Protein AF-A0A944C240-F1 (afdb_monomer)

Nearest PDB structures (foldseek):
  4v0m-assembly3_D  TM=5.373E-01  e=6.573E-05  Chlamydomonas reinhardtii
  7fcn-assembly4_D  TM=6.587E-01  e=3.809E-02  Photorhabdus akhurstii
  7d2a-assembly1_A  TM=6.042E-01  e=6.822E-02  Persicobacter sp. CCB-QB2
  8ruy-assembly1_R  TM=5.488E-01  e=1.892E-01  Chlamydomonas reinhardtii
  8xmz-assembly2_B  TM=4.861E-01  e=1.892E-01  Aquimarina sp. BL5

Mean predicted aligned error: 11.78 Å

Radius of gyration: 40.32 Å; Cα contacts (8 Å, |Δi|>4): 1641; chains: 1; bounding box: 90×51×128 Å

Foldseek 3Di:
DWALDQAPDDDPVQQQVQLVVQLVLVVVQCVVCVVQQKDQFKKWKKKFWAWPVGATQAIADTFIDPLVQLVDDLWWKWFFDDDPNTGPGTDDTDDDTDIDFDKDWQQAADDPVCLNTTQKIWMKMFDGFDQFASNHKDKGWDWDPPPPIITMMIIGGHGDDPVVSVCCNLQTKIFTFWIARPSVCRNVRHGDTPQKDWDPDDQEPPITMITHRGHPPGPDIDHLVSLQLSLVLQQKDDPAPEWADDLLKIKGAWWWIFGEQSHDQVSFFDDPKAQFKKKKKKWWWFQDPVGIWIYIDIDIGRIFGFWTGQKDKTSAQRTQKMKMWIGTDPWIWIDIDGWHGDPSNNIIIDGDPSSDTGGTGTDDDDPDDDGGDIGGQQQWMWMADSVGRSHTPDIDRQDPFGFLAKDWFPAFDPDPPAETIWIWTAGPQAIWIWHAHPVRDTDHIDGLTRFHFCNQEYWDYFPRWIWTQTVQQFIWIDHRSDIDGLGNHHAFNYWEAQHQVCWIWTQHPQQWIWIDNSNNDIDIDPARFDDWDYRPPWTWTQRPVRDIDTPNDDDWFKDWDKDKDDWAFPDDPWFFAWFKKWWPKFAFQDFKKKWKFFAAPDDPDTHTQDIDTDGGGDPDIDMDTTDDDGGGTMMIIMTDMGTPPIDTDDMDIDTDPPPDD

Secondary structure (DSSP, 8-state):
--BSS--SSPPHHHHHHHHHHHHHHHHHHHHHHHHTT-B-S-EEEEEEEEETTS-EEEEPPPEEE-THHHHS-SPEEEEEEEETTEEEEE---------B--EE--SS---GGGTTTEEEEEEEEPPPPPSEEEEEEEEEEEEE-SSS-EEEEEEEEEEPPHHHHHHHHHHS-EEEEEEE--HHHHTTT----TTEEE-SS-SBTTB--EEEP-------EE-HHHHHHHHHHHSEEEE-SEEEEETTEEEEESSEEEE---S-GGGGEEEEEESS-EEEEEEEEEEETTEEEEEEEEEEESSEEEEE-SEEEESSTTEEEEEEEEEETTEEEEEEEE-EEEGGGTEEEEE-TTSSPEEPEE-PPP-S--S--EEE-TTEEEEE-SS-TTSEEEEEE--SSPEEEEEE-SS---STTTBSSPEEEEETTEEEEE-B-TTS-B---EEEE---B-TT---EEETTEEEEEBTTS-EEEEETTEEEEEESS---SEEEEETTTTEEEEE-TTS-EEEE-SSS-EEEE----SEEEE-SS-EEEE-TTS-EEETT------EEEEEEPPPEES-SSS-BEEEEEEE-EEEEEEEEEEEEEEE-SS-SSPEEEEEEEEEEEE-S-EEEE-----BSEEEEEEEEEE-TT-EE---EEEEE-----

Sequence (661 aa):
TPLSNWRAPLPSADVRALAAVVRRSYQQLQKAAKGTGAYTRPILARYAVRMTGGEYLWLSAPVMIGHDTVKTHYRIESEAVTGGGQFTGIGAVTLSLPCFKLGISVVNGVAAEWARLIQSVDIFVTDEADIADTSLLDYRIATTNVGPRRYVAELGPEPREKSAIIDELMGGNWHLIASCSDIAALAKQEFRAWGISKNATSVLPDIPTVTLQQSTTFAHTLTTSDCAAITRRCSTEHLPAYTMEHGGRLWQGGGSELLRAAWHTSALLMPPFSPTPCTITAIERVSTSQGDATIVSSHSYPFTPSAVNPLVCAPHGAATALRIEVASGQTTKAIDFPLTPVHACALAATYTANLLPSSFEPSSPSLAVTQSAVVPSPGRLTVSHIAQPLITEFNQTVTGAEIVALAATERPIYSGGFGRHPLYVFTDQGIFVIPQSSSGALGEAKLMSRKVVNAHTRPISGGGKIWLVSAHQQLCSIEGSKIRVVIPRWQTAAMTWNDAEHELWTLHPDGSLHITDGDGFFSRLTLNVDSMYYDSKSALAVMPDGSVLNICASVPTEQTVKYLSHPIMLSADMQQRPARIIWNVFGSNLHLRLTVQGEQGESKCGFTICSAKVDGEVNAPIALPLISPPVRTVRLSVDGTAPAGTVIYSADLYINTETHR

pLDDT: mean 86.88, std 8.87, range [31.14, 97.06]

Structure (mmCIF, N/CA/C/O backbone):
data_AF-A0A944C240-F1
#
_entry.id   AF-A0A944C240-F1
#
loop_
_atom_site.group_PDB
_atom_site.id
_atom_site.type_symbol
_atom_site.label_atom_id
_atom_site.label_alt_id
_atom_site.label_comp_id
_atom_site.label_asym_id
_atom_site.label_entity_id
_atom_site.label_seq_id
_atom_site.pdbx_PDB_ins_code
_atom_site.Cartn_x
_atom_site.Cartn_y
_atom_site.Cartn_z
_atom_site.occupancy
_atom_site.B_iso_or_equiv
_atom_site.auth_seq_id
_atom_site.auth_comp_id
_atom_site.auth_asym_id
_atom_site.auth_atom_id
_atom_site.pdbx_PDB_model_num
ATOM 1 N N . THR A 1 1 ? -38.073 -22.939 45.481 1.00 69.69 1 THR A N 1
ATOM 2 C CA . THR A 1 1 ? -38.700 -23.683 46.610 1.00 69.69 1 THR A CA 1
ATOM 3 C C . THR A 1 1 ? -38.273 -23.057 47.929 1.00 69.69 1 THR A C 1
ATOM 5 O O . THR A 1 1 ? -37.179 -22.510 47.939 1.00 69.69 1 THR A O 1
ATOM 8 N N . PRO A 1 2 ? -39.062 -23.083 49.024 1.00 80.75 2 PRO A N 1
ATOM 9 C CA . PRO A 1 2 ? -38.578 -22.605 50.320 1.00 80.75 2 PRO A CA 1
ATOM 10 C C . PRO A 1 2 ? -37.302 -23.345 50.748 1.00 80.75 2 PRO A C 1
ATOM 12 O O . PRO A 1 2 ? -37.254 -24.575 50.700 1.00 80.75 2 PRO A O 1
ATOM 15 N N . LEU A 1 3 ? -36.261 -22.606 51.128 1.00 82.81 3 LEU A N 1
ATOM 16 C CA . LEU A 1 3 ? -34.976 -23.153 51.565 1.00 82.81 3 LEU A CA 1
ATOM 17 C C . LEU A 1 3 ? -34.829 -22.983 53.075 1.00 82.81 3 LEU A C 1
ATOM 19 O O . LEU A 1 3 ? -35.062 -21.903 53.617 1.00 82.81 3 LEU A O 1
ATOM 23 N N . SER A 1 4 ? -34.388 -24.038 53.758 1.00 82.25 4 SER A N 1
ATOM 24 C CA . SER A 1 4 ? -34.055 -23.981 55.186 1.00 82.25 4 SER A CA 1
ATOM 25 C C . SER A 1 4 ? -32.725 -23.271 55.452 1.00 82.25 4 SER A C 1
ATOM 27 O O . SER A 1 4 ? -32.559 -22.665 56.504 1.00 82.25 4 SER A O 1
ATOM 29 N N . ASN A 1 5 ? -31.796 -23.305 54.489 1.00 83.50 5 ASN A N 1
ATOM 30 C CA . ASN A 1 5 ? -30.470 -22.698 54.583 1.00 83.50 5 ASN A CA 1
ATOM 31 C C . ASN A 1 5 ? -30.147 -21.895 53.315 1.00 83.50 5 ASN A C 1
ATOM 33 O O . ASN A 1 5 ? -30.258 -22.413 52.206 1.00 83.50 5 ASN A O 1
ATOM 37 N N . TRP A 1 6 ? -29.674 -20.658 53.479 1.00 87.00 6 TRP A N 1
ATOM 38 C CA . TRP A 1 6 ? -29.227 -19.802 52.376 1.00 87.00 6 TRP A CA 1
ATOM 39 C C . TRP A 1 6 ? -27.751 -20.053 52.060 1.00 87.00 6 TRP A C 1
ATOM 41 O O . TRP A 1 6 ? -26.863 -19.351 52.550 1.00 87.00 6 TRP A O 1
ATOM 51 N N . ARG A 1 7 ? -27.472 -21.122 51.309 1.00 84.56 7 ARG A N 1
ATOM 52 C CA . ARG A 1 7 ? -26.117 -21.515 50.889 1.00 84.56 7 ARG A CA 1
ATOM 53 C C . ARG A 1 7 ? -26.131 -22.045 49.460 1.00 84.56 7 ARG A C 1
ATOM 55 O O . ARG A 1 7 ? -27.118 -22.628 49.026 1.00 84.56 7 ARG A O 1
ATOM 62 N N . ALA A 1 8 ? -25.020 -21.862 48.752 1.00 82.94 8 ALA A N 1
ATOM 63 C CA . ALA A 1 8 ? -24.794 -22.510 47.466 1.00 82.94 8 ALA A CA 1
ATOM 64 C C . ALA A 1 8 ? -24.419 -24.000 47.658 1.00 82.94 8 ALA A C 1
ATOM 66 O O . ALA A 1 8 ? -23.797 -24.331 48.673 1.00 82.94 8 ALA A O 1
ATOM 67 N N . PRO A 1 9 ? -24.736 -24.886 46.694 1.00 87.06 9 PRO A N 1
ATOM 68 C CA . PRO A 1 9 ? -25.503 -24.623 45.473 1.00 87.06 9 PRO A CA 1
ATOM 69 C C . PRO A 1 9 ? -27.023 -24.572 45.721 1.00 87.06 9 PRO A C 1
ATOM 71 O O . PRO A 1 9 ? -27.558 -25.313 46.543 1.00 87.06 9 PRO A O 1
ATOM 74 N N . LEU A 1 10 ? -27.724 -23.717 44.971 1.00 86.25 10 LEU A N 1
ATOM 75 C CA . LEU A 1 10 ? -29.190 -23.694 44.926 1.00 86.25 10 LEU A CA 1
ATOM 76 C C . LEU A 1 10 ? -29.741 -24.915 44.162 1.00 86.25 10 LEU A C 1
ATOM 78 O O . LEU A 1 10 ? -29.051 -25.451 43.287 1.00 86.25 10 LEU A O 1
ATOM 82 N N . PRO A 1 11 ? -30.996 -25.338 44.413 1.00 89.19 11 PRO A N 1
ATOM 83 C CA . PRO A 1 11 ? -31.640 -26.380 43.618 1.00 89.19 11 PRO A CA 1
ATOM 84 C C . PRO A 1 11 ? -31.640 -26.035 42.124 1.00 89.19 11 PRO A C 1
ATOM 86 O O . PRO A 1 11 ? -31.956 -24.910 41.736 1.00 89.19 11 PRO A O 1
ATOM 89 N N . SER A 1 12 ? -31.360 -27.010 41.255 1.00 88.69 12 SER A N 1
ATOM 90 C CA . SER A 1 12 ? -31.198 -26.761 39.812 1.00 88.69 12 SER A CA 1
ATOM 91 C C . SER A 1 12 ? -32.433 -26.141 39.145 1.00 88.69 12 SER A C 1
ATOM 93 O O . SER A 1 12 ? -32.303 -25.419 38.161 1.00 88.69 12 SER A O 1
ATOM 95 N N . ALA A 1 13 ? -33.635 -26.418 39.660 1.00 88.12 13 ALA A N 1
ATOM 96 C CA . ALA A 1 13 ? -34.865 -25.793 39.177 1.00 88.12 13 ALA A CA 1
ATOM 97 C C . ALA A 1 13 ? -34.909 -24.286 39.486 1.00 88.12 13 ALA A C 1
ATOM 99 O O . ALA A 1 13 ? -35.272 -23.505 38.608 1.00 88.12 13 ALA A O 1
ATOM 100 N N . ASP A 1 14 ? -34.476 -23.887 40.685 1.00 88.00 14 ASP A N 1
ATOM 101 C CA . ASP A 1 14 ? -34.419 -22.485 41.106 1.00 88.00 14 ASP A CA 1
ATOM 102 C C . ASP A 1 14 ? -33.326 -21.735 40.321 1.00 88.00 14 ASP A C 1
ATOM 104 O O . ASP A 1 14 ? -33.576 -20.642 39.818 1.00 88.00 14 ASP A O 1
ATOM 108 N N . VAL A 1 15 ? -32.158 -22.357 40.098 1.00 88.69 15 VAL A N 1
ATOM 109 C CA . VAL A 1 15 ? -31.084 -21.797 39.246 1.00 88.69 15 VAL A CA 1
ATOM 110 C C . VAL A 1 15 ? -31.577 -21.546 37.819 1.00 88.69 15 VAL A C 1
ATOM 112 O O . VAL A 1 15 ? -31.376 -20.460 37.284 1.00 88.69 15 VAL A O 1
ATOM 11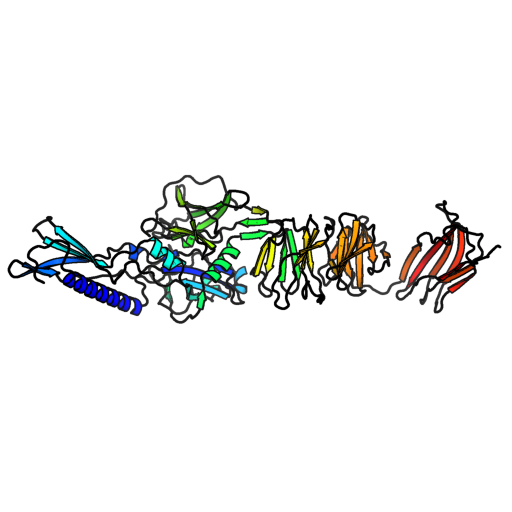5 N N . ARG A 1 16 ? -32.274 -22.512 37.200 1.00 88.75 16 ARG A N 1
ATOM 116 C CA . ARG A 1 16 ? -32.836 -22.340 35.846 1.00 88.75 16 ARG A CA 1
ATOM 117 C C . ARG A 1 16 ? -33.887 -21.234 35.783 1.00 88.75 16 ARG A C 1
ATOM 119 O O . ARG A 1 16 ? -33.919 -20.484 34.809 1.00 88.75 16 ARG A O 1
ATOM 126 N N . ALA A 1 17 ? -34.742 -21.129 36.800 1.00 88.62 17 ALA A N 1
ATOM 127 C CA . ALA A 1 17 ? -35.743 -20.070 36.872 1.00 88.62 17 ALA A CA 1
ATOM 128 C C . ALA A 1 17 ? -35.083 -18.687 36.989 1.00 88.62 17 ALA A C 1
ATOM 130 O O . ALA A 1 17 ? -35.447 -17.772 36.250 1.00 88.62 17 ALA A O 1
ATOM 131 N N . LEU A 1 18 ? -34.069 -18.552 37.850 1.00 88.06 18 LEU A N 1
ATOM 132 C CA . LEU A 1 18 ? -33.289 -17.322 37.999 1.00 88.06 18 LEU A CA 1
ATOM 133 C C . LEU A 1 18 ? -32.553 -16.953 36.706 1.00 88.06 18 LEU A C 1
ATOM 135 O O . LEU A 1 18 ? -32.656 -15.811 36.262 1.00 88.06 18 LEU A O 1
ATOM 139 N N . ALA A 1 19 ? -31.901 -17.918 36.052 1.00 89.12 19 ALA A N 1
ATOM 140 C CA . ALA A 1 19 ? -31.239 -17.719 34.762 1.00 89.12 19 ALA A CA 1
ATOM 141 C C . ALA A 1 19 ? -32.211 -17.168 33.706 1.00 89.12 19 ALA A C 1
ATOM 143 O O . ALA A 1 19 ? -31.910 -16.193 33.018 1.00 89.12 19 ALA A O 1
ATOM 144 N N . ALA A 1 20 ? -33.418 -17.737 33.616 1.00 90.06 20 ALA A N 1
ATOM 145 C CA . ALA A 1 20 ? -34.438 -17.290 32.672 1.00 90.06 20 ALA A CA 1
ATOM 146 C C . ALA A 1 20 ? -34.930 -15.858 32.954 1.00 90.06 20 ALA A C 1
ATOM 148 O O . ALA A 1 20 ? -35.173 -15.100 32.009 1.00 90.06 20 ALA A O 1
ATOM 149 N N . VAL A 1 21 ? -35.067 -15.477 34.230 1.00 89.81 21 VAL A N 1
ATOM 150 C CA . VAL A 1 21 ? -35.447 -14.112 34.631 1.00 89.81 21 VAL A CA 1
ATOM 151 C C . VAL A 1 21 ? -34.341 -13.121 34.277 1.00 89.81 21 VAL A C 1
ATOM 153 O O . VAL A 1 21 ? -34.621 -12.131 33.604 1.00 89.81 21 VAL A O 1
ATOM 156 N N . VAL A 1 22 ? -33.090 -13.409 34.653 1.00 88.44 22 VAL A N 1
ATOM 157 C CA . VAL A 1 22 ? -31.931 -12.554 34.342 1.00 88.44 22 VAL A CA 1
ATOM 158 C C . VAL A 1 22 ? -31.799 -12.366 32.833 1.00 88.44 22 VAL A C 1
ATOM 160 O O . VAL A 1 22 ? -31.777 -11.230 32.357 1.00 88.44 22 VAL A O 1
ATOM 163 N N . ARG A 1 23 ? -31.821 -13.459 32.063 1.00 89.38 23 ARG A N 1
ATOM 164 C CA . ARG A 1 23 ? -31.746 -13.423 30.597 1.00 89.38 23 ARG A CA 1
ATOM 165 C C . ARG A 1 23 ? -32.827 -12.539 29.982 1.00 89.38 23 ARG A C 1
ATOM 167 O O . ARG A 1 23 ? -32.528 -11.707 29.128 1.00 89.38 23 ARG A O 1
ATOM 174 N N . ARG A 1 24 ? -34.084 -12.704 30.408 1.00 91.50 24 ARG A N 1
ATOM 175 C CA . ARG A 1 24 ? -35.212 -11.921 29.881 1.00 91.50 24 ARG A CA 1
ATOM 176 C C . ARG A 1 24 ? -35.047 -10.432 30.186 1.00 91.50 24 ARG A C 1
ATOM 178 O O . ARG A 1 24 ? -35.290 -9.615 29.301 1.00 91.50 24 ARG A O 1
ATOM 185 N N . SER A 1 25 ? -34.613 -10.087 31.397 1.00 90.12 25 SER A N 1
ATOM 186 C CA . SER A 1 25 ? -34.363 -8.698 31.797 1.00 90.12 25 SER A CA 1
ATOM 187 C C . SER A 1 25 ? -33.238 -8.064 30.972 1.00 90.12 25 SER A C 1
ATOM 189 O O . SER A 1 25 ? -33.414 -6.963 30.451 1.00 90.12 25 SER A O 1
ATOM 191 N N . TYR A 1 26 ? -32.128 -8.779 30.755 1.00 88.38 26 TYR A N 1
ATOM 192 C CA . TYR A 1 26 ? -31.040 -8.326 29.877 1.00 88.38 26 TYR A CA 1
ATOM 193 C C . TYR A 1 26 ? -31.521 -8.079 28.442 1.00 88.38 26 TYR A C 1
ATOM 195 O O . TYR A 1 26 ? -31.277 -7.010 27.886 1.00 88.38 26 TYR A O 1
ATOM 203 N N . GLN A 1 27 ? -32.273 -9.017 27.861 1.00 88.50 27 GLN A N 1
ATOM 204 C CA . GLN A 1 27 ? -32.812 -8.880 26.502 1.00 88.50 27 GLN A CA 1
ATOM 205 C C . GLN A 1 27 ? -33.778 -7.694 26.364 1.00 88.50 27 GLN A C 1
ATOM 207 O O . GLN A 1 27 ? -33.796 -7.022 25.331 1.00 88.50 27 GLN A O 1
ATOM 212 N N . GLN A 1 28 ? -34.579 -7.411 27.396 1.00 91.38 28 GLN A N 1
ATOM 213 C CA . GLN A 1 28 ? -35.459 -6.241 27.415 1.00 91.38 28 GLN A CA 1
ATOM 214 C C . GLN A 1 28 ? -34.665 -4.931 27.454 1.00 91.38 28 GLN A C 1
ATOM 216 O O . GLN A 1 28 ? -34.978 -4.023 26.682 1.00 91.38 28 GLN A O 1
ATOM 221 N N . LEU A 1 29 ? -33.620 -4.847 28.285 1.00 89.69 29 LEU A N 1
ATOM 222 C CA . LEU A 1 29 ? -32.733 -3.679 28.344 1.00 89.69 29 LEU A CA 1
ATOM 223 C C . LEU A 1 29 ? -31.996 -3.460 27.018 1.00 89.69 29 LEU A C 1
ATOM 225 O O . LEU A 1 29 ? -31.990 -2.344 26.502 1.00 89.69 29 LEU A O 1
ATOM 229 N N . GLN A 1 30 ? -31.456 -4.522 26.418 1.00 89.06 30 GLN A N 1
ATOM 230 C CA . GLN A 1 30 ? -30.806 -4.467 25.103 1.00 89.06 30 GLN A CA 1
ATOM 231 C C . GLN A 1 30 ? -31.772 -3.987 24.014 1.00 89.06 30 GLN A C 1
ATOM 233 O O . GLN A 1 30 ? -31.433 -3.111 23.217 1.00 89.06 30 GLN A O 1
ATOM 238 N N . LYS A 1 31 ? -33.008 -4.503 23.997 1.00 90.62 31 LYS A N 1
ATOM 239 C CA . LYS A 1 31 ? -34.039 -4.069 23.045 1.00 90.62 31 LYS A CA 1
ATOM 240 C C . LYS A 1 31 ? -34.407 -2.595 23.237 1.00 90.62 31 LYS A C 1
ATOM 242 O O . LYS A 1 31 ? -34.567 -1.884 22.246 1.00 90.62 31 LYS A O 1
ATOM 247 N N . ALA A 1 32 ? -34.529 -2.138 24.484 1.00 91.19 32 ALA A N 1
ATOM 248 C CA . ALA A 1 32 ? -34.813 -0.741 24.799 1.00 91.19 32 ALA A CA 1
ATOM 249 C C . ALA A 1 32 ? -33.674 0.183 24.340 1.00 91.19 32 ALA A C 1
ATOM 251 O O . ALA A 1 32 ? -3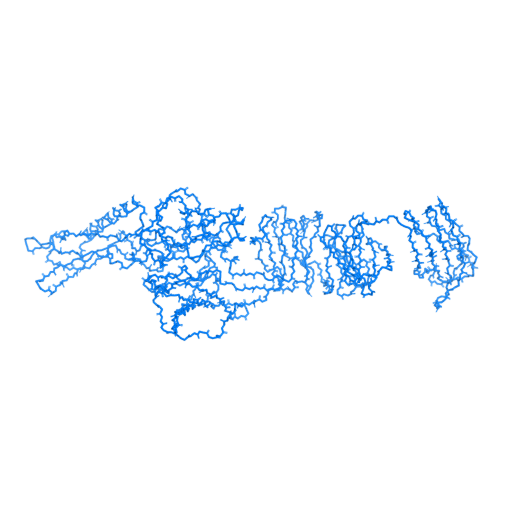3.930 1.165 23.646 1.00 91.19 32 ALA A O 1
ATOM 252 N N . ALA A 1 33 ? -32.420 -0.168 24.640 1.00 89.62 33 ALA A N 1
ATOM 253 C CA . ALA A 1 33 ? -31.246 0.591 24.212 1.00 89.62 33 ALA A CA 1
ATOM 254 C C . ALA A 1 33 ? -31.137 0.663 22.680 1.00 89.62 33 ALA A C 1
ATOM 256 O O . ALA A 1 33 ? -31.012 1.760 22.126 1.00 89.62 33 ALA A O 1
ATOM 257 N N . LYS A 1 34 ? -31.310 -0.471 21.987 1.00 86.88 34 LYS A N 1
ATOM 258 C CA . LYS A 1 34 ? -31.321 -0.535 20.518 1.00 86.88 34 LYS A CA 1
ATOM 259 C C . LYS A 1 34 ? -32.422 0.338 19.910 1.00 86.88 34 LYS A C 1
ATOM 261 O O . LYS A 1 34 ? -32.180 1.015 18.919 1.00 86.88 34 LYS A O 1
ATOM 266 N N . GLY A 1 35 ? -33.599 0.402 20.539 1.00 85.12 35 GLY A N 1
ATOM 267 C CA . GLY A 1 35 ? -34.688 1.301 20.132 1.00 85.12 35 GLY A CA 1
ATOM 268 C C . GLY A 1 35 ? -34.323 2.792 20.173 1.00 85.12 35 GLY A C 1
ATOM 269 O O . GLY A 1 35 ? -34.929 3.588 19.464 1.00 85.12 35 GLY A O 1
ATOM 270 N N . THR A 1 36 ? -33.311 3.173 20.959 1.00 84.62 36 THR A N 1
ATOM 271 C CA . THR A 1 36 ? -32.789 4.551 21.041 1.00 84.62 36 THR A CA 1
ATOM 272 C C . THR A 1 36 ? -31.533 4.788 20.196 1.00 84.62 36 THR A C 1
ATOM 274 O O . THR A 1 36 ? -30.962 5.887 20.230 1.00 84.62 36 THR A O 1
ATOM 277 N N . GLY A 1 37 ? -31.077 3.774 19.458 1.00 83.88 37 GLY A N 1
ATOM 278 C CA . GLY A 1 37 ? -29.837 3.817 18.691 1.00 83.88 37 GLY A CA 1
ATOM 279 C C . GLY A 1 37 ? -28.562 3.710 19.528 1.00 83.88 37 GLY A C 1
ATOM 280 O O . GLY A 1 37 ? -27.513 4.176 19.087 1.00 83.88 37 GLY A O 1
ATOM 281 N N . ALA A 1 38 ? -28.654 3.189 20.754 1.00 89.38 38 ALA A N 1
ATOM 282 C CA . ALA A 1 38 ? -27.520 3.018 21.654 1.00 89.38 38 ALA A CA 1
ATOM 283 C C . ALA A 1 38 ? -26.999 1.576 21.625 1.00 89.38 38 ALA A C 1
ATOM 285 O O . ALA A 1 38 ? -27.766 0.624 21.468 1.00 89.38 38 ALA A O 1
ATOM 286 N N . TYR A 1 39 ? -25.694 1.444 21.824 1.00 90.81 39 TYR A N 1
ATOM 287 C CA . TYR A 1 39 ? -25.004 0.179 22.036 1.00 90.81 39 TYR A CA 1
ATOM 288 C C . TYR A 1 39 ? -24.930 -0.116 23.529 1.00 90.81 39 TYR A C 1
ATOM 290 O O . TYR A 1 39 ? -24.915 0.798 24.352 1.00 90.81 39 TYR A O 1
ATOM 298 N N . THR A 1 40 ? -24.877 -1.390 23.874 1.00 90.25 40 THR A N 1
ATOM 299 C CA . THR A 1 40 ? -24.854 -1.911 25.251 1.00 90.25 40 THR A CA 1
ATOM 300 C C . THR A 1 40 ? -23.655 -2.805 25.533 1.00 90.25 40 THR A C 1
ATOM 302 O O . THR A 1 40 ? -23.426 -3.208 26.671 1.00 90.25 40 THR A O 1
ATOM 305 N N . ARG A 1 41 ? -22.904 -3.126 24.483 1.00 91.38 41 ARG A N 1
ATOM 306 C CA . ARG A 1 41 ? -21.778 -4.050 24.464 1.00 91.38 41 ARG A CA 1
ATOM 307 C C . ARG A 1 41 ? -20.642 -3.438 23.645 1.00 91.38 41 ARG A C 1
ATOM 309 O O . ARG A 1 41 ? -20.905 -2.564 22.812 1.00 91.38 41 ARG A O 1
ATOM 316 N N . PRO A 1 42 ? -19.389 -3.852 23.880 1.00 93.25 42 PRO A N 1
ATOM 317 C CA . PRO A 1 42 ? -18.264 -3.296 23.160 1.00 93.25 42 PRO A CA 1
ATOM 318 C C . PRO A 1 42 ? -18.362 -3.623 21.669 1.00 93.25 42 PRO A C 1
ATOM 320 O O . PRO A 1 42 ? -18.829 -4.692 21.272 1.00 93.25 42 PRO A O 1
ATOM 323 N N . ILE A 1 43 ? -17.888 -2.683 20.863 1.00 95.12 43 ILE A N 1
ATOM 324 C CA . ILE A 1 43 ? -17.697 -2.826 19.419 1.00 95.12 43 ILE A CA 1
ATOM 325 C C . ILE A 1 43 ? -16.280 -2.377 19.081 1.00 95.12 43 ILE A C 1
ATOM 327 O O . ILE A 1 43 ? -15.660 -1.633 19.852 1.00 95.12 43 ILE A O 1
ATOM 331 N N . LEU A 1 44 ? -15.789 -2.745 17.903 1.00 95.88 44 LEU A N 1
ATOM 332 C CA . LEU A 1 44 ? -14.667 -2.035 17.305 1.00 95.88 44 LEU A CA 1
ATOM 333 C C . LEU A 1 44 ? -15.185 -0.963 16.362 1.00 95.88 44 LEU A C 1
ATOM 335 O O . LEU A 1 44 ? -16.181 -1.163 15.672 1.00 95.88 44 LEU A O 1
ATOM 339 N N . ALA A 1 45 ? -14.488 0.164 16.322 1.00 94.56 45 ALA A N 1
ATOM 340 C CA . ALA A 1 45 ? -14.718 1.229 15.362 1.00 94.56 45 ALA A CA 1
ATOM 341 C C . ALA A 1 45 ? -13.420 1.567 14.630 1.00 94.56 45 ALA A C 1
ATOM 343 O O . ALA A 1 45 ? -12.326 1.411 15.174 1.00 94.56 45 ALA A O 1
ATOM 344 N N . ARG A 1 46 ? -13.539 2.041 13.392 1.00 93.56 46 ARG A N 1
ATOM 345 C CA . ARG A 1 46 ? -12.431 2.609 12.613 1.00 93.56 46 ARG A CA 1
ATOM 346 C C . ARG A 1 46 ? -12.967 3.506 11.507 1.00 93.56 46 ARG A C 1
ATOM 348 O O . ARG A 1 46 ? -14.150 3.431 11.170 1.00 93.56 46 ARG A O 1
ATOM 355 N N . TYR A 1 47 ? -12.094 4.305 10.907 1.00 93.62 47 TYR A N 1
ATOM 356 C CA . TYR A 1 47 ? -12.424 5.060 9.702 1.00 93.62 47 TYR A CA 1
ATOM 357 C C . TYR A 1 47 ? -11.594 4.617 8.499 1.00 93.62 47 TYR A C 1
ATOM 359 O O . TYR A 1 47 ? -10.515 4.039 8.645 1.00 93.62 47 TYR A O 1
ATOM 367 N N . ALA A 1 48 ? -12.122 4.875 7.309 1.00 94.12 48 ALA A N 1
ATOM 368 C CA . ALA A 1 48 ? -11.533 4.519 6.031 1.00 94.12 48 ALA A CA 1
ATOM 369 C C . ALA A 1 48 ? -11.560 5.712 5.073 1.00 94.12 48 ALA A C 1
ATOM 371 O O . ALA A 1 48 ? -12.510 6.497 5.083 1.00 94.12 48 ALA A O 1
ATOM 372 N N . VAL A 1 49 ? -10.542 5.828 4.223 1.00 93.75 49 VAL A N 1
ATOM 373 C CA . VAL A 1 49 ? -10.474 6.855 3.174 1.00 93.75 49 VAL A CA 1
ATOM 374 C C . VAL A 1 49 ? -10.834 6.215 1.841 1.00 93.75 49 VAL A C 1
ATOM 376 O O . VAL A 1 49 ? -10.083 5.374 1.337 1.00 93.75 49 VAL A O 1
ATOM 379 N N . ARG A 1 50 ? -11.985 6.601 1.287 1.00 93.94 50 ARG A N 1
ATOM 380 C CA . ARG A 1 50 ? -12.475 6.110 -0.003 1.00 93.94 50 ARG A CA 1
ATOM 381 C C . ARG A 1 50 ? -12.080 7.057 -1.124 1.00 93.94 50 ARG A C 1
ATOM 383 O O . ARG A 1 50 ? -12.305 8.263 -1.024 1.00 93.94 50 ARG A O 1
ATOM 390 N N . MET A 1 51 ? -11.518 6.508 -2.190 1.00 92.75 51 MET A N 1
ATOM 391 C CA . MET A 1 51 ? -11.109 7.238 -3.388 1.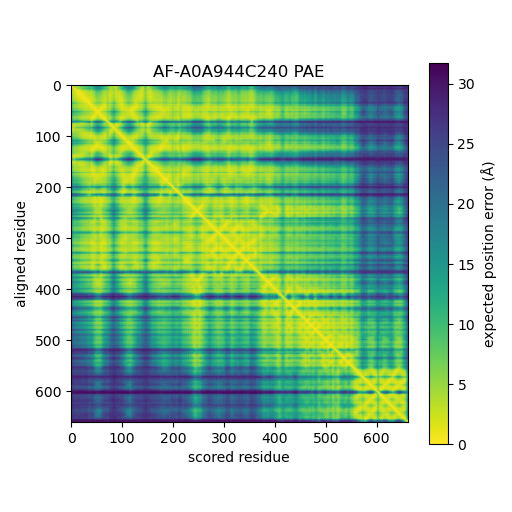00 92.75 51 MET A CA 1
ATOM 392 C C . MET A 1 51 ? -12.291 7.452 -4.337 1.00 92.75 51 MET A C 1
ATOM 394 O O . MET A 1 51 ? -13.312 6.779 -4.231 1.00 92.75 51 MET A O 1
ATOM 398 N N . THR A 1 52 ? -12.162 8.368 -5.296 1.00 90.19 52 THR A N 1
ATOM 399 C CA . THR A 1 52 ? -13.221 8.699 -6.274 1.00 90.19 52 THR A CA 1
ATOM 400 C C . THR A 1 52 ? -13.680 7.546 -7.169 1.00 90.19 52 THR A C 1
ATOM 402 O O . THR A 1 52 ? -14.801 7.608 -7.669 1.00 90.19 52 THR A O 1
ATOM 405 N N . GLY A 1 53 ? -12.890 6.484 -7.344 1.00 85.38 53 GLY A N 1
ATOM 406 C CA . GLY A 1 53 ? -13.343 5.250 -8.014 1.00 85.38 53 GLY A CA 1
ATOM 407 C C . GLY A 1 53 ? -14.000 4.219 -7.089 1.00 85.38 53 GLY A C 1
ATOM 408 O O . GLY A 1 53 ? -14.476 3.199 -7.577 1.00 85.38 53 GLY A O 1
ATOM 409 N N . GLY A 1 54 ? -14.104 4.500 -5.785 1.00 89.75 54 GLY A N 1
ATOM 410 C CA . GLY A 1 54 ? -14.814 3.675 -4.804 1.00 89.75 54 GLY A CA 1
ATOM 411 C C . GLY A 1 54 ? -13.932 2.743 -3.969 1.00 89.75 54 GLY A C 1
ATOM 412 O O . GLY A 1 54 ? -14.395 2.230 -2.951 1.00 89.75 54 GLY A O 1
ATOM 413 N N . GLU A 1 55 ? -12.670 2.546 -4.342 1.00 90.44 55 GLU A N 1
ATOM 414 C CA . GLU A 1 55 ? -11.695 1.753 -3.599 1.00 90.44 55 GLU A CA 1
ATOM 415 C C . GLU A 1 55 ? -11.215 2.484 -2.337 1.00 90.44 55 GLU A C 1
ATOM 417 O O . GLU A 1 55 ? -11.110 3.712 -2.292 1.00 90.44 55 GLU A O 1
ATOM 422 N N . TYR A 1 56 ? -10.867 1.720 -1.302 1.00 92.50 56 TYR A N 1
ATOM 423 C CA . TYR A 1 56 ? -10.279 2.268 -0.083 1.00 92.50 56 TYR A CA 1
ATOM 424 C C . TYR A 1 56 ? -8.755 2.328 -0.186 1.00 92.50 56 TYR A C 1
ATOM 426 O O . TYR A 1 56 ? -8.091 1.299 -0.355 1.00 92.50 56 TYR A O 1
ATOM 434 N N . LEU A 1 57 ? -8.212 3.537 -0.029 1.00 90.06 57 LEU A N 1
ATOM 435 C CA . LEU A 1 57 ? -6.771 3.784 0.037 1.00 90.06 57 LEU A CA 1
ATOM 436 C C . LEU A 1 57 ? -6.202 3.410 1.405 1.00 90.06 57 LEU A C 1
ATOM 438 O O . LEU A 1 57 ? -5.060 2.969 1.495 1.00 90.06 57 LEU A O 1
ATOM 442 N N . TRP A 1 58 ? -6.984 3.618 2.466 1.00 91.25 58 TRP A N 1
ATOM 443 C CA . TRP A 1 58 ? -6.469 3.595 3.829 1.00 91.25 58 TRP A CA 1
ATOM 444 C C . TRP A 1 58 ? -7.531 3.226 4.871 1.00 91.25 58 TRP A C 1
ATOM 446 O O . TRP A 1 58 ? -8.707 3.554 4.700 1.00 91.25 58 TRP A O 1
ATOM 456 N N . LEU A 1 59 ? -7.097 2.581 5.961 1.00 92.00 59 LEU A N 1
ATOM 457 C CA . LEU A 1 59 ? -7.885 2.256 7.159 1.00 92.00 59 LEU A CA 1
ATOM 458 C C . LEU A 1 59 ? -7.155 2.706 8.424 1.00 92.00 59 LEU A C 1
ATOM 460 O O . LEU A 1 59 ? -5.934 2.580 8.485 1.00 92.00 59 LEU A O 1
ATOM 464 N N . SER A 1 60 ? -7.898 3.139 9.446 1.00 92.94 60 SER A N 1
ATOM 465 C CA . SER A 1 60 ? -7.342 3.433 10.771 1.00 92.94 60 SER A CA 1
ATOM 466 C C . SER A 1 60 ? -7.140 2.175 11.602 1.00 92.94 60 SER A C 1
ATOM 468 O O . SER A 1 60 ? -7.722 1.125 11.316 1.00 92.94 60 SER A O 1
ATOM 470 N N . ALA A 1 61 ? -6.386 2.316 12.696 1.00 92.25 61 ALA A N 1
ATOM 471 C CA . ALA A 1 61 ? -6.363 1.316 13.754 1.00 92.25 61 ALA A CA 1
ATOM 472 C C . ALA A 1 61 ? -7.805 0.998 14.201 1.00 92.25 61 ALA A C 1
ATOM 474 O O . ALA A 1 61 ? -8.603 1.937 14.349 1.00 92.25 61 ALA A O 1
ATOM 475 N N . PRO A 1 62 ? -8.158 -0.284 14.404 1.00 94.06 62 PRO A N 1
ATOM 476 C CA . PRO A 1 62 ? -9.400 -0.638 15.067 1.00 94.06 62 PRO A CA 1
ATOM 477 C C . PRO A 1 62 ? -9.304 -0.255 16.546 1.00 94.06 62 PRO A C 1
ATOM 479 O O . PRO A 1 62 ? -8.310 -0.549 17.207 1.00 94.06 62 PRO A O 1
ATOM 482 N N . VAL A 1 63 ? -10.333 0.408 17.065 1.00 94.25 63 VAL A N 1
ATOM 483 C CA . VAL A 1 63 ? -10.376 0.864 18.460 1.00 94.25 63 VAL A CA 1
ATOM 484 C C . VAL A 1 63 ? -11.595 0.296 19.157 1.00 94.25 63 VAL A C 1
ATOM 486 O O . VAL A 1 63 ? -12.688 0.285 18.590 1.00 94.25 63 VAL A O 1
ATOM 489 N N . MET A 1 64 ? -11.426 -0.168 20.393 1.00 95.06 64 MET A N 1
ATOM 490 C CA . MET A 1 64 ? -12.543 -0.658 21.189 1.00 95.06 64 MET A CA 1
ATOM 491 C C . MET A 1 64 ? -13.336 0.520 21.750 1.00 95.06 64 MET A C 1
ATOM 493 O O . MET A 1 64 ? -12.813 1.338 22.515 1.00 95.06 64 MET A O 1
ATOM 497 N N . ILE A 1 65 ? -14.621 0.577 21.415 1.00 93.06 65 ILE A N 1
ATOM 498 C CA . ILE A 1 65 ? -15.576 1.527 21.984 1.00 93.06 65 ILE A CA 1
ATOM 499 C C . ILE A 1 65 ? -16.549 0.766 22.883 1.00 93.06 65 ILE A C 1
ATOM 501 O O . ILE A 1 65 ? -16.865 -0.393 22.632 1.00 93.06 65 ILE A O 1
ATOM 505 N N . GLY A 1 66 ? -17.008 1.409 23.958 1.00 90.06 66 GLY A N 1
ATOM 506 C CA . GLY A 1 66 ? -17.885 0.766 24.935 1.00 90.06 66 GLY A CA 1
ATOM 507 C C . GLY A 1 66 ? -17.150 -0.087 25.965 1.00 90.06 66 GLY A C 1
ATOM 508 O O . GLY A 1 66 ? -17.777 -0.907 26.619 1.00 90.06 66 GLY A O 1
ATOM 509 N N . HIS A 1 67 ? -15.844 0.097 26.153 1.00 87.69 67 HIS A N 1
ATOM 510 C CA . HIS A 1 67 ? -15.058 -0.631 27.156 1.00 87.69 67 HIS A CA 1
ATOM 511 C C . HIS A 1 67 ? -15.596 -0.479 28.594 1.00 87.69 67 HIS A C 1
ATOM 513 O O . HIS A 1 67 ? -15.496 -1.403 29.394 1.00 87.69 67 HIS A O 1
ATOM 519 N N . ASP A 1 68 ? -16.257 0.637 28.922 1.00 83.12 68 ASP A N 1
ATOM 520 C CA . ASP A 1 68 ? -16.933 0.810 30.215 1.00 83.12 68 ASP A CA 1
ATOM 521 C C . ASP A 1 68 ? -18.096 -0.174 30.430 1.00 83.12 68 ASP A C 1
ATOM 523 O O . ASP A 1 68 ? -18.431 -0.487 31.571 1.00 83.12 68 ASP A O 1
ATOM 527 N N . THR A 1 69 ? -18.678 -0.726 29.358 1.00 82.50 69 THR A N 1
ATOM 528 C CA . THR A 1 69 ? -19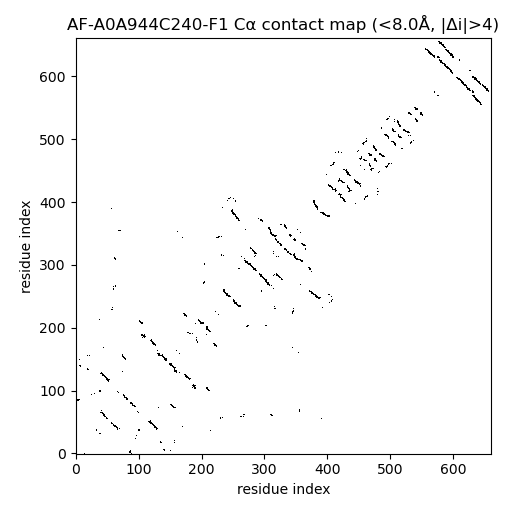.673 -1.812 29.462 1.00 82.50 69 THR A CA 1
ATOM 529 C C . THR A 1 69 ? -19.045 -3.100 30.011 1.00 82.50 69 THR A C 1
ATOM 531 O O . THR A 1 69 ? -19.728 -3.892 30.653 1.00 82.50 69 THR A O 1
ATOM 534 N N . VAL A 1 70 ? -17.727 -3.275 29.845 1.00 75.75 70 VAL A N 1
ATOM 535 C CA . VAL A 1 70 ? -16.950 -4.384 30.424 1.00 75.75 70 VAL A CA 1
ATOM 536 C C . VAL A 1 70 ? -16.650 -4.138 31.908 1.00 75.75 70 VAL A C 1
ATOM 538 O O . VAL A 1 70 ? -16.514 -5.081 32.683 1.00 75.75 70 VAL A O 1
ATOM 541 N N . LYS A 1 71 ? -16.571 -2.867 32.329 1.00 65.56 71 LYS A N 1
ATOM 542 C CA . LYS A 1 71 ? -16.281 -2.458 33.714 1.00 65.56 71 LYS A CA 1
ATOM 543 C C . LYS A 1 71 ? -17.423 -2.778 34.679 1.00 65.56 71 LYS A C 1
ATOM 545 O O . LYS A 1 71 ? -17.192 -2.925 35.881 1.00 65.56 71 LYS A O 1
ATOM 550 N N . THR A 1 72 ? -18.661 -2.818 34.193 1.00 60.50 72 THR A N 1
ATOM 551 C CA . THR A 1 72 ? -19.815 -3.014 35.069 1.00 60.50 72 THR A CA 1
ATOM 552 C C . THR A 1 72 ? -19.910 -4.431 35.601 1.00 60.50 72 THR A C 1
ATOM 554 O O . THR A 1 72 ? -19.834 -5.400 34.851 1.00 60.50 72 THR A O 1
ATOM 557 N N . HIS A 1 73 ? -20.146 -4.528 36.912 1.00 57.44 73 HIS A N 1
ATOM 558 C CA . HIS A 1 73 ? -20.546 -5.770 37.551 1.00 57.44 73 HIS A CA 1
ATOM 559 C C . HIS A 1 73 ? -21.840 -6.237 36.876 1.00 57.44 73 HIS A C 1
ATOM 561 O O . HIS A 1 73 ? -22.903 -5.658 37.072 1.00 57.44 73 HIS A O 1
ATOM 567 N N . TYR A 1 74 ? -21.741 -7.294 36.072 1.00 67.44 74 TYR A N 1
ATOM 568 C CA . TYR A 1 74 ? -22.874 -8.034 35.501 1.00 67.44 74 TYR A CA 1
ATOM 569 C C . TYR A 1 74 ? -23.727 -8.698 36.593 1.00 67.44 74 TYR A C 1
ATOM 571 O O . TYR A 1 74 ? -24.790 -9.245 36.316 1.00 67.44 74 TYR A O 1
ATOM 579 N N . ARG A 1 75 ? -23.265 -8.647 37.847 1.00 78.88 75 ARG A N 1
ATOM 580 C CA . ARG A 1 75 ? -23.984 -9.134 39.010 1.00 78.88 75 ARG A CA 1
ATOM 581 C C . ARG A 1 75 ? -24.826 -8.033 39.626 1.00 78.88 75 ARG A C 1
ATOM 583 O O . ARG A 1 75 ? -24.320 -6.975 39.990 1.00 78.88 75 ARG A O 1
ATOM 590 N N . ILE A 1 76 ? -26.101 -8.339 39.792 1.00 85.88 76 ILE A N 1
ATOM 591 C CA . ILE A 1 76 ? -27.013 -7.605 40.659 1.00 85.88 76 ILE A CA 1
ATOM 592 C C . ILE A 1 76 ? -27.011 -8.241 42.040 1.00 85.88 76 ILE A C 1
ATOM 594 O O . ILE A 1 76 ? -26.950 -9.463 42.176 1.00 85.88 76 ILE A O 1
ATOM 598 N N . GLU A 1 77 ? -27.084 -7.394 43.056 1.00 88.62 77 GLU A N 1
ATOM 599 C CA . GLU A 1 77 ? -27.179 -7.802 44.449 1.00 88.62 77 GLU A CA 1
ATOM 600 C C . GLU A 1 77 ? -28.643 -7.729 44.895 1.00 88.62 77 GLU A C 1
ATOM 602 O O . GLU A 1 77 ? -29.273 -6.678 44.776 1.00 88.62 77 GLU A O 1
ATOM 607 N N . SER A 1 78 ? -29.202 -8.833 45.392 1.00 89.44 78 SER A N 1
ATOM 608 C CA . SER A 1 78 ? -30.560 -8.859 45.944 1.00 89.44 78 SER A CA 1
ATOM 609 C C . SER A 1 78 ? -30.610 -9.568 47.294 1.00 89.44 78 SER A C 1
ATOM 611 O O . SER A 1 78 ? -30.029 -10.642 47.474 1.00 89.44 78 SER A O 1
ATOM 613 N N . GLU A 1 79 ? -31.322 -8.973 48.252 1.00 89.88 79 GLU A N 1
ATOM 614 C CA . GLU A 1 79 ? -31.536 -9.563 49.573 1.00 89.88 79 GLU A CA 1
ATOM 615 C C . GLU A 1 79 ? -32.511 -10.746 49.500 1.00 89.88 79 GLU A C 1
ATOM 617 O O . GLU A 1 79 ? -33.501 -10.736 48.767 1.00 89.88 79 GLU A O 1
ATOM 622 N N . ALA A 1 80 ? -32.241 -11.785 50.282 1.00 88.94 80 ALA A N 1
ATOM 623 C CA . ALA A 1 80 ? -33.110 -12.941 50.402 1.00 88.94 80 ALA A CA 1
ATOM 624 C C . ALA A 1 80 ? -34.407 -12.568 51.131 1.00 88.94 80 ALA A C 1
ATOM 626 O O . ALA A 1 80 ? -34.390 -11.936 52.188 1.00 88.94 80 ALA A O 1
ATOM 627 N N . VAL A 1 81 ? -35.538 -13.029 50.606 1.00 89.31 81 VAL A N 1
ATOM 628 C CA . VAL A 1 81 ? -36.847 -12.879 51.246 1.00 89.31 81 VAL A CA 1
ATOM 629 C C . VAL A 1 81 ? -37.096 -14.087 52.138 1.00 89.31 81 VAL A C 1
ATOM 631 O O . VAL A 1 81 ? -36.845 -15.226 51.737 1.00 89.31 81 VAL A O 1
ATOM 634 N N . THR A 1 82 ? -37.600 -13.847 53.349 1.00 85.81 82 THR A N 1
ATOM 635 C CA . THR A 1 82 ? -37.960 -14.909 54.295 1.00 85.81 82 THR A CA 1
ATOM 636 C C . THR A 1 82 ? -39.458 -14.916 54.581 1.00 85.81 82 THR A C 1
ATOM 638 O O . THR A 1 82 ? -40.105 -13.872 54.627 1.00 85.81 82 THR A O 1
ATOM 641 N N . GLY A 1 83 ? -40.021 -16.107 54.768 1.00 84.12 83 GLY A N 1
ATOM 642 C CA . GLY A 1 83 ? -41.412 -16.320 55.159 1.00 84.12 83 GLY A CA 1
ATOM 643 C C . GLY A 1 83 ? -41.533 -17.613 55.959 1.00 84.12 83 GLY A C 1
ATOM 644 O O . GLY A 1 83 ? -40.979 -18.637 55.566 1.00 84.12 83 GLY A O 1
ATOM 645 N N . GLY A 1 84 ? -42.201 -17.570 57.117 1.00 81.62 84 GLY A N 1
ATOM 646 C CA . GLY A 1 84 ? -42.370 -18.751 57.978 1.00 81.62 84 GLY A CA 1
ATOM 647 C C . GLY A 1 84 ? -41.056 -19.361 58.493 1.00 81.62 84 GLY A C 1
ATOM 648 O O . GLY A 1 84 ? -40.985 -20.568 58.693 1.00 81.62 84 GLY A O 1
ATOM 649 N N . GLY A 1 85 ? -40.002 -18.552 58.661 1.00 81.56 85 GLY A N 1
ATOM 650 C CA . GLY A 1 85 ? -38.678 -19.013 59.105 1.00 81.56 85 GLY A CA 1
ATOM 651 C C . GLY A 1 85 ? -37.813 -19.665 58.017 1.00 81.56 85 GLY A C 1
ATOM 652 O O . GLY A 1 85 ? -36.724 -20.141 58.324 1.00 81.56 85 GLY A O 1
ATOM 653 N N . GLN A 1 86 ? -38.264 -19.677 56.759 1.00 86.81 86 GLN A N 1
ATOM 654 C CA . GLN A 1 86 ? -37.518 -20.198 55.609 1.00 86.81 86 GLN A CA 1
ATOM 655 C C . GLN A 1 86 ? -37.249 -19.102 54.577 1.00 86.81 86 GLN A C 1
ATOM 657 O O . GLN A 1 86 ? -37.955 -18.094 54.532 1.00 86.81 86 GLN A O 1
ATOM 662 N N . PHE A 1 87 ? -36.244 -19.301 53.728 1.00 86.50 87 PHE A N 1
ATOM 663 C CA . PHE A 1 87 ? -35.963 -18.416 52.601 1.00 86.50 87 PHE A CA 1
ATOM 664 C C . PHE A 1 87 ? -36.897 -18.754 51.443 1.00 86.50 87 PHE A C 1
ATOM 666 O O . PHE A 1 87 ? -36.854 -19.862 50.913 1.00 86.50 87 PHE A O 1
ATOM 673 N N . THR A 1 88 ? -37.755 -17.820 51.054 1.00 87.12 88 THR A N 1
ATOM 674 C CA . THR A 1 88 ? -38.814 -18.043 50.060 1.00 87.12 88 THR A CA 1
ATOM 675 C C . THR A 1 88 ? -38.478 -17.473 48.684 1.00 87.12 88 THR A C 1
ATOM 677 O O . THR A 1 88 ? -39.142 -17.829 47.712 1.00 87.12 88 THR A O 1
ATOM 680 N N . GLY A 1 89 ? -37.436 -16.644 48.571 1.00 86.62 89 GLY A N 1
ATOM 681 C CA . GLY A 1 89 ? -36.972 -16.108 47.294 1.00 86.62 89 GLY A CA 1
ATOM 682 C C . GLY A 1 89 ? -35.913 -15.020 47.444 1.00 86.62 89 GLY A C 1
ATOM 683 O O . GLY A 1 89 ? -35.267 -14.902 48.482 1.00 86.62 89 GLY A O 1
ATOM 684 N N . ILE A 1 90 ? -35.762 -14.218 46.394 1.00 88.31 90 ILE A N 1
ATOM 685 C CA . ILE A 1 90 ? -34.935 -13.007 46.359 1.00 88.31 90 ILE A CA 1
ATOM 686 C C . ILE A 1 90 ? -35.829 -11.779 46.179 1.00 88.31 90 ILE A C 1
ATOM 688 O O . ILE A 1 90 ? -36.889 -11.862 45.554 1.00 88.31 90 ILE A O 1
ATOM 692 N N . GLY A 1 91 ? -35.417 -10.656 46.757 1.00 86.62 91 GLY A N 1
ATOM 693 C CA . GLY A 1 91 ? -36.136 -9.393 46.703 1.00 86.62 91 GLY A CA 1
ATOM 694 C C . GLY A 1 91 ? -36.121 -8.767 45.310 1.00 86.62 91 GLY A C 1
ATOM 695 O O . GLY A 1 91 ? -35.355 -9.158 44.422 1.00 86.62 91 GLY A O 1
ATOM 696 N N . ALA A 1 92 ? -36.977 -7.764 45.120 1.00 86.81 92 ALA A N 1
ATOM 697 C CA . ALA A 1 92 ? -36.947 -6.948 43.915 1.00 86.81 92 ALA A CA 1
ATOM 698 C C . ALA A 1 92 ? -35.623 -6.172 43.839 1.00 86.81 92 ALA A C 1
ATOM 700 O O . ALA A 1 92 ? -35.185 -5.579 44.823 1.00 86.81 92 ALA A O 1
ATOM 701 N N . VAL A 1 93 ? -35.009 -6.163 42.659 1.00 87.06 93 VAL A N 1
ATOM 702 C CA . VAL A 1 93 ? -33.753 -5.460 42.389 1.00 87.06 93 VAL A CA 1
ATOM 703 C C . VAL A 1 93 ? -33.806 -4.830 41.003 1.00 87.06 93 VAL A C 1
ATOM 705 O O . VAL A 1 93 ? -34.401 -5.383 40.075 1.00 87.06 93 VAL A O 1
ATOM 708 N N . THR A 1 94 ? -33.180 -3.665 40.862 1.00 86.19 94 THR A N 1
ATOM 709 C CA . THR A 1 94 ? -33.064 -2.966 39.583 1.00 86.19 94 THR A CA 1
ATOM 710 C C . THR A 1 94 ? -31.820 -3.440 38.846 1.00 86.19 94 THR A C 1
ATOM 712 O O . THR A 1 94 ? -30.699 -3.240 39.308 1.00 86.19 94 THR A O 1
ATOM 715 N N . LEU A 1 95 ? -32.019 -4.016 37.663 1.00 84.94 95 LEU A N 1
ATOM 716 C CA . LEU A 1 95 ? -30.943 -4.279 36.715 1.00 84.94 95 LEU A CA 1
ATOM 717 C C . LEU A 1 95 ? -30.740 -3.045 35.830 1.00 84.94 95 LEU A C 1
ATOM 719 O O . LEU A 1 95 ? -31.694 -2.541 35.241 1.00 84.94 95 LEU A O 1
ATOM 723 N N . SER A 1 96 ? -29.498 -2.578 35.724 1.00 84.56 96 SER A N 1
ATOM 724 C CA . SER A 1 96 ? -29.106 -1.499 34.813 1.00 84.56 96 SER A CA 1
ATOM 725 C C . SER A 1 96 ? -28.034 -2.001 33.858 1.00 84.56 96 SER A C 1
ATOM 727 O O . SER A 1 96 ? -27.156 -2.760 34.259 1.00 84.56 96 SER A O 1
ATOM 729 N N . LEU A 1 97 ? -28.100 -1.561 32.604 1.00 83.62 97 LEU A N 1
ATOM 730 C CA . LEU A 1 97 ? -27.121 -1.891 31.575 1.00 83.62 97 LEU A CA 1
ATOM 731 C C . LEU A 1 97 ? -26.502 -0.585 31.068 1.00 83.62 97 LEU A C 1
ATOM 733 O O . LEU A 1 97 ? -27.258 0.297 30.643 1.00 83.62 97 LEU A O 1
ATOM 737 N N . PRO A 1 98 ? -25.170 -0.417 31.117 1.00 86.81 98 PRO A N 1
ATOM 738 C CA . PRO A 1 98 ? -24.535 0.738 30.504 1.00 86.81 98 PRO A CA 1
ATOM 739 C C . PRO A 1 98 ? -24.845 0.770 29.018 1.00 86.81 98 PRO A C 1
ATOM 741 O O . PRO A 1 98 ? -24.849 -0.261 28.345 1.00 86.81 98 PRO A O 1
ATOM 744 N N . CYS A 1 99 ? -25.079 1.968 28.505 1.00 88.44 99 CYS A N 1
ATOM 745 C CA . CYS A 1 99 ? -25.237 2.174 27.082 1.00 88.44 99 CYS A CA 1
ATOM 746 C C . CYS A 1 99 ? -24.411 3.367 26.625 1.00 88.44 99 CYS A C 1
ATOM 748 O O . CYS A 1 99 ? -24.114 4.276 27.402 1.00 88.44 99 CYS A O 1
ATOM 750 N N . PHE A 1 100 ? -24.028 3.355 25.357 1.00 89.94 100 PHE A N 1
ATOM 751 C CA . PHE A 1 100 ? -23.272 4.434 24.746 1.00 89.94 100 PHE A CA 1
ATOM 752 C C . PHE A 1 100 ? -23.741 4.682 23.316 1.00 89.94 100 PHE A C 1
ATOM 754 O O . PHE A 1 100 ? -24.353 3.832 22.666 1.00 89.94 100 PHE A O 1
ATOM 761 N N . LYS A 1 101 ? -23.431 5.877 22.821 1.00 89.69 101 LYS A N 1
ATOM 762 C CA . LYS A 1 101 ? -23.556 6.240 21.410 1.00 89.69 101 LYS A CA 1
ATOM 763 C C . LYS A 1 101 ? -22.185 6.611 20.879 1.00 89.69 101 LYS A C 1
ATOM 765 O O . LYS A 1 101 ? -21.321 7.054 21.633 1.00 89.69 101 LYS A O 1
ATOM 770 N N . LEU A 1 102 ? -21.993 6.424 19.582 1.00 89.44 102 LEU A N 1
ATOM 771 C CA . LEU A 1 102 ? -20.736 6.770 18.937 1.00 89.44 102 LEU A CA 1
ATOM 772 C C . LEU A 1 102 ? -20.639 8.279 18.751 1.00 89.44 102 LEU A C 1
ATOM 774 O O . LEU A 1 102 ? -21.569 8.916 18.256 1.00 89.44 102 LEU A O 1
ATOM 778 N N . GLY A 1 103 ? -19.499 8.826 19.155 1.00 88.12 103 GLY A N 1
ATOM 779 C CA . GLY A 1 103 ? -19.111 10.205 18.910 1.00 88.12 103 GLY A CA 1
ATOM 780 C C . GLY A 1 103 ? -17.937 10.255 17.939 1.00 88.12 103 GLY A C 1
ATOM 781 O O . GLY A 1 103 ? -17.048 9.410 18.005 1.00 88.12 103 GLY A O 1
ATOM 782 N N . ILE A 1 104 ? -17.932 11.247 17.055 1.00 89.12 104 ILE A N 1
ATOM 783 C CA . ILE A 1 104 ? -16.830 11.544 16.141 1.00 89.12 104 ILE A CA 1
ATOM 784 C C . ILE A 1 104 ? -16.351 12.962 16.411 1.00 89.12 104 ILE A C 1
ATOM 786 O O . ILE A 1 104 ? -17.158 13.891 16.455 1.00 89.12 104 ILE A O 1
ATOM 790 N N . SER A 1 105 ? -15.037 13.124 16.508 1.00 88.56 105 SER A N 1
ATOM 791 C CA . SER A 1 105 ? -14.379 14.426 16.530 1.00 88.56 105 SER A CA 1
ATOM 792 C C . SER A 1 105 ? -13.305 14.449 15.448 1.00 88.56 105 SER A C 1
ATOM 794 O O . SER A 1 105 ? -12.493 13.528 15.360 1.00 88.56 105 SER A O 1
ATOM 796 N N . VAL A 1 106 ? -13.300 15.488 14.613 1.00 89.25 106 VAL A N 1
ATOM 797 C CA . VAL A 1 106 ? -12.316 15.634 13.533 1.00 89.25 106 VAL A CA 1
ATOM 798 C C . VAL A 1 106 ? -11.125 16.415 14.074 1.00 89.25 106 VAL A C 1
ATOM 800 O O . VAL A 1 106 ? -11.181 17.632 14.204 1.00 89.25 106 VAL A O 1
ATOM 803 N N . VAL A 1 107 ? -10.052 15.704 14.420 1.00 85.75 107 VAL A N 1
ATOM 804 C CA . VAL A 1 107 ? -8.825 16.324 14.949 1.00 85.75 107 VAL A CA 1
ATOM 805 C C . VAL A 1 107 ? -8.084 17.067 13.837 1.00 85.75 107 VAL A C 1
ATOM 807 O O . VAL A 1 107 ? -7.812 18.259 13.950 1.00 85.75 107 VAL A O 1
ATOM 810 N N . ASN A 1 108 ? -7.834 16.366 12.730 1.00 84.19 108 ASN A N 1
ATOM 811 C CA . ASN A 1 108 ? -7.216 16.909 11.527 1.00 84.19 108 ASN A CA 1
ATOM 812 C C . ASN A 1 108 ? -8.160 16.679 10.347 1.00 84.19 108 ASN A C 1
ATOM 814 O O . ASN A 1 108 ? -8.669 15.572 10.161 1.00 84.19 108 ASN A O 1
ATOM 818 N N . GLY A 1 109 ? -8.415 17.740 9.584 1.00 84.31 109 GLY A N 1
ATOM 819 C CA . GLY A 1 109 ? -9.223 17.676 8.373 1.00 84.31 109 GLY A CA 1
ATOM 820 C C . GLY A 1 109 ? -8.485 17.057 7.186 1.00 84.31 109 GLY A C 1
ATOM 821 O O . GLY A 1 109 ? -7.316 16.686 7.276 1.00 84.31 109 GLY A O 1
ATOM 822 N N . VAL A 1 110 ? -9.172 16.988 6.045 1.00 87.88 110 VAL A N 1
ATOM 823 C CA . VAL A 1 110 ? -8.563 16.593 4.768 1.00 87.88 110 VAL A CA 1
ATOM 824 C C . VAL A 1 110 ? -7.852 17.800 4.156 1.00 87.88 110 VAL A C 1
ATOM 826 O O . VAL A 1 110 ? -8.459 18.860 3.998 1.00 87.88 110 VAL A O 1
ATOM 829 N N . ALA A 1 111 ? -6.576 17.642 3.804 1.00 88.19 111 ALA A N 1
ATOM 830 C CA . ALA A 1 111 ? -5.804 18.695 3.153 1.00 88.19 111 ALA A CA 1
ATOM 831 C C . ALA A 1 111 ? -6.285 18.943 1.707 1.00 88.19 111 ALA A C 1
ATOM 833 O O . ALA A 1 111 ? -6.810 18.045 1.041 1.00 88.19 111 ALA A O 1
ATOM 834 N N . ALA A 1 112 ? -6.139 20.178 1.222 1.00 87.69 112 ALA A N 1
ATOM 835 C CA . ALA A 1 112 ? -6.769 20.640 -0.018 1.00 87.69 112 ALA A CA 1
ATOM 836 C C . ALA A 1 112 ? -6.310 19.859 -1.263 1.00 87.69 112 ALA A C 1
ATOM 838 O O . ALA A 1 112 ? -7.101 19.622 -2.177 1.00 87.69 112 ALA A O 1
ATOM 839 N N . GLU A 1 113 ? -5.057 19.415 -1.285 1.00 91.12 113 GLU A N 1
ATOM 840 C CA . GLU A 1 113 ? -4.460 18.611 -2.350 1.00 91.12 113 GLU A CA 1
ATOM 841 C C . GLU A 1 113 ? -5.128 17.237 -2.516 1.00 91.12 113 GLU A C 1
ATOM 843 O O . GLU A 1 113 ? -5.178 16.703 -3.625 1.00 91.12 113 GLU A O 1
ATOM 848 N N . TRP A 1 114 ? -5.726 16.697 -1.451 1.00 89.81 114 TRP A N 1
ATOM 849 C CA . TRP A 1 114 ? -6.431 15.414 -1.475 1.00 89.81 114 TRP A CA 1
ATOM 850 C C . TRP A 1 114 ? -7.905 15.539 -1.870 1.00 89.81 114 TRP A C 1
ATOM 852 O O . TRP A 1 114 ? -8.546 14.533 -2.182 1.00 89.81 114 TRP A O 1
ATOM 862 N N . ALA A 1 115 ? -8.455 16.756 -1.915 1.00 88.50 115 ALA A N 1
ATOM 863 C CA . ALA A 1 115 ? -9.893 16.975 -2.070 1.00 88.50 115 ALA A CA 1
ATOM 864 C C . ALA A 1 115 ? -10.477 16.469 -3.399 1.00 88.50 115 ALA A C 1
ATOM 866 O O . ALA A 1 115 ? -11.667 16.180 -3.473 1.00 88.50 115 ALA A O 1
ATOM 867 N N . ARG A 1 116 ? -9.652 16.347 -4.449 1.00 89.62 116 ARG A N 1
ATOM 868 C CA . ARG A 1 116 ? -10.068 15.794 -5.753 1.00 89.62 116 ARG A CA 1
ATOM 869 C C . ARG A 1 116 ? -9.959 14.272 -5.841 1.00 89.62 116 ARG A C 1
ATOM 871 O O . ARG A 1 116 ? -10.512 13.681 -6.763 1.00 89.62 116 ARG A O 1
ATOM 878 N N . LEU A 1 117 ? -9.208 13.658 -4.932 1.00 91.38 117 LEU A N 1
ATOM 879 C CA . LEU A 1 117 ? -8.897 12.230 -4.951 1.00 91.38 117 LEU A CA 1
ATOM 880 C C . LEU A 1 117 ? -9.780 11.440 -3.984 1.00 91.38 117 LEU A C 1
ATOM 882 O O . LEU A 1 117 ? -10.118 10.292 -4.264 1.00 91.38 117 LEU A O 1
ATOM 886 N N . ILE A 1 118 ? -10.167 12.062 -2.869 1.00 92.94 118 ILE A N 1
ATOM 887 C CA . ILE A 1 118 ? -10.994 11.451 -1.830 1.00 92.94 118 ILE A CA 1
ATOM 888 C C . ILE A 1 118 ? -12.474 11.684 -2.141 1.00 92.94 118 ILE A C 1
ATOM 890 O O . ILE A 1 118 ? -12.921 12.817 -2.293 1.00 92.94 118 ILE A O 1
ATOM 894 N N . GLN A 1 119 ? -13.241 10.597 -2.190 1.00 93.75 119 GLN A N 1
ATOM 895 C CA . GLN A 1 119 ? -14.697 10.614 -2.306 1.00 93.75 119 GLN A CA 1
ATOM 896 C C . GLN A 1 119 ? -15.371 10.828 -0.952 1.00 93.75 119 GLN A C 1
ATOM 898 O O . GLN A 1 119 ? -16.316 11.608 -0.843 1.00 93.75 119 GLN A O 1
ATOM 903 N N . SER A 1 120 ? -14.927 10.088 0.066 1.00 94.38 120 SER A N 1
ATOM 904 C CA . SER A 1 120 ? -15.502 10.154 1.405 1.00 94.38 120 SER A CA 1
ATOM 905 C C . SER A 1 120 ? -14.565 9.617 2.483 1.00 94.38 120 SER A C 1
ATOM 907 O O . SER A 1 120 ? -13.675 8.804 2.222 1.00 94.38 120 SER A O 1
ATOM 909 N N . VAL A 1 121 ? -14.809 10.063 3.716 1.00 94.56 121 VAL A N 1
ATOM 910 C CA . VAL A 1 121 ? -14.317 9.411 4.932 1.00 94.56 121 VAL A CA 1
ATOM 911 C C . VAL A 1 121 ? -15.459 8.606 5.538 1.00 94.56 121 VAL A C 1
ATOM 913 O O . VAL A 1 121 ? -16.504 9.157 5.897 1.00 94.56 121 VAL A O 1
ATOM 916 N N . ASP A 1 122 ? -15.249 7.302 5.640 1.00 94.69 122 ASP A N 1
ATOM 917 C CA . ASP A 1 122 ? -16.268 6.322 6.000 1.00 94.69 122 ASP A CA 1
ATOM 918 C C . ASP A 1 122 ? -15.979 5.729 7.378 1.00 94.69 122 ASP A C 1
ATOM 920 O O . ASP A 1 122 ? -14.830 5.444 7.703 1.00 94.69 122 ASP A O 1
ATOM 924 N N . I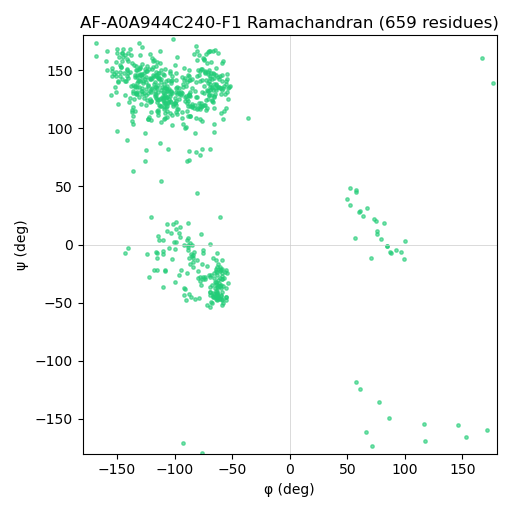LE A 1 123 ? -17.014 5.533 8.190 1.00 94.00 123 ILE A N 1
ATOM 925 C CA . ILE A 1 123 ? -16.919 5.017 9.557 1.00 94.00 123 ILE A CA 1
ATOM 926 C C . ILE A 1 123 ? -17.492 3.611 9.592 1.00 94.00 123 ILE A C 1
ATOM 928 O O . ILE A 1 123 ? -18.667 3.402 9.280 1.00 94.00 123 ILE A O 1
ATOM 932 N N . PHE A 1 124 ? -16.663 2.667 10.016 1.00 94.62 124 PHE A N 1
ATOM 933 C CA . PHE A 1 124 ? -17.002 1.259 10.112 1.00 94.62 124 PHE A CA 1
ATOM 934 C C . PHE A 1 124 ? -17.028 0.799 11.558 1.00 94.62 124 PHE A C 1
ATOM 936 O O . PHE A 1 124 ? -16.170 1.199 12.351 1.00 94.62 124 PHE A O 1
ATOM 943 N N . VAL A 1 125 ? -17.965 -0.092 11.870 1.00 94.56 125 VAL A N 1
ATOM 944 C CA . VAL A 1 125 ? -18.031 -0.773 13.164 1.00 94.56 125 VAL A CA 1
ATOM 945 C C . VAL A 1 125 ? -18.289 -2.258 13.013 1.00 94.56 125 VAL A C 1
ATOM 947 O O . VAL A 1 125 ? -18.870 -2.688 12.021 1.00 94.56 125 VAL A O 1
ATOM 950 N N . THR A 1 126 ? -17.871 -3.035 14.000 1.00 94.94 126 THR A N 1
ATOM 951 C CA . THR A 1 126 ? -18.244 -4.447 14.102 1.00 94.94 126 THR A CA 1
ATOM 952 C C . THR A 1 126 ? -19.627 -4.601 14.722 1.00 94.94 126 THR A C 1
ATOM 954 O O . THR A 1 126 ? -20.188 -3.654 15.283 1.00 94.94 126 THR A O 1
ATOM 957 N N . ASP A 1 127 ? -20.145 -5.825 14.690 1.00 92.12 127 ASP A N 1
ATOM 958 C CA . ASP A 1 127 ? -21.203 -6.219 15.610 1.00 92.12 127 ASP A CA 1
ATOM 959 C C . ASP A 1 127 ? -20.751 -6.068 17.075 1.00 92.12 127 ASP A C 1
ATOM 961 O O . ASP A 1 127 ? -19.561 -6.067 17.407 1.00 92.12 127 ASP A O 1
ATOM 965 N N . GLU A 1 128 ? -21.737 -5.909 17.955 1.00 91.81 128 GLU A N 1
ATOM 966 C CA . GLU A 1 128 ? -21.557 -5.919 19.405 1.00 91.81 128 GLU A CA 1
ATOM 967 C C . GLU A 1 128 ? -21.159 -7.312 19.896 1.00 91.81 128 GLU A C 1
ATOM 969 O O . GLU A 1 128 ? -21.933 -8.260 19.728 1.00 91.81 128 GLU A O 1
ATOM 974 N N . ALA A 1 129 ? -20.024 -7.407 20.590 1.00 92.00 129 ALA A N 1
ATOM 975 C CA . ALA A 1 129 ? -19.577 -8.667 21.169 1.00 92.00 129 ALA A CA 1
ATOM 976 C C . ALA A 1 129 ? -20.196 -8.928 22.541 1.00 92.00 129 ALA A C 1
ATOM 978 O O . ALA A 1 129 ? -20.217 -8.060 23.421 1.00 92.00 129 ALA A O 1
ATOM 979 N N . ASP A 1 130 ? -20.677 -10.150 22.756 1.00 88.44 130 ASP A N 1
ATOM 980 C CA . ASP A 1 130 ? -21.213 -10.540 24.058 1.00 88.44 130 ASP A CA 1
ATOM 981 C C . ASP A 1 130 ? -20.110 -10.583 25.119 1.00 88.44 130 ASP A C 1
ATOM 983 O O . ASP A 1 130 ? -19.147 -11.333 25.007 1.00 88.44 130 ASP A O 1
ATOM 987 N N . ILE A 1 131 ? -20.267 -9.811 26.193 1.00 87.00 131 ILE A N 1
ATOM 988 C CA . ILE A 1 131 ? -19.321 -9.802 27.323 1.00 87.00 131 ILE A CA 1
ATOM 989 C C . ILE A 1 131 ? -19.590 -10.922 28.338 1.00 87.00 131 ILE A C 1
ATOM 991 O O . ILE A 1 131 ? -18.751 -11.214 29.188 1.00 87.00 131 ILE A O 1
ATOM 995 N N . ALA A 1 132 ? -20.770 -11.540 28.261 1.00 86.06 132 ALA A N 1
ATOM 996 C CA . ALA A 1 132 ? -21.222 -12.595 29.155 1.00 86.06 132 ALA A CA 1
ATOM 997 C C . ALA A 1 132 ? -22.231 -13.511 28.441 1.00 86.06 132 ALA A C 1
ATOM 999 O O . ALA A 1 132 ? -23.019 -13.048 27.613 1.00 86.06 132 ALA A O 1
ATOM 1000 N N . ASP A 1 133 ? -22.229 -14.798 28.775 1.00 85.94 133 ASP A N 1
ATOM 1001 C CA . ASP A 1 133 ? -23.211 -15.775 28.325 1.00 85.94 133 ASP A CA 1
ATOM 1002 C C . ASP A 1 133 ? -24.510 -15.616 29.127 1.00 85.94 133 ASP A C 1
ATOM 1004 O O . ASP A 1 133 ? -24.610 -15.956 30.306 1.00 85.94 133 ASP A O 1
ATOM 1008 N N . THR A 1 134 ? -25.537 -15.090 28.460 1.00 82.50 134 THR A N 1
ATOM 1009 C CA . THR A 1 134 ? -26.863 -14.877 29.059 1.00 82.50 134 THR A CA 1
ATOM 1010 C C . THR A 1 134 ? -27.684 -16.158 29.219 1.00 82.50 134 THR A C 1
ATOM 1012 O O . THR A 1 134 ? -28.774 -16.115 29.792 1.00 82.50 134 THR A O 1
ATOM 1015 N N . SER A 1 135 ? -27.218 -17.294 28.697 1.00 81.50 135 SER A N 1
ATOM 1016 C CA . SER A 1 135 ? -27.852 -18.600 28.894 1.00 81.50 135 SER A CA 1
ATOM 1017 C C . SER A 1 135 ? -27.441 -19.271 30.207 1.00 81.50 135 SER A C 1
ATOM 1019 O O . SER A 1 135 ? -28.183 -20.124 30.706 1.00 81.50 135 SER A O 1
ATOM 1021 N N . LEU A 1 136 ? -26.320 -18.841 30.784 1.00 85.06 136 LEU A N 1
ATOM 1022 C CA . LEU A 1 136 ? -25.761 -19.346 32.030 1.00 85.06 136 LEU A CA 1
ATOM 1023 C C . LEU A 1 136 ? -25.918 -18.309 33.147 1.00 85.06 136 LEU A C 1
ATOM 1025 O O . LEU A 1 136 ? -25.991 -17.104 32.906 1.00 85.06 136 LEU A O 1
ATOM 1029 N N . LEU A 1 137 ? -26.029 -18.795 34.384 1.00 89.12 137 LEU A N 1
ATOM 1030 C CA . LEU A 1 137 ? -26.178 -17.957 35.570 1.00 89.12 137 LEU A CA 1
ATOM 1031 C C . LEU A 1 137 ? -24.944 -18.105 36.452 1.00 89.12 137 LEU A C 1
ATOM 1033 O O . LEU A 1 137 ? -24.766 -19.135 37.103 1.00 89.12 137 LEU A O 1
ATOM 1037 N N . ASP A 1 138 ? -24.158 -17.041 36.535 1.00 89.06 138 ASP A N 1
ATOM 1038 C CA . ASP A 1 138 ? -23.151 -16.875 37.571 1.00 89.06 138 ASP A CA 1
ATOM 1039 C C . ASP A 1 138 ? -23.833 -16.285 38.809 1.00 89.06 138 ASP A C 1
ATOM 1041 O O . ASP A 1 138 ? -24.413 -15.197 38.765 1.00 89.06 138 ASP A O 1
ATOM 1045 N N . TYR A 1 139 ? -23.800 -17.020 39.919 1.00 90.50 139 TYR A N 1
ATOM 1046 C CA . TYR A 1 139 ? -24.382 -16.559 41.171 1.00 90.50 139 TYR A CA 1
ATOM 1047 C C . TYR A 1 139 ? -23.506 -16.899 42.373 1.00 90.50 139 TYR A C 1
ATOM 1049 O O . TYR A 1 139 ? -22.826 -17.926 42.424 1.00 90.50 139 TYR A O 1
ATOM 1057 N N . ARG A 1 140 ? -23.562 -16.034 43.386 1.00 90.00 140 ARG A N 1
ATOM 1058 C CA . ARG A 1 140 ? -22.965 -16.253 44.702 1.00 90.00 140 ARG A CA 1
ATOM 1059 C C . ARG A 1 140 ? -23.994 -15.975 45.779 1.00 90.00 140 ARG A C 1
ATOM 1061 O O . ARG A 1 140 ? -24.771 -15.032 45.691 1.00 90.00 140 ARG A O 1
ATOM 1068 N N . ILE A 1 141 ? -23.971 -16.800 46.817 1.00 89.38 141 ILE A N 1
ATOM 1069 C CA . ILE A 1 141 ? -24.764 -16.575 48.018 1.00 89.38 141 ILE A CA 1
ATOM 1070 C C . ILE A 1 141 ? -23.827 -16.118 49.125 1.00 89.38 141 ILE A C 1
ATOM 1072 O O . ILE A 1 141 ? -22.912 -16.847 49.510 1.00 89.38 141 ILE A O 1
ATOM 1076 N N . ALA A 1 142 ? -24.074 -14.917 49.634 1.00 87.00 142 ALA A N 1
ATOM 1077 C CA . ALA A 1 142 ? -23.281 -14.290 50.674 1.00 87.00 142 ALA A CA 1
ATOM 1078 C C . ALA A 1 142 ? -24.124 -14.015 51.924 1.00 87.00 142 ALA A C 1
ATOM 1080 O O . ALA A 1 142 ? -25.355 -13.942 51.898 1.00 87.00 142 ALA A O 1
ATOM 1081 N N . THR A 1 143 ? -23.435 -13.876 53.052 1.00 86.38 143 THR A N 1
ATOM 1082 C CA . THR A 1 143 ? -24.001 -13.339 54.289 1.00 86.38 143 THR A CA 1
ATOM 1083 C C . THR A 1 143 ? -23.192 -12.107 54.654 1.00 86.38 143 THR A C 1
ATOM 1085 O O . THR A 1 143 ? -21.974 -12.210 54.803 1.00 86.38 143 THR A O 1
ATOM 1088 N N . THR A 1 144 ? -23.841 -10.957 54.800 1.00 78.38 144 THR A N 1
ATOM 1089 C CA . THR A 1 144 ? -23.162 -9.733 55.226 1.00 78.38 144 THR A CA 1
ATOM 1090 C C . THR A 1 144 ? -23.355 -9.539 56.729 1.00 78.38 144 THR A C 1
ATOM 1092 O O . THR A 1 144 ? -24.461 -9.654 57.262 1.00 78.38 144 THR A O 1
ATOM 1095 N N . ASN A 1 145 ? -22.244 -9.279 57.424 1.00 74.00 145 ASN A N 1
ATOM 1096 C CA . ASN A 1 145 ? -22.208 -9.033 58.872 1.00 74.00 145 ASN A CA 1
ATOM 1097 C C . ASN A 1 145 ? -22.047 -7.539 59.205 1.00 74.00 145 ASN A C 1
ATOM 1099 O O . ASN A 1 145 ? -21.786 -7.178 60.351 1.00 74.00 145 ASN A O 1
ATOM 1103 N N . VAL A 1 146 ? -22.164 -6.662 58.204 1.00 62.94 146 VAL A N 1
ATOM 1104 C CA . VAL A 1 146 ? -22.127 -5.212 58.402 1.00 62.94 146 VAL A CA 1
ATOM 1105 C C . VAL A 1 146 ? -23.525 -4.766 58.838 1.00 62.94 146 VAL A C 1
ATOM 1107 O O . VAL A 1 146 ? -24.415 -4.584 58.012 1.00 62.94 146 VAL A O 1
ATOM 1110 N N . GLY A 1 147 ? -23.731 -4.641 60.152 1.00 72.00 147 GLY A N 1
ATOM 1111 C CA . GLY A 1 147 ? -25.037 -4.333 60.746 1.00 72.00 147 GLY A CA 1
ATOM 1112 C C . GLY A 1 147 ? -25.902 -5.585 60.985 1.00 72.00 147 GLY A C 1
ATOM 1113 O O . GLY A 1 147 ? -25.350 -6.648 61.282 1.00 72.00 147 GLY A O 1
ATOM 1114 N N . PRO A 1 148 ? -27.250 -5.497 60.919 1.00 76.69 148 PRO A N 1
ATOM 1115 C CA . PRO A 1 148 ? -28.104 -6.676 61.047 1.00 76.69 148 PRO A CA 1
ATOM 1116 C C . PRO A 1 148 ? -27.766 -7.682 59.943 1.00 76.69 148 PRO A C 1
ATOM 1118 O O . PRO A 1 148 ? -27.605 -7.301 58.786 1.00 76.69 148 PRO A O 1
ATOM 1121 N N . ARG A 1 149 ? -27.646 -8.961 60.314 1.00 81.62 149 ARG A N 1
ATOM 1122 C CA . ARG A 1 149 ? -27.236 -10.045 59.413 1.00 81.62 149 ARG A CA 1
ATOM 1123 C C . ARG A 1 149 ? -28.175 -10.126 58.208 1.00 81.62 149 ARG A C 1
ATOM 1125 O O . ARG A 1 149 ? -29.344 -10.473 58.376 1.00 81.62 149 ARG A O 1
ATOM 1132 N N . ARG A 1 150 ? -27.656 -9.858 57.008 1.00 85.25 150 ARG A N 1
ATOM 1133 C CA . ARG A 1 150 ? -28.410 -9.976 55.750 1.00 85.25 150 ARG A CA 1
ATOM 1134 C C . ARG A 1 150 ? -27.913 -11.165 54.947 1.00 85.25 150 ARG A C 1
ATOM 1136 O O . ARG A 1 150 ? -26.729 -11.505 54.954 1.00 85.25 150 ARG A O 1
ATOM 1143 N N . TYR A 1 151 ? -28.848 -11.794 54.255 1.00 88.94 151 TYR A N 1
ATOM 1144 C CA . TYR A 1 151 ? -28.602 -12.890 53.333 1.00 88.94 151 TYR A CA 1
ATOM 1145 C C . TYR A 1 151 ? -28.785 -12.350 51.930 1.00 88.94 151 TYR A C 1
ATOM 1147 O O . TYR A 1 151 ? -29.814 -11.748 51.643 1.00 88.94 151 TYR A O 1
ATOM 1155 N N . VAL A 1 152 ? -27.784 -12.525 51.082 1.00 90.38 152 VAL A N 1
ATOM 1156 C CA . VAL A 1 152 ? -27.709 -11.833 49.798 1.00 90.38 152 VAL A CA 1
ATOM 1157 C C . VAL A 1 152 ? -27.406 -12.839 48.700 1.00 90.38 152 VAL A C 1
ATOM 1159 O O . VAL A 1 152 ? -26.654 -13.795 48.915 1.00 90.38 152 VAL A O 1
ATOM 1162 N N . ALA A 1 153 ? -28.021 -12.651 47.539 1.00 89.31 153 ALA A N 1
ATOM 1163 C CA . ALA A 1 153 ? -27.648 -13.317 46.305 1.00 89.31 153 ALA A CA 1
ATOM 1164 C C . ALA A 1 153 ? -27.075 -12.282 45.335 1.00 89.31 153 ALA A C 1
ATOM 1166 O O . ALA A 1 153 ? -27.762 -11.343 44.935 1.00 89.31 153 ALA A O 1
ATOM 1167 N N . GLU A 1 154 ? -25.820 -12.478 44.950 1.00 90.69 154 GLU A N 1
ATOM 1168 C CA . GLU A 1 154 ? -25.244 -11.842 43.773 1.00 90.69 154 GLU A CA 1
ATOM 1169 C C . GLU A 1 154 ? -25.536 -12.737 42.576 1.00 90.69 154 GLU A C 1
ATOM 1171 O O . GLU A 1 154 ? -25.260 -13.936 42.634 1.00 90.69 154 GLU A O 1
ATOM 1176 N N . LEU A 1 155 ? -26.093 -12.195 41.501 1.00 89.12 155 LEU A N 1
ATOM 1177 C CA . LEU A 1 155 ? -26.486 -12.994 40.342 1.00 89.12 155 LEU A CA 1
ATOM 1178 C C . LEU A 1 155 ? -26.373 -12.208 39.041 1.00 89.12 155 LEU A C 1
ATOM 1180 O O . LEU A 1 155 ? -26.703 -11.027 38.996 1.00 89.12 155 LEU A O 1
ATOM 1184 N N . GLY A 1 156 ? -25.908 -12.862 37.985 1.00 89.31 156 GLY A N 1
ATOM 1185 C CA . GLY A 1 156 ? -25.676 -12.257 36.679 1.00 89.31 156 GLY A CA 1
ATOM 1186 C C . GLY A 1 156 ? -25.425 -13.302 35.592 1.00 89.31 156 GLY A C 1
ATOM 1187 O O . GLY A 1 156 ? -25.336 -14.493 35.894 1.00 89.31 156 GLY A O 1
ATOM 1188 N N . PRO A 1 157 ? -25.330 -12.885 34.321 1.00 88.25 157 PRO A N 1
ATOM 1189 C CA . PRO A 1 157 ? -24.861 -13.760 33.253 1.00 88.25 157 PRO A CA 1
ATOM 1190 C C . PRO A 1 157 ? -23.401 -14.177 33.489 1.00 88.25 157 PRO A C 1
ATOM 1192 O O . PRO A 1 157 ? -22.635 -13.442 34.119 1.00 88.25 157 PRO A O 1
ATOM 1195 N N . GLU A 1 158 ? -23.019 -15.350 32.987 1.00 87.38 158 GLU A N 1
ATOM 1196 C CA . GLU A 1 158 ? -21.663 -15.877 33.166 1.00 87.38 158 GLU A CA 1
ATOM 1197 C C . GLU A 1 158 ? -20.653 -15.103 32.304 1.00 87.38 158 GLU A C 1
ATOM 1199 O O . GLU A 1 158 ? -20.846 -15.006 31.095 1.00 87.38 158 GLU A O 1
ATOM 1204 N N . PRO A 1 159 ? -19.579 -14.529 32.867 1.00 87.12 159 PRO A N 1
ATOM 1205 C CA . PRO A 1 159 ? -18.610 -13.750 32.097 1.00 87.12 159 PRO A CA 1
ATOM 1206 C C . PRO A 1 159 ? -17.925 -14.576 31.024 1.00 87.12 159 PRO A C 1
ATOM 1208 O O . PRO A 1 159 ? -17.547 -15.722 31.258 1.00 87.12 159 PRO A O 1
ATOM 1211 N N . ARG A 1 160 ? -17.681 -13.961 29.869 1.00 89.31 160 ARG A N 1
ATOM 1212 C CA . ARG A 1 160 ? -16.856 -14.578 28.835 1.00 89.31 160 ARG A CA 1
ATOM 1213 C C . ARG A 1 160 ? -15.384 -14.266 29.046 1.00 89.31 160 ARG A C 1
ATOM 1215 O O . ARG A 1 160 ? -15.011 -13.199 29.536 1.00 89.31 160 ARG A O 1
ATOM 1222 N N . GLU A 1 161 ? -14.547 -15.203 28.615 1.00 90.12 161 GLU A N 1
ATOM 1223 C CA . GLU A 1 161 ? -13.108 -14.992 28.527 1.00 90.12 161 GLU A CA 1
ATOM 1224 C C . GLU A 1 161 ? -12.793 -13.802 27.617 1.00 90.12 161 GLU A C 1
ATOM 1226 O O . GLU A 1 161 ? -13.340 -13.665 26.520 1.00 90.12 161 GLU A O 1
ATOM 1231 N N . LYS A 1 162 ? -11.882 -12.935 28.066 1.00 90.25 162 LYS A N 1
ATOM 1232 C CA . LYS A 1 162 ? -11.563 -11.676 27.373 1.00 90.25 162 LYS A CA 1
ATOM 1233 C C . LYS A 1 162 ? -10.983 -11.916 25.978 1.00 90.25 162 LYS A C 1
ATOM 1235 O O . LYS A 1 162 ? -11.308 -11.169 25.062 1.00 90.25 162 LYS A O 1
ATOM 1240 N N . SER A 1 163 ? -10.177 -12.966 25.809 1.00 90.94 163 SER A N 1
ATOM 1241 C CA . SER A 1 163 ? -9.651 -13.375 24.499 1.00 90.94 163 SER A CA 1
ATOM 1242 C C . SER A 1 163 ? -10.775 -13.715 23.522 1.00 90.94 163 SER A C 1
ATOM 1244 O O . SER A 1 163 ? -10.765 -13.221 22.404 1.00 90.94 163 SER A O 1
ATOM 1246 N N . ALA A 1 164 ? -11.802 -14.449 23.964 1.00 91.69 164 ALA A N 1
ATOM 1247 C CA . ALA A 1 164 ? -12.940 -14.808 23.119 1.00 91.69 164 ALA A CA 1
ATOM 1248 C C . ALA A 1 164 ? -13.754 -13.581 22.668 1.00 91.69 164 ALA A C 1
ATOM 1250 O O . ALA A 1 164 ? -14.268 -13.567 21.552 1.00 91.69 164 ALA A O 1
ATOM 1251 N N . ILE A 1 165 ? -13.858 -12.549 23.516 1.00 92.19 165 ILE A N 1
ATOM 1252 C CA . ILE A 1 165 ? -14.492 -11.269 23.156 1.00 92.19 165 ILE A CA 1
ATOM 1253 C C . ILE A 1 165 ? -13.670 -10.563 22.068 1.00 92.19 165 ILE A C 1
ATOM 1255 O O . ILE A 1 165 ? -14.231 -10.075 21.089 1.00 92.19 165 ILE A O 1
ATOM 1259 N N . ILE A 1 166 ? -12.343 -10.514 22.220 1.00 92.56 166 ILE A N 1
ATOM 1260 C CA . ILE A 1 166 ? -11.447 -9.893 21.234 1.00 92.56 166 ILE A CA 1
ATOM 1261 C C . ILE A 1 166 ? -11.452 -10.656 19.907 1.00 92.56 166 ILE A C 1
ATOM 1263 O O . ILE A 1 166 ? -11.520 -10.019 18.858 1.00 92.56 166 ILE A O 1
ATOM 1267 N N . ASP A 1 167 ? -11.429 -11.987 19.937 1.00 91.25 167 ASP A N 1
ATOM 1268 C CA . ASP A 1 167 ? -11.449 -12.822 18.734 1.00 91.25 167 ASP A CA 1
ATOM 1269 C C . ASP A 1 167 ? -12.750 -12.638 17.937 1.00 91.25 167 ASP A C 1
ATOM 1271 O O . ASP A 1 167 ? -12.710 -12.506 16.713 1.00 91.25 167 ASP A O 1
ATOM 1275 N N . GLU A 1 168 ? -13.899 -12.554 18.618 1.00 92.00 168 GLU A N 1
ATOM 1276 C CA . GLU A 1 168 ? -15.195 -12.257 17.992 1.00 92.00 168 GLU A CA 1
ATOM 1277 C C . GLU A 1 168 ? -15.209 -10.874 17.336 1.00 92.00 168 GLU A C 1
ATOM 1279 O O . GLU A 1 168 ? -15.614 -10.731 16.183 1.00 92.00 168 GLU A O 1
ATOM 1284 N N . LEU A 1 169 ? -14.717 -9.861 18.051 1.00 92.38 169 LEU A N 1
ATOM 1285 C CA . LEU A 1 169 ? -14.632 -8.494 17.551 1.00 92.38 169 LEU A CA 1
ATOM 1286 C C . LEU A 1 169 ? -13.698 -8.381 16.337 1.00 92.38 169 LEU A C 1
ATOM 1288 O O . LEU A 1 169 ? -14.058 -7.787 15.325 1.00 92.38 169 LEU A O 1
ATOM 1292 N N . MET A 1 170 ? -12.499 -8.958 16.411 1.00 90.81 170 MET A N 1
ATOM 1293 C CA . MET A 1 170 ? -11.490 -8.868 15.350 1.00 90.81 170 MET A CA 1
ATOM 1294 C C . MET A 1 170 ? -11.829 -9.733 14.130 1.00 90.81 170 MET A C 1
ATOM 1296 O O . MET A 1 170 ? -11.441 -9.382 13.014 1.00 90.81 170 MET A O 1
ATOM 1300 N N . GLY A 1 171 ? -12.536 -10.848 14.332 1.00 88.88 171 GLY A N 1
ATOM 1301 C CA . GLY A 1 171 ? -12.999 -11.745 13.271 1.00 88.88 171 GLY A CA 1
ATOM 1302 C C . GLY A 1 171 ? -14.329 -11.339 12.629 1.00 88.88 171 GLY A C 1
ATOM 1303 O O . GLY A 1 171 ? -14.715 -11.932 11.620 1.00 88.88 171 GLY A O 1
ATOM 1304 N N . GLY A 1 172 ? -15.027 -10.355 13.201 1.00 87.38 172 GLY A N 1
ATOM 1305 C CA . GLY A 1 172 ? -16.337 -9.902 12.752 1.00 87.38 172 GLY A CA 1
ATOM 1306 C C . GLY A 1 172 ? -16.330 -9.130 11.429 1.00 87.38 172 GLY A C 1
ATOM 1307 O O . GLY A 1 172 ? -15.305 -8.655 10.932 1.00 87.38 172 GLY A O 1
ATOM 1308 N N . ASN A 1 173 ? -17.527 -8.978 10.864 1.00 90.81 173 ASN A N 1
ATOM 1309 C CA . ASN A 1 173 ? -17.764 -8.116 9.713 1.00 90.81 173 ASN A CA 1
ATOM 1310 C C . ASN A 1 173 ? -17.736 -6.640 10.122 1.00 90.81 173 ASN A C 1
ATOM 1312 O O . ASN A 1 173 ? -18.147 -6.279 11.222 1.00 90.81 173 ASN A O 1
ATOM 1316 N N . TRP A 1 174 ? -17.286 -5.777 9.211 1.00 94.12 174 TRP A N 1
ATOM 1317 C CA . TRP A 1 174 ? -17.222 -4.336 9.438 1.00 94.12 174 TRP A CA 1
ATOM 1318 C C . TRP A 1 174 ? -18.310 -3.623 8.652 1.00 94.12 174 TRP A C 1
ATOM 1320 O O . TRP A 1 174 ? -18.220 -3.513 7.432 1.00 94.12 174 TRP A O 1
ATOM 1330 N N . HIS A 1 175 ? -19.309 -3.096 9.341 1.00 93.56 175 HIS A N 1
ATOM 1331 C CA . HIS A 1 175 ? -20.466 -2.440 8.751 1.00 93.56 175 HIS A CA 1
ATOM 1332 C C . HIS A 1 175 ? -20.263 -0.931 8.654 1.00 93.56 175 HIS A C 1
ATOM 1334 O O . HIS A 1 175 ? -19.890 -0.276 9.631 1.00 93.56 175 HIS A O 1
ATOM 1340 N N . LEU A 1 176 ? -20.516 -0.373 7.471 1.00 93.81 176 LEU A N 1
ATOM 1341 C CA . LEU A 1 176 ? -20.526 1.070 7.259 1.00 93.81 176 LEU A CA 1
ATOM 1342 C C . LEU A 1 176 ? -21.707 1.686 8.016 1.00 93.81 176 LEU A C 1
ATOM 1344 O O . LEU A 1 176 ? -22.851 1.310 7.778 1.00 93.81 176 LEU A O 1
ATOM 1348 N N . ILE A 1 177 ? -21.447 2.657 8.890 1.00 91.38 177 ILE A N 1
ATOM 1349 C CA . ILE A 1 177 ? -22.501 3.337 9.666 1.00 91.38 177 ILE A CA 1
ATOM 1350 C C . ILE A 1 177 ? -22.602 4.833 9.382 1.00 91.38 177 ILE A C 1
ATOM 1352 O O . ILE A 1 177 ? -23.654 5.426 9.606 1.00 91.38 177 ILE A O 1
ATOM 1356 N N . ALA A 1 178 ? -21.543 5.459 8.873 1.00 92.06 178 ALA A N 1
ATOM 1357 C CA . ALA A 1 178 ? -21.565 6.858 8.464 1.00 92.06 178 ALA A CA 1
ATOM 1358 C C . ALA A 1 178 ? -20.561 7.097 7.338 1.00 92.06 178 ALA A C 1
ATOM 1360 O O . ALA A 1 178 ? -19.484 6.511 7.331 1.00 92.06 178 ALA A O 1
ATOM 1361 N N . SER A 1 179 ? -20.900 7.988 6.411 1.00 93.31 179 SER A N 1
ATOM 1362 C CA . SER A 1 179 ? -20.024 8.400 5.315 1.00 93.31 179 SER A CA 1
ATOM 1363 C C . SER A 1 179 ? -20.087 9.916 5.178 1.00 93.31 179 SER A C 1
ATOM 1365 O O . SER A 1 179 ? -21.179 10.481 5.077 1.00 93.31 179 SER A O 1
ATOM 1367 N N . CYS A 1 180 ? -18.929 10.574 5.218 1.00 93.00 180 CYS A N 1
ATOM 1368 C CA . CYS A 1 180 ? -18.803 12.011 5.010 1.00 93.00 180 CYS A CA 1
ATOM 1369 C C . CYS A 1 180 ? -18.130 12.278 3.664 1.00 93.00 180 CYS A C 1
ATOM 1371 O O . CYS A 1 180 ? -16.929 12.060 3.512 1.00 93.00 180 CYS A O 1
ATOM 1373 N N . SER A 1 181 ? -18.910 12.754 2.693 1.00 92.94 181 SER A N 1
ATOM 1374 C CA . SER A 1 181 ? -18.434 13.159 1.362 1.00 92.94 181 SER A CA 1
ATOM 1375 C C . SER A 1 181 ? -18.248 14.676 1.215 1.00 92.94 181 SER A C 1
ATOM 1377 O O . SER A 1 181 ? -17.798 15.144 0.174 1.00 92.94 181 SER A O 1
ATOM 1379 N N . ASP A 1 182 ? -18.601 15.467 2.237 1.00 92.94 182 ASP A N 1
ATOM 1380 C CA . ASP A 1 182 ? -18.355 16.916 2.265 1.00 92.94 182 ASP A CA 1
ATOM 1381 C C . ASP A 1 182 ? -16.906 17.182 2.707 1.00 92.94 182 ASP A C 1
ATOM 1383 O O . ASP A 1 182 ? -16.617 17.481 3.869 1.00 92.94 182 ASP A O 1
ATOM 1387 N N . ILE A 1 183 ? -15.971 17.033 1.764 1.00 92.31 183 ILE A N 1
ATOM 1388 C CA . ILE A 1 183 ? -14.535 17.206 2.027 1.00 92.31 183 ILE A CA 1
ATOM 1389 C C . ILE A 1 183 ? -14.211 18.637 2.484 1.00 92.31 183 ILE A C 1
ATOM 1391 O O . ILE A 1 183 ? -13.312 18.844 3.300 1.00 92.31 183 ILE A O 1
ATOM 1395 N N . ALA A 1 184 ? -14.978 19.629 2.021 1.00 91.00 184 ALA A N 1
ATOM 1396 C CA . ALA A 1 184 ? -14.819 21.018 2.437 1.00 91.00 184 ALA A CA 1
ATOM 1397 C C . ALA A 1 184 ? -15.204 21.234 3.911 1.00 91.00 184 ALA A C 1
ATOM 1399 O O . ALA A 1 184 ? -14.576 22.049 4.591 1.00 91.00 184 ALA A O 1
ATOM 1400 N N . ALA A 1 185 ? -16.206 20.510 4.418 1.00 91.00 185 ALA A N 1
ATOM 1401 C CA . ALA A 1 185 ? -16.530 20.491 5.842 1.00 91.00 185 ALA A CA 1
ATOM 1402 C C . ALA A 1 185 ? -15.450 19.769 6.662 1.00 91.00 185 ALA A C 1
ATOM 1404 O O . ALA A 1 185 ? -15.002 20.313 7.673 1.00 91.00 185 ALA A O 1
ATOM 1405 N N . LEU A 1 186 ? -14.951 18.618 6.194 1.00 90.94 186 LEU A N 1
ATOM 1406 C CA . LEU A 1 186 ? -13.863 17.900 6.874 1.00 90.94 186 LEU A CA 1
ATOM 1407 C C . LEU A 1 186 ? -12.607 18.764 7.009 1.00 90.94 186 LEU A C 1
ATOM 1409 O O . LEU A 1 186 ? -11.994 18.777 8.073 1.00 90.94 186 LEU A O 1
ATOM 1413 N N . ALA A 1 187 ? -12.252 19.534 5.976 1.00 89.81 187 ALA A N 1
ATOM 1414 C CA . ALA A 1 187 ? -11.140 20.489 6.013 1.00 89.81 187 ALA A CA 1
ATOM 1415 C C . ALA A 1 187 ? -11.294 21.563 7.111 1.00 89.81 187 ALA A C 1
ATOM 1417 O O . ALA A 1 187 ? -10.304 22.102 7.595 1.00 89.81 187 ALA A O 1
ATOM 1418 N N . LYS A 1 188 ? -12.531 21.845 7.535 1.00 89.12 188 LYS A N 1
ATOM 1419 C CA . LYS A 1 188 ? -12.878 22.766 8.630 1.00 89.12 188 LYS A CA 1
ATOM 1420 C C . LYS A 1 188 ? -13.149 22.041 9.953 1.00 89.12 188 LYS A C 1
ATOM 1422 O O . LYS A 1 188 ? -13.800 22.606 10.824 1.00 89.12 188 LYS A O 1
ATOM 1427 N N . GLN A 1 189 ? -12.681 20.797 10.093 1.00 88.38 189 GLN A N 1
ATOM 1428 C CA . GLN A 1 189 ? -12.891 19.950 11.275 1.00 88.38 189 GLN A CA 1
ATOM 1429 C C . GLN A 1 189 ? -14.375 19.659 11.573 1.00 88.38 189 GLN A C 1
ATOM 1431 O O . GLN A 1 189 ? -14.764 19.391 12.711 1.00 88.38 189 GLN A O 1
ATOM 1436 N N . GLU A 1 190 ? -15.224 19.663 10.544 1.00 88.38 190 GLU A N 1
ATOM 1437 C CA . GLU A 1 190 ? -16.635 19.303 10.654 1.00 88.38 190 GLU A CA 1
ATOM 1438 C C . GLU A 1 190 ? -16.902 17.955 9.982 1.00 88.38 190 GLU A C 1
ATOM 1440 O O . GLU A 1 190 ? -16.618 17.762 8.802 1.00 88.38 190 GLU A O 1
ATOM 1445 N N . PHE A 1 191 ? -17.518 17.022 10.709 1.00 90.38 191 PHE A N 1
ATOM 1446 C CA . PHE A 1 191 ? -18.016 15.778 10.124 1.00 90.38 191 PHE A CA 1
ATOM 1447 C C . PHE A 1 191 ? -19.486 15.949 9.738 1.00 90.38 191 PHE A C 1
ATOM 1449 O O . PHE A 1 191 ? -20.332 16.111 10.617 1.00 90.38 191 PHE A O 1
ATOM 1456 N N . ARG A 1 192 ? -19.800 15.914 8.437 1.00 89.31 192 ARG A N 1
ATOM 1457 C CA . ARG A 1 192 ? -21.174 16.037 7.918 1.00 89.31 192 ARG A CA 1
ATOM 1458 C C . ARG A 1 192 ? -21.629 14.751 7.239 1.00 89.31 192 ARG A C 1
ATOM 1460 O O . ARG A 1 192 ? -21.086 14.362 6.211 1.00 89.31 192 ARG A O 1
ATOM 1467 N N . ALA A 1 193 ? -22.644 14.115 7.809 1.00 87.81 193 ALA A N 1
ATOM 1468 C CA . ALA A 1 193 ? -23.256 12.888 7.316 1.00 87.81 193 ALA A CA 1
ATOM 1469 C C . ALA A 1 193 ? -24.741 12.852 7.708 1.00 87.81 193 ALA A C 1
ATOM 1471 O O . ALA A 1 193 ? -25.202 13.656 8.517 1.00 87.81 193 ALA A O 1
ATOM 1472 N N . TRP A 1 194 ? -25.506 11.921 7.143 1.00 83.31 194 TRP A N 1
ATOM 1473 C CA . TRP A 1 194 ? -26.898 11.714 7.542 1.00 83.31 194 TRP A CA 1
ATOM 1474 C C . TRP A 1 194 ? -26.990 11.116 8.957 1.00 83.31 194 TRP A C 1
ATOM 1476 O O . TRP A 1 194 ? -26.143 10.315 9.347 1.00 83.31 194 TRP A O 1
ATOM 1486 N N . GLY A 1 195 ? -28.017 11.493 9.726 1.00 80.25 195 GLY A N 1
ATOM 1487 C CA . GLY A 1 195 ? -28.262 10.922 11.059 1.00 80.25 195 GLY A CA 1
ATOM 1488 C C . GLY A 1 195 ? -27.290 11.385 12.150 1.00 80.25 195 GLY A C 1
ATOM 1489 O O . GLY A 1 195 ? -27.126 10.708 13.159 1.00 80.25 195 GLY A O 1
ATOM 1490 N N . ILE A 1 196 ? -26.627 12.529 11.982 1.00 85.12 196 ILE A N 1
ATOM 1491 C CA . ILE A 1 196 ? -25.715 13.074 12.994 1.00 85.12 196 ILE A CA 1
ATOM 1492 C C . ILE A 1 196 ? -26.359 14.219 13.779 1.00 85.12 196 ILE A C 1
ATOM 1494 O O . ILE A 1 196 ? -27.093 15.035 13.224 1.00 85.12 196 ILE A O 1
ATOM 1498 N N . SER A 1 197 ? -26.039 14.326 15.067 1.00 83.88 197 SER A N 1
ATOM 1499 C CA . SER A 1 197 ? -26.401 15.479 15.898 1.00 83.88 197 SER A CA 1
ATOM 1500 C C . SER A 1 197 ? -25.171 16.031 16.608 1.00 83.88 197 SER A C 1
ATOM 1502 O O . SER A 1 197 ? -24.434 15.282 17.253 1.00 83.88 197 SER A O 1
ATOM 1504 N N . LYS A 1 198 ? -24.947 17.345 16.514 1.00 80.56 198 LYS A N 1
ATOM 1505 C CA . LYS A 1 198 ? -23.851 18.026 17.213 1.00 80.56 198 LYS A CA 1
ATOM 1506 C C . LYS A 1 198 ? -24.068 17.944 18.726 1.00 80.56 198 LYS A C 1
ATOM 1508 O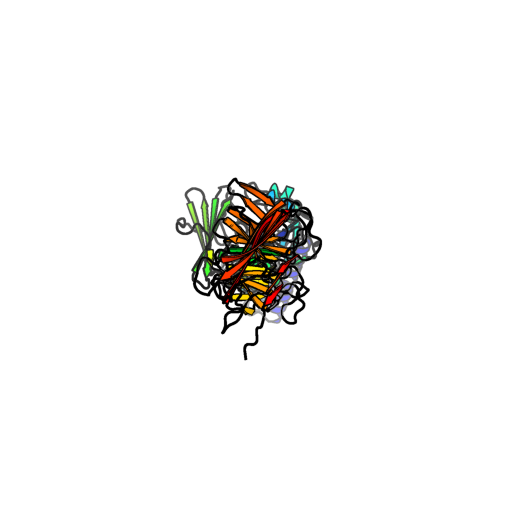 O . LYS A 1 198 ? -25.152 18.273 19.203 1.00 80.56 198 LYS A O 1
ATOM 1513 N N . ASN A 1 199 ? -23.052 17.512 19.469 1.00 73.69 199 ASN A N 1
ATOM 1514 C CA . ASN A 1 199 ? -23.102 17.482 20.927 1.00 73.69 199 ASN A CA 1
ATOM 1515 C C . ASN A 1 199 ? -22.659 18.839 21.502 1.00 73.69 199 ASN A C 1
ATOM 1517 O O . ASN A 1 199 ? -21.747 19.475 20.969 1.00 73.69 199 ASN A O 1
ATOM 1521 N N . ALA A 1 200 ? -23.311 19.286 22.578 1.00 58.72 200 ALA A N 1
ATOM 1522 C CA . ALA A 1 200 ? -22.957 20.515 23.289 1.00 58.72 200 ALA A CA 1
ATOM 1523 C C . ALA A 1 200 ? -21.758 20.319 24.234 1.00 58.72 200 ALA A C 1
ATOM 1525 O O . ALA A 1 200 ? -21.069 21.283 24.558 1.00 58.72 200 ALA A O 1
ATOM 1526 N N . THR A 1 201 ? -21.485 19.081 24.655 1.00 65.81 201 THR A N 1
ATOM 1527 C CA . THR A 1 201 ? -20.332 18.735 25.492 1.00 65.81 201 THR A CA 1
ATOM 1528 C C . THR A 1 201 ? -19.279 18.065 24.623 1.00 65.81 201 THR A C 1
ATOM 1530 O O . THR A 1 201 ? -19.508 16.978 24.089 1.00 65.81 201 THR A O 1
ATOM 1533 N N . SER A 1 202 ? -18.139 18.727 24.441 1.00 67.81 202 SER A N 1
ATOM 1534 C CA . SER A 1 202 ? -17.026 18.129 23.716 1.00 67.81 202 SER A CA 1
ATOM 1535 C C . SER A 1 202 ? -16.209 17.198 24.611 1.00 67.81 202 SER A C 1
ATOM 1537 O O . SER A 1 202 ? -15.936 17.528 25.763 1.00 67.81 202 SER A O 1
ATOM 1539 N N . VAL A 1 203 ? -15.782 16.057 24.063 1.00 78.62 203 VAL A N 1
ATOM 1540 C CA . VAL A 1 203 ? -14.793 15.174 24.702 1.00 78.62 203 VAL A CA 1
ATOM 1541 C C . VAL A 1 203 ? -13.366 15.705 24.500 1.00 78.62 203 VAL A C 1
ATOM 1543 O O . VAL A 1 203 ? -12.509 15.482 25.350 1.00 78.62 203 VAL A O 1
ATOM 1546 N N . LEU A 1 204 ? -13.111 16.432 23.406 1.00 84.12 204 LEU A N 1
ATOM 1547 C CA . LEU A 1 204 ? -11.821 17.060 23.098 1.00 84.12 204 LEU A CA 1
ATOM 1548 C C . LEU A 1 204 ? -11.859 18.576 23.371 1.00 84.12 204 LEU A C 1
ATOM 1550 O O . LEU A 1 204 ? -12.854 19.218 23.026 1.00 84.12 204 LEU A O 1
ATOM 1554 N N . PRO A 1 205 ? -10.794 19.188 23.914 1.00 82.75 205 PRO A N 1
ATOM 1555 C CA . PRO A 1 205 ? -10.723 20.641 24.076 1.00 82.75 205 PRO A CA 1
ATOM 1556 C C . PRO A 1 205 ? -10.980 21.374 22.750 1.00 82.75 205 PRO A C 1
ATOM 1558 O O . PRO A 1 205 ? -10.336 21.067 21.752 1.00 82.75 205 PRO A O 1
ATOM 1561 N N . ASP A 1 206 ? -11.954 22.289 22.735 1.00 82.25 206 ASP A N 1
ATOM 1562 C CA . ASP A 1 206 ? -12.318 23.179 21.614 1.00 82.25 206 ASP A CA 1
ATOM 1563 C C . ASP A 1 206 ? -12.680 22.526 20.257 1.00 82.25 206 ASP A C 1
ATOM 1565 O O . ASP A 1 206 ? -12.969 23.233 19.292 1.00 82.25 206 ASP A O 1
ATOM 1569 N N . ILE A 1 207 ? -12.756 21.191 20.167 1.00 84.75 207 ILE A N 1
ATOM 1570 C CA . ILE A 1 207 ? -13.111 20.458 18.936 1.00 84.75 207 ILE A CA 1
ATOM 1571 C C . ILE A 1 207 ? -14.501 19.838 19.091 1.00 84.75 207 ILE A C 1
ATOM 1573 O O . ILE A 1 207 ? -14.655 18.945 19.915 1.00 84.75 207 ILE A O 1
ATOM 1577 N N . PRO A 1 208 ? -15.522 20.208 18.300 1.00 84.75 208 PRO A N 1
ATOM 1578 C CA . PRO A 1 208 ? -16.873 19.689 18.488 1.00 84.75 208 PRO A CA 1
ATOM 1579 C C . PRO A 1 208 ? -16.936 18.164 18.335 1.00 84.75 208 PRO A C 1
ATOM 1581 O O . PRO A 1 208 ? -16.420 17.594 17.376 1.00 84.75 208 PRO A O 1
ATOM 1584 N N . THR A 1 209 ? -17.645 17.508 19.257 1.00 88.25 209 THR A N 1
ATOM 1585 C CA . THR A 1 209 ? -17.986 16.086 19.134 1.00 88.25 209 THR A CA 1
ATOM 1586 C C . THR A 1 209 ? -19.366 15.945 18.497 1.00 88.25 209 THR A C 1
ATOM 1588 O O . THR A 1 209 ? -20.348 16.545 18.941 1.00 88.25 209 THR A O 1
ATOM 1591 N N . VAL A 1 210 ? -19.463 15.137 17.450 1.00 88.06 210 VAL A N 1
ATOM 1592 C CA . VAL A 1 210 ? -20.703 14.857 16.727 1.00 88.06 210 VAL A CA 1
ATOM 1593 C C . VAL A 1 210 ? -21.179 13.459 17.094 1.00 88.06 210 VAL A C 1
ATOM 1595 O O . VAL A 1 210 ? -20.454 12.487 16.918 1.00 88.06 210 VAL A O 1
ATOM 1598 N N . THR A 1 211 ? -22.399 13.342 17.613 1.00 89.44 211 THR A N 1
ATOM 1599 C CA . THR A 1 211 ? -22.992 12.045 17.966 1.00 89.44 211 THR A CA 1
ATOM 1600 C C . THR A 1 211 ? -23.678 11.439 16.751 1.00 89.44 211 THR A C 1
ATOM 1602 O O . THR A 1 211 ? -24.524 12.085 16.129 1.00 89.44 211 THR A O 1
ATOM 1605 N N . LEU A 1 212 ? -23.346 10.189 16.441 1.00 86.38 212 LEU A N 1
ATOM 1606 C CA . LEU A 1 212 ? -24.048 9.392 15.446 1.00 86.38 212 LEU A CA 1
ATOM 1607 C C . LEU A 1 212 ? -25.350 8.863 16.054 1.00 86.38 212 LEU A C 1
ATOM 1609 O O . LEU A 1 212 ? -25.335 8.081 17.009 1.00 86.38 212 LEU A O 1
ATOM 1613 N N . GLN A 1 213 ? -26.483 9.272 15.495 1.00 78.88 213 GLN A N 1
ATOM 1614 C CA . GLN A 1 213 ? -27.759 8.613 15.737 1.00 78.88 213 GLN A CA 1
ATOM 1615 C C . GLN A 1 213 ? -27.811 7.427 14.775 1.00 78.88 213 GLN A C 1
ATOM 1617 O O . GLN A 1 213 ? -27.692 7.616 13.570 1.00 78.88 213 GLN A O 1
ATOM 1622 N N . GLN A 1 214 ? -27.864 6.210 15.320 1.00 66.94 214 GLN A N 1
ATOM 1623 C CA . GLN A 1 214 ? -27.696 4.944 14.597 1.00 66.94 214 GLN A CA 1
ATOM 1624 C C . GLN A 1 214 ? -28.310 4.983 13.182 1.00 66.94 214 GLN A C 1
ATOM 1626 O O . GLN A 1 214 ? -29.528 5.032 13.019 1.00 66.94 214 GLN A O 1
ATOM 1631 N N . SER A 1 215 ? -27.449 4.997 12.163 1.00 60.00 215 SER A N 1
ATOM 1632 C CA . SER A 1 215 ? -27.845 5.069 10.758 1.00 60.00 215 SER A CA 1
ATOM 1633 C C . SER A 1 215 ? -27.851 3.657 10.180 1.00 60.00 215 SER A C 1
ATOM 1635 O O . SER A 1 215 ? -26.820 2.994 10.139 1.00 60.00 215 SER A O 1
ATOM 1637 N N . THR A 1 216 ? -29.023 3.182 9.760 1.00 59.69 216 THR A N 1
ATOM 1638 C CA . THR A 1 216 ? -29.216 1.858 9.133 1.00 59.69 216 THR A CA 1
ATOM 1639 C C . THR A 1 216 ? -29.209 1.927 7.604 1.00 59.69 216 THR A C 1
ATOM 1641 O O . THR A 1 216 ? -29.549 0.963 6.926 1.00 59.69 216 THR A O 1
ATOM 1644 N N . THR A 1 217 ? -28.835 3.074 7.042 1.00 61.75 217 THR A N 1
ATOM 1645 C CA . THR A 1 217 ? -29.050 3.396 5.625 1.00 61.75 217 THR A CA 1
ATOM 1646 C C . THR A 1 217 ? -27.964 2.846 4.699 1.00 61.75 217 THR A C 1
ATOM 1648 O O . THR A 1 217 ? -28.132 2.871 3.482 1.00 61.75 217 THR A O 1
ATOM 1651 N N . PHE A 1 218 ? -26.846 2.360 5.244 1.00 76.00 218 PHE A N 1
ATOM 1652 C CA . PHE A 1 218 ? -25.697 1.910 4.462 1.00 76.00 218 PHE A CA 1
ATOM 1653 C C . PHE A 1 218 ? -25.607 0.380 4.455 1.00 76.00 218 PHE A C 1
ATOM 1655 O O . PHE A 1 218 ? -25.479 -0.249 5.498 1.00 76.00 218 PHE A O 1
ATOM 1662 N N . ALA A 1 219 ? -25.641 -0.222 3.263 1.00 80.44 219 ALA A N 1
ATOM 1663 C CA . ALA A 1 219 ? -25.579 -1.677 3.080 1.00 80.44 219 ALA A CA 1
ATOM 1664 C C . ALA A 1 219 ? -24.156 -2.208 2.798 1.00 80.44 219 ALA A C 1
ATOM 1666 O O . ALA A 1 219 ? -23.995 -3.332 2.328 1.00 80.44 219 ALA A O 1
ATOM 1667 N N . HIS A 1 220 ? -23.113 -1.406 3.037 1.00 89.94 220 HIS A N 1
ATOM 1668 C CA . HIS A 1 220 ? -21.737 -1.785 2.715 1.00 89.94 220 HIS A CA 1
ATOM 1669 C C . HIS A 1 220 ? -21.032 -2.438 3.908 1.00 89.94 220 HIS A C 1
ATOM 1671 O O . HIS A 1 220 ? -21.128 -1.957 5.038 1.00 89.94 220 HIS A O 1
ATOM 1677 N N . THR A 1 221 ? -20.313 -3.529 3.643 1.00 92.62 221 THR A N 1
ATOM 1678 C CA . THR A 1 221 ? -19.567 -4.290 4.648 1.00 92.62 221 THR A CA 1
ATOM 1679 C C . THR A 1 221 ? -18.173 -4.605 4.122 1.00 92.62 221 THR A C 1
ATOM 1681 O O . THR A 1 221 ? -18.044 -5.025 2.974 1.00 92.62 221 THR A O 1
ATOM 1684 N N . LEU A 1 222 ? -17.153 -4.431 4.962 1.00 93.81 222 LEU A N 1
ATOM 1685 C CA . LEU A 1 222 ? -15.795 -4.899 4.695 1.00 93.81 222 LEU A CA 1
ATOM 1686 C C . LEU A 1 222 ? -15.566 -6.237 5.399 1.00 93.81 222 LEU A C 1
ATOM 1688 O O . LEU A 1 222 ? -15.806 -6.374 6.603 1.00 93.81 222 LEU A O 1
ATOM 1692 N N . THR A 1 223 ? -15.069 -7.208 4.645 1.00 92.12 223 THR A N 1
ATOM 1693 C CA . THR A 1 223 ? -14.622 -8.503 5.166 1.00 92.12 223 THR A CA 1
ATOM 1694 C C . THR A 1 223 ? -13.237 -8.378 5.802 1.00 92.12 223 THR A C 1
ATOM 1696 O O . THR A 1 223 ? -12.492 -7.439 5.515 1.00 92.12 223 THR A O 1
ATOM 1699 N N . THR A 1 224 ? -12.829 -9.352 6.617 1.00 89.44 224 THR A N 1
ATOM 1700 C CA . THR A 1 224 ? -11.453 -9.442 7.150 1.00 89.44 224 THR A CA 1
ATOM 1701 C C . THR A 1 224 ? -10.396 -9.448 6.038 1.00 89.44 224 THR A C 1
ATOM 1703 O O . THR A 1 224 ? -9.374 -8.772 6.163 1.00 89.44 224 THR A O 1
ATOM 1706 N N . SER A 1 225 ? -10.667 -10.100 4.900 1.00 89.94 225 SER A N 1
ATOM 1707 C CA . SER A 1 225 ? -9.782 -10.072 3.727 1.00 89.94 225 SER A CA 1
ATOM 1708 C C . SER A 1 225 ? -9.628 -8.683 3.113 1.00 89.94 225 SER A C 1
ATOM 1710 O O . SER A 1 225 ? -8.505 -8.313 2.761 1.00 89.94 225 SER A O 1
ATOM 1712 N N . ASP A 1 226 ? -10.706 -7.896 3.034 1.00 91.56 226 ASP A N 1
ATOM 1713 C CA . ASP A 1 226 ? -10.633 -6.516 2.534 1.00 91.56 226 ASP A CA 1
ATOM 1714 C C . ASP A 1 226 ? -9.750 -5.671 3.457 1.00 91.56 226 ASP A C 1
ATOM 1716 O O . ASP A 1 226 ? -8.869 -4.940 3.001 1.00 91.56 226 ASP A O 1
ATOM 1720 N N . CYS A 1 227 ? -9.924 -5.8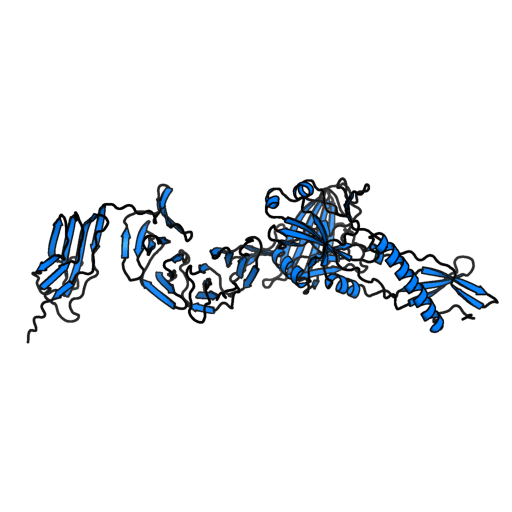44 4.772 1.00 91.44 227 CYS A N 1
ATOM 1721 C CA . CYS A 1 227 ? -9.115 -5.173 5.789 1.00 91.44 227 CYS A CA 1
ATOM 1722 C C . CYS A 1 227 ? -7.640 -5.517 5.618 1.00 91.44 227 CYS A C 1
ATOM 1724 O O . CYS A 1 227 ? -6.804 -4.626 5.524 1.00 91.44 227 CYS A O 1
ATOM 1726 N N . ALA A 1 228 ? -7.325 -6.811 5.545 1.00 90.62 228 ALA A N 1
ATOM 1727 C CA . ALA A 1 228 ? -5.963 -7.301 5.411 1.00 90.62 228 ALA A CA 1
ATOM 1728 C C . ALA A 1 228 ? -5.302 -6.826 4.109 1.00 90.62 228 ALA A C 1
ATOM 1730 O O . ALA A 1 228 ? -4.096 -6.577 4.079 1.00 90.62 228 ALA A O 1
ATOM 1731 N N . ALA A 1 229 ? -6.059 -6.709 3.015 1.00 88.81 229 ALA A N 1
ATOM 1732 C CA . ALA A 1 229 ? -5.559 -6.148 1.764 1.00 88.81 229 ALA A CA 1
ATOM 1733 C C . ALA A 1 229 ? -5.240 -4.651 1.899 1.00 88.81 229 ALA A C 1
ATOM 1735 O O . ALA A 1 229 ? -4.168 -4.220 1.478 1.00 88.81 229 ALA A O 1
ATOM 1736 N N . ILE A 1 230 ? -6.123 -3.861 2.519 1.00 90.25 230 ILE A N 1
ATOM 1737 C CA . ILE A 1 230 ? -5.895 -2.422 2.709 1.00 90.25 230 ILE A CA 1
ATOM 1738 C C . ILE A 1 230 ? -4.743 -2.178 3.695 1.00 90.25 230 ILE A C 1
ATOM 1740 O O . ILE A 1 230 ? -3.803 -1.472 3.343 1.00 90.25 230 ILE A O 1
ATOM 1744 N N . THR A 1 231 ? -4.745 -2.819 4.868 1.00 90.25 231 THR A N 1
ATOM 1745 C CA . THR A 1 231 ? -3.698 -2.662 5.894 1.00 90.25 231 THR A CA 1
ATOM 1746 C C . THR A 1 231 ? -2.304 -2.953 5.336 1.00 90.25 231 THR A C 1
ATOM 1748 O O . THR A 1 231 ? -1.402 -2.138 5.519 1.00 90.25 231 THR A O 1
ATOM 1751 N N . ARG A 1 232 ? -2.136 -4.045 4.570 1.00 87.19 232 ARG A N 1
ATOM 1752 C CA . ARG A 1 232 ? -0.851 -4.386 3.928 1.00 87.19 232 ARG A CA 1
ATOM 1753 C C . ARG A 1 232 ? -0.352 -3.316 2.962 1.00 87.19 232 ARG A C 1
ATOM 1755 O O . ARG A 1 232 ? 0.852 -3.122 2.842 1.00 87.19 232 ARG A O 1
ATOM 1762 N N . ARG A 1 233 ? -1.258 -2.633 2.257 1.00 84.12 233 ARG A N 1
ATOM 1763 C CA . ARG A 1 233 ? -0.892 -1.549 1.332 1.00 84.12 233 ARG A CA 1
ATOM 1764 C C . ARG A 1 233 ? -0.465 -0.284 2.069 1.00 84.12 233 ARG A C 1
ATOM 1766 O O . ARG A 1 233 ? 0.332 0.474 1.535 1.00 84.12 233 ARG A O 1
ATOM 1773 N N . CYS A 1 234 ? -0.975 -0.055 3.277 1.00 85.12 234 CYS A N 1
ATOM 1774 C CA . CYS A 1 234 ? -0.648 1.137 4.056 1.00 85.12 234 CYS A CA 1
ATOM 1775 C C . CYS A 1 234 ? 0.580 0.955 4.960 1.00 85.12 234 CYS A C 1
ATOM 1777 O O . CYS A 1 234 ? 1.216 1.949 5.304 1.00 85.12 234 CYS A O 1
ATOM 1779 N N . SER A 1 235 ? 0.912 -0.281 5.357 1.00 87.19 235 SER A N 1
ATOM 1780 C CA . SER A 1 235 ? 2.018 -0.585 6.283 1.00 87.19 235 SER A CA 1
ATOM 1781 C C . SER A 1 235 ? 3.413 -0.399 5.680 1.00 87.19 235 SER A C 1
ATOM 1783 O O . SER A 1 235 ? 4.396 -0.307 6.413 1.00 87.19 235 SER A O 1
ATOM 1785 N N . THR A 1 236 ? 3.519 -0.359 4.353 1.00 87.19 236 THR A N 1
ATOM 1786 C CA . THR A 1 236 ? 4.788 -0.216 3.630 1.00 87.19 236 THR A CA 1
ATOM 1787 C C . THR A 1 236 ? 4.597 0.658 2.403 1.00 87.19 236 THR A C 1
ATOM 1789 O O . THR A 1 236 ? 3.611 0.504 1.686 1.00 87.19 236 THR A O 1
ATOM 1792 N N . GLU A 1 237 ? 5.563 1.517 2.112 1.00 88.62 237 GLU A N 1
ATOM 1793 C CA . GLU A 1 237 ? 5.669 2.201 0.827 1.00 88.62 237 GLU A CA 1
ATOM 1794 C C . GLU A 1 237 ? 6.814 1.610 0.026 1.00 88.62 237 GLU A C 1
ATOM 1796 O O . GLU A 1 237 ? 7.930 1.468 0.521 1.00 88.62 237 GLU A O 1
ATOM 1801 N N . HIS A 1 238 ? 6.536 1.302 -1.235 1.00 89.31 238 HIS A N 1
ATOM 1802 C CA . HIS A 1 238 ? 7.571 0.878 -2.153 1.00 89.31 238 HIS A CA 1
ATOM 1803 C C . HIS A 1 238 ? 8.328 2.100 -2.683 1.00 89.31 238 HIS A C 1
ATOM 1805 O O . HIS A 1 238 ? 7.720 3.037 -3.200 1.00 89.31 238 HIS A O 1
ATOM 1811 N N . LEU A 1 239 ? 9.652 2.072 -2.558 1.00 92.50 239 LEU A N 1
ATOM 1812 C CA . LEU A 1 239 ? 10.593 3.033 -3.121 1.00 92.50 239 LEU A CA 1
ATOM 1813 C C . LEU A 1 239 ? 11.287 2.354 -4.311 1.00 92.50 239 LEU A C 1
ATOM 1815 O O . LEU A 1 239 ? 12.368 1.778 -4.141 1.00 92.50 239 LEU A O 1
ATOM 1819 N N . PRO A 1 240 ? 10.651 2.349 -5.496 1.00 92.44 240 PRO A N 1
ATOM 1820 C CA . PRO A 1 240 ? 11.150 1.592 -6.630 1.00 92.44 240 PRO A CA 1
ATOM 1821 C C . PRO A 1 240 ? 12.439 2.194 -7.176 1.00 92.44 240 PRO A C 1
ATOM 1823 O O . PRO A 1 240 ? 12.574 3.413 -7.293 1.00 92.44 240 PRO A O 1
ATOM 1826 N N . ALA A 1 241 ? 13.350 1.329 -7.612 1.00 91.31 241 ALA A N 1
ATOM 1827 C CA . ALA A 1 241 ? 14.503 1.757 -8.401 1.00 91.31 241 ALA A CA 1
ATOM 1828 C C . ALA A 1 241 ? 14.100 2.077 -9.853 1.00 91.31 241 ALA A C 1
ATOM 1830 O O . ALA A 1 241 ? 14.687 2.951 -10.493 1.00 91.31 241 ALA A O 1
ATOM 1831 N N . TYR A 1 242 ? 13.062 1.402 -10.364 1.00 90.12 242 TYR A N 1
ATOM 1832 C CA . TYR A 1 242 ? 12.604 1.528 -11.746 1.00 90.12 242 TYR A CA 1
ATOM 1833 C C . TYR A 1 242 ? 11.091 1.663 -11.817 1.00 90.12 242 TYR A C 1
ATOM 1835 O O . TYR A 1 242 ? 10.366 0.934 -11.147 1.00 90.12 242 TYR A O 1
ATOM 1843 N N . THR A 1 243 ? 10.614 2.583 -12.655 1.00 90.88 243 THR A N 1
ATOM 1844 C CA . THR A 1 243 ? 9.186 2.789 -12.923 1.00 90.88 243 THR A CA 1
ATOM 1845 C C . THR A 1 243 ? 8.944 2.864 -14.427 1.00 90.88 243 THR A C 1
ATOM 1847 O O . THR A 1 243 ? 9.738 3.464 -15.151 1.00 90.88 243 THR A O 1
ATOM 1850 N N . MET A 1 244 ? 7.847 2.269 -14.886 1.00 88.50 244 MET A N 1
ATOM 1851 C CA . MET A 1 244 ? 7.379 2.293 -16.271 1.00 88.50 244 MET A CA 1
ATOM 1852 C C . MET A 1 244 ? 5.853 2.440 -16.294 1.00 88.50 244 MET A C 1
ATOM 1854 O O . MET A 1 244 ? 5.166 1.848 -15.466 1.00 88.50 244 MET A O 1
ATOM 1858 N N . GLU A 1 245 ? 5.314 3.190 -17.254 1.00 85.81 245 GLU A N 1
ATOM 1859 C CA . GLU A 1 245 ? 3.881 3.175 -17.567 1.00 85.81 245 GLU A CA 1
ATOM 1860 C C . GLU A 1 245 ? 3.634 2.210 -18.728 1.00 85.81 245 GLU A C 1
ATOM 1862 O O . GLU A 1 245 ? 4.347 2.241 -19.730 1.00 85.81 245 GLU A O 1
ATOM 1867 N N . HIS A 1 246 ? 2.663 1.313 -18.574 1.00 81.62 246 HIS A N 1
ATOM 1868 C CA . HIS A 1 246 ? 2.207 0.465 -19.670 1.00 81.62 246 HIS A CA 1
ATOM 1869 C C . HIS A 1 246 ? 0.771 0.005 -19.429 1.00 81.62 246 HIS A C 1
ATOM 1871 O O . HIS A 1 246 ? 0.455 -0.559 -18.375 1.00 81.62 246 HIS A O 1
ATOM 1877 N N . GLY A 1 247 ? -0.091 0.198 -20.430 1.00 78.38 247 GLY A N 1
ATOM 1878 C CA . GLY A 1 247 ? -1.487 -0.234 -20.381 1.00 78.38 247 GLY A CA 1
ATOM 1879 C C . GLY A 1 247 ? -2.322 0.521 -19.342 1.00 78.38 247 GLY A C 1
ATOM 1880 O O . GLY A 1 247 ? -3.228 -0.072 -18.757 1.00 78.38 247 GLY A O 1
ATOM 1881 N N . GLY A 1 248 ? -2.000 1.792 -19.072 1.00 80.69 248 GLY A N 1
ATOM 1882 C CA . GLY A 1 248 ? -2.672 2.619 -18.066 1.00 80.69 248 GLY A CA 1
ATOM 1883 C C . GLY A 1 248 ? -2.273 2.285 -16.628 1.00 80.69 248 GLY A C 1
ATOM 1884 O O . GLY A 1 248 ? -2.927 2.726 -15.689 1.00 80.69 248 GLY A O 1
ATOM 1885 N N . ARG A 1 249 ? -1.227 1.478 -16.432 1.00 87.19 249 ARG A N 1
ATOM 1886 C CA . ARG A 1 249 ? -0.742 1.044 -15.118 1.00 87.19 249 ARG A CA 1
ATOM 1887 C C . ARG A 1 249 ? 0.685 1.519 -14.909 1.00 87.19 249 ARG A C 1
ATOM 1889 O O . ARG A 1 249 ? 1.486 1.525 -15.843 1.00 87.19 249 ARG A O 1
ATOM 1896 N N . LEU A 1 250 ? 1.011 1.847 -13.665 1.00 91.25 250 LEU A N 1
ATOM 1897 C CA . LEU A 1 250 ? 2.381 2.062 -13.224 1.00 91.25 250 LEU A CA 1
ATOM 1898 C C . LEU A 1 250 ? 2.965 0.730 -12.767 1.00 91.25 250 LEU A C 1
ATOM 1900 O O . LEU A 1 250 ? 2.418 0.073 -11.882 1.00 91.25 250 LEU A O 1
ATOM 1904 N N . TRP A 1 251 ? 4.081 0.354 -13.373 1.00 90.81 251 TRP A N 1
ATOM 1905 C CA . TRP A 1 251 ? 4.879 -0.816 -13.044 1.00 90.81 251 TRP A CA 1
ATOM 1906 C C . TRP A 1 251 ? 6.145 -0.346 -12.358 1.00 90.81 251 TRP A C 1
ATOM 1908 O O . TRP A 1 251 ? 6.855 0.512 -12.879 1.00 90.81 251 TRP A O 1
ATOM 1918 N N . GLN A 1 252 ? 6.422 -0.901 -11.193 1.00 93.38 252 GLN A N 1
ATOM 1919 C CA . GLN A 1 252 ? 7.469 -0.438 -10.298 1.00 93.38 252 GLN A CA 1
ATOM 1920 C C . GLN A 1 252 ? 8.270 -1.643 -9.821 1.00 93.38 252 GLN A C 1
ATOM 1922 O O . GLN A 1 252 ? 7.681 -2.643 -9.416 1.00 93.38 252 GLN A O 1
ATOM 1927 N N . GLY A 1 253 ? 9.595 -1.579 -9.923 1.00 93.06 253 GLY A N 1
ATOM 1928 C CA . GLY A 1 253 ? 10.464 -2.720 -9.658 1.00 93.06 253 GLY A CA 1
ATOM 1929 C C . GLY A 1 253 ? 11.744 -2.360 -8.914 1.00 93.06 253 GLY A C 1
ATOM 1930 O O . GLY A 1 253 ? 12.329 -1.293 -9.127 1.00 93.06 253 GLY A O 1
ATOM 1931 N N . GLY A 1 254 ? 12.193 -3.303 -8.087 1.00 90.38 254 GLY A N 1
ATOM 1932 C CA . GLY A 1 254 ? 13.440 -3.228 -7.330 1.00 90.38 254 GLY A CA 1
ATOM 1933 C C . GLY A 1 254 ? 13.435 -2.139 -6.262 1.00 90.38 254 GLY A C 1
ATOM 1934 O O . GLY A 1 254 ? 12.388 -1.652 -5.856 1.00 90.38 254 GLY A O 1
ATOM 1935 N N . GLY A 1 255 ? 14.617 -1.742 -5.799 1.00 91.25 255 GLY A N 1
ATOM 1936 C CA . GLY A 1 255 ? 14.753 -0.716 -4.765 1.00 91.25 255 GLY A CA 1
ATOM 1937 C C . GLY A 1 255 ? 14.461 -1.247 -3.363 1.00 91.25 255 GLY A C 1
ATOM 1938 O O . GLY A 1 255 ? 14.946 -2.319 -2.987 1.00 91.25 255 GLY A O 1
ATOM 1939 N N . SER A 1 256 ? 13.695 -0.484 -2.587 1.00 92.19 256 SER A N 1
ATOM 1940 C CA . SER A 1 256 ? 13.490 -0.728 -1.155 1.00 92.19 256 SER A CA 1
ATOM 1941 C C . SER A 1 256 ? 12.037 -0.514 -0.733 1.00 92.19 256 SER A C 1
ATOM 1943 O O . SER A 1 256 ? 11.231 0.057 -1.463 1.00 92.19 256 SER A O 1
ATOM 1945 N N . GLU A 1 257 ? 11.699 -0.931 0.480 1.00 90.38 257 GLU A N 1
ATOM 1946 C CA . GLU A 1 257 ? 10.431 -0.628 1.135 1.00 90.38 257 GLU A CA 1
ATOM 1947 C C . GLU A 1 257 ? 10.679 0.255 2.357 1.00 90.38 257 GLU A C 1
ATOM 1949 O O . GLU A 1 257 ? 11.445 -0.098 3.254 1.00 90.38 257 GLU A O 1
ATOM 1954 N N . LEU A 1 258 ? 10.018 1.409 2.401 1.00 91.88 258 LEU A N 1
ATOM 1955 C CA . LEU A 1 258 ? 9.899 2.195 3.619 1.00 91.88 258 LEU A CA 1
ATOM 1956 C C . LEU A 1 258 ? 8.801 1.569 4.477 1.00 91.88 258 LEU A C 1
ATOM 1958 O O . LEU A 1 258 ? 7.631 1.544 4.084 1.00 91.88 258 LEU A O 1
ATOM 1962 N N . LEU A 1 259 ? 9.161 1.093 5.664 1.00 91.44 259 LEU A N 1
ATOM 1963 C CA . LEU A 1 259 ? 8.172 0.665 6.644 1.00 91.44 259 LEU A CA 1
ATOM 1964 C C . LEU A 1 259 ? 7.443 1.907 7.176 1.00 91.44 259 LEU A C 1
ATOM 1966 O O . LEU A 1 259 ? 8.084 2.878 7.575 1.00 91.44 259 LEU A O 1
ATOM 1970 N N . ARG A 1 260 ? 6.108 1.912 7.160 1.00 85.38 260 ARG A N 1
ATOM 1971 C CA . ARG A 1 260 ? 5.303 3.094 7.496 1.00 85.38 260 ARG A CA 1
ATOM 1972 C C . ARG A 1 260 ? 4.460 2.864 8.740 1.00 85.38 260 ARG A C 1
ATOM 1974 O O . ARG A 1 260 ? 3.742 1.874 8.855 1.00 85.38 260 ARG A O 1
ATOM 1981 N N . ALA A 1 261 ? 4.447 3.866 9.615 1.00 80.81 261 ALA A N 1
ATOM 1982 C CA . ALA A 1 261 ? 3.437 3.982 10.657 1.00 80.81 261 ALA A CA 1
ATOM 1983 C C . ALA A 1 261 ? 2.156 4.485 9.991 1.00 80.81 261 ALA A C 1
ATOM 1985 O O . ALA A 1 261 ? 1.873 5.681 9.948 1.00 80.81 261 ALA A O 1
ATOM 1986 N N . ALA A 1 262 ? 1.417 3.551 9.397 1.00 76.50 262 ALA A N 1
ATOM 1987 C CA . ALA A 1 262 ? 0.227 3.849 8.616 1.00 76.50 262 ALA A CA 1
ATOM 1988 C C . ALA A 1 262 ? -0.841 4.595 9.425 1.00 76.50 262 ALA A C 1
ATOM 1990 O O . ALA A 1 262 ? -1.653 5.306 8.845 1.00 76.50 262 ALA A O 1
ATOM 1991 N N . TRP A 1 263 ? -0.876 4.426 10.747 1.00 85.25 263 TRP A N 1
ATOM 1992 C CA . TRP A 1 263 ? -1.939 4.950 11.595 1.00 85.25 263 TRP A CA 1
ATOM 1993 C C . TRP A 1 263 ? -1.510 6.170 12.393 1.00 85.25 263 TRP A C 1
ATOM 1995 O O . TRP A 1 263 ? -0.488 6.162 13.072 1.00 85.25 263 TRP A O 1
ATOM 2005 N N . HIS A 1 264 ? -2.366 7.193 12.395 1.00 82.88 264 HIS A N 1
ATOM 2006 C CA . HIS A 1 264 ? -2.287 8.227 13.415 1.00 82.88 264 HIS A CA 1
ATOM 2007 C C . HIS A 1 264 ? -2.618 7.628 14.782 1.00 82.88 264 HIS A C 1
ATOM 2009 O O . HIS A 1 264 ? -3.689 7.047 14.981 1.00 82.88 264 HIS A O 1
ATOM 2015 N N . THR A 1 265 ? -1.732 7.850 15.751 1.00 85.69 265 THR A N 1
ATOM 2016 C CA . THR A 1 265 ? -1.898 7.382 17.133 1.00 85.69 265 THR A CA 1
ATOM 2017 C C . THR A 1 265 ? -3.139 7.959 17.809 1.00 85.69 265 THR A C 1
ATOM 2019 O O . THR A 1 265 ? -3.616 7.372 18.772 1.00 85.69 265 THR A O 1
ATOM 2022 N N . SER A 1 266 ? -3.697 9.067 17.300 1.00 84.12 266 SER A N 1
ATOM 2023 C CA . SER A 1 266 ? -4.894 9.721 17.846 1.00 84.12 266 SER A CA 1
ATOM 2024 C C . SER A 1 266 ? -6.091 8.795 18.014 1.00 84.12 266 SER A C 1
ATOM 2026 O O . SER A 1 266 ? -6.840 8.966 18.970 1.00 84.12 266 SER A O 1
ATOM 2028 N N . ALA A 1 267 ? -6.249 7.795 17.141 1.00 86.12 267 ALA A N 1
ATOM 2029 C CA . ALA A 1 267 ? -7.315 6.805 17.266 1.00 86.12 267 ALA A CA 1
ATOM 2030 C C . ALA A 1 267 ? -7.207 6.009 18.582 1.00 86.12 267 ALA A C 1
ATOM 2032 O O . ALA A 1 267 ? -8.216 5.689 19.201 1.00 86.12 267 ALA A O 1
ATOM 2033 N N . LEU A 1 268 ? -5.984 5.732 19.040 1.00 91.38 268 LEU A N 1
ATOM 2034 C CA . LEU A 1 268 ? -5.717 4.936 20.237 1.00 91.38 268 LEU A CA 1
ATOM 2035 C C . LEU A 1 268 ? -5.802 5.752 21.537 1.00 91.38 268 LEU A C 1
ATOM 2037 O O . LEU A 1 268 ? -5.674 5.175 22.611 1.00 91.38 268 LEU A O 1
ATOM 2041 N N . LEU A 1 269 ? -5.970 7.074 21.482 1.00 92.12 269 LEU A N 1
ATOM 2042 C CA . LEU A 1 269 ? -5.911 7.934 22.667 1.00 92.12 269 LEU A CA 1
ATOM 2043 C C . LEU A 1 269 ? -7.271 8.045 23.350 1.00 92.12 269 LEU A C 1
ATOM 2045 O O . LEU A 1 269 ? -8.300 8.178 22.689 1.00 92.12 269 LEU A O 1
ATOM 2049 N N . MET A 1 270 ? -7.268 8.057 24.681 1.00 91.31 270 MET A N 1
ATOM 2050 C CA . MET A 1 270 ? -8.484 8.049 25.490 1.00 91.31 270 MET A CA 1
ATOM 2051 C C . MET A 1 270 ? -8.548 9.234 26.469 1.00 91.31 270 MET A C 1
ATOM 2053 O O . MET A 1 270 ? -7.506 9.697 26.954 1.00 91.31 270 MET A O 1
ATOM 2057 N N . PRO A 1 271 ? -9.771 9.717 26.780 1.00 86.19 271 PRO A N 1
ATOM 2058 C CA . PRO A 1 271 ? -9.994 10.775 27.760 1.00 86.19 271 PRO A CA 1
ATOM 2059 C C . PRO A 1 271 ? -9.642 10.331 29.196 1.00 86.19 271 PRO A C 1
ATOM 2061 O O . PRO A 1 271 ? -9.559 9.131 29.461 1.00 86.19 271 PRO A O 1
ATOM 2064 N N . PRO A 1 272 ? -9.532 11.282 30.148 1.00 89.50 272 PRO A N 1
ATOM 2065 C CA . PRO A 1 272 ? -9.649 12.733 29.962 1.00 89.50 272 PRO A CA 1
ATOM 2066 C C . PRO A 1 272 ? -8.527 13.328 29.105 1.00 89.50 272 PRO A C 1
ATOM 2068 O O . PRO A 1 272 ? -7.387 12.863 29.140 1.00 89.50 272 PRO A O 1
ATOM 2071 N N . PHE A 1 273 ? -8.879 14.370 28.350 1.00 91.00 273 PHE A N 1
ATOM 2072 C CA . PHE A 1 273 ? -7.965 15.146 27.517 1.00 91.00 273 PHE A CA 1
ATOM 2073 C C . PHE A 1 273 ? -7.744 16.523 28.146 1.00 91.00 273 PHE A C 1
ATOM 2075 O O . PHE A 1 273 ? -8.697 17.272 28.365 1.00 91.00 273 PHE A O 1
ATOM 2082 N N . SER A 1 274 ? -6.491 16.857 28.446 1.00 91.69 274 SER A N 1
ATOM 2083 C CA . SER A 1 274 ? -6.109 18.200 28.896 1.00 91.69 274 SER A CA 1
ATOM 2084 C C . SER A 1 274 ? -5.980 19.143 27.691 1.00 91.69 274 SER A C 1
ATOM 2086 O O . SER A 1 274 ? -5.472 18.695 26.665 1.00 91.69 274 SER A O 1
ATOM 2088 N N . PRO A 1 275 ? -6.337 20.439 27.795 1.00 90.94 275 PRO A N 1
ATOM 2089 C CA . PRO A 1 275 ? -6.112 21.443 26.743 1.00 90.94 275 PRO A CA 1
ATOM 2090 C C . PRO A 1 275 ? -4.634 21.808 26.519 1.00 90.94 275 PRO A C 1
ATOM 2092 O O . PRO A 1 275 ? -4.321 22.672 25.708 1.00 90.94 275 PRO A O 1
ATOM 2095 N N . THR A 1 276 ? -3.700 21.203 27.256 1.00 92.94 276 THR A N 1
ATOM 2096 C CA . THR A 1 276 ? -2.265 21.386 27.008 1.00 92.94 276 THR A CA 1
ATOM 2097 C C . THR A 1 276 ? -1.874 20.701 25.692 1.00 92.94 276 THR A C 1
ATOM 2099 O O . THR A 1 276 ? -2.182 19.525 25.541 1.00 92.94 276 THR A O 1
ATOM 2102 N N . PRO A 1 277 ? -1.188 21.370 24.751 1.00 93.75 277 PRO A N 1
ATOM 2103 C CA . PRO A 1 277 ? -0.683 20.710 23.552 1.00 93.75 277 PRO A CA 1
ATOM 2104 C C . PRO A 1 277 ? 0.410 19.687 23.874 1.00 93.75 277 PRO A C 1
ATOM 2106 O O . PRO A 1 277 ? 1.221 19.894 24.783 1.00 93.75 277 PRO A O 1
ATOM 2109 N N . CYS A 1 278 ? 0.482 18.620 23.082 1.00 93.75 278 CYS A N 1
ATOM 2110 C CA . CYS A 1 278 ? 1.545 17.626 23.185 1.00 93.75 278 CYS A CA 1
ATOM 2111 C C . CYS A 1 278 ? 2.069 17.193 21.816 1.00 93.75 278 CYS A C 1
ATOM 2113 O O . CYS A 1 278 ? 1.416 17.377 20.788 1.00 93.75 278 CYS A O 1
ATOM 2115 N N . THR A 1 279 ? 3.244 16.575 21.823 1.00 94.12 279 THR A N 1
ATOM 2116 C CA . THR A 1 279 ? 3.769 15.798 20.702 1.00 94.12 279 THR A CA 1
ATOM 2117 C C . THR A 1 279 ? 3.754 14.332 21.095 1.00 94.12 279 THR A C 1
ATOM 2119 O O . THR A 1 279 ? 4.267 13.966 22.153 1.00 94.12 279 THR A O 1
ATOM 2122 N N . ILE A 1 280 ? 3.159 13.495 20.251 1.00 93.00 280 ILE A N 1
ATOM 2123 C CA . ILE A 1 280 ? 3.078 12.054 20.473 1.00 93.00 280 ILE A CA 1
ATOM 2124 C C . ILE A 1 280 ? 3.959 11.353 19.463 1.00 93.00 280 ILE A C 1
ATOM 2126 O O . ILE A 1 280 ? 3.783 11.544 18.259 1.00 93.00 280 ILE A O 1
ATOM 2130 N N . THR A 1 281 ? 4.853 10.509 19.964 1.00 93.25 281 THR A N 1
ATOM 2131 C CA . THR A 1 281 ? 5.737 9.679 19.152 1.00 93.25 281 THR A CA 1
ATOM 2132 C C . THR A 1 281 ? 5.369 8.214 19.349 1.00 93.25 281 THR A C 1
ATOM 2134 O O . THR A 1 281 ? 5.403 7.706 20.468 1.00 93.25 281 THR A O 1
ATOM 2137 N N . ALA A 1 282 ? 5.001 7.533 18.268 1.00 93.25 282 ALA A N 1
ATOM 2138 C CA . ALA A 1 282 ? 4.792 6.091 18.250 1.00 93.25 282 ALA A CA 1
ATOM 2139 C C . ALA A 1 282 ? 6.033 5.410 17.667 1.00 93.25 282 ALA A C 1
ATOM 2141 O O . ALA A 1 282 ? 6.471 5.761 16.571 1.00 93.25 282 ALA A O 1
ATOM 2142 N N . ILE A 1 283 ? 6.586 4.456 18.413 1.00 93.75 283 ILE A N 1
ATOM 2143 C CA . ILE A 1 283 ? 7.777 3.682 18.064 1.00 93.75 283 ILE A CA 1
ATOM 2144 C C . ILE A 1 283 ? 7.373 2.212 18.032 1.00 93.75 283 ILE A C 1
ATOM 2146 O O . ILE A 1 283 ? 7.128 1.592 19.067 1.00 93.75 283 ILE A O 1
ATOM 2150 N N . GLU A 1 284 ? 7.294 1.655 16.839 1.00 94.50 284 GLU A N 1
ATOM 2151 C CA . GLU A 1 284 ? 6.909 0.273 16.588 1.00 94.50 284 GLU A CA 1
ATOM 2152 C C . GLU A 1 284 ? 8.155 -0.547 16.247 1.00 94.50 284 GLU A C 1
ATOM 2154 O O . GLU A 1 284 ? 8.957 -0.156 15.399 1.00 94.50 284 GLU A O 1
ATOM 2159 N N . ARG A 1 285 ? 8.332 -1.687 16.918 1.00 94.31 285 ARG A N 1
ATOM 2160 C CA . ARG A 1 285 ? 9.401 -2.650 16.626 1.00 94.31 285 ARG A CA 1
ATOM 2161 C C . ARG A 1 285 ? 8.842 -3.769 15.772 1.00 94.31 285 ARG A C 1
ATOM 2163 O O . ARG A 1 285 ? 7.810 -4.347 16.109 1.00 94.31 285 ARG A O 1
ATOM 2170 N N . VAL A 1 286 ? 9.543 -4.089 14.695 1.00 93.44 286 VAL A N 1
ATOM 2171 C CA . VAL A 1 286 ? 9.109 -5.054 13.687 1.00 93.44 286 VAL A CA 1
ATOM 2172 C C . VAL A 1 286 ? 10.205 -6.074 13.453 1.00 93.44 286 VAL A C 1
ATOM 2174 O O . VAL A 1 286 ? 11.351 -5.702 13.225 1.00 93.44 286 VAL A O 1
ATOM 2177 N N . SER A 1 287 ? 9.847 -7.356 13.457 1.00 91.00 287 SER A N 1
ATOM 2178 C CA . SER A 1 287 ? 10.774 -8.406 13.040 1.00 91.00 287 SER A CA 1
ATOM 2179 C C . SER A 1 287 ? 10.714 -8.563 11.520 1.00 91.00 287 SER A C 1
ATOM 2181 O O . SER A 1 287 ? 9.652 -8.844 10.959 1.00 91.00 287 SER A O 1
ATOM 2183 N N . THR A 1 288 ? 11.839 -8.346 10.840 1.00 85.12 288 THR A N 1
ATOM 2184 C CA . THR A 1 288 ? 11.966 -8.501 9.383 1.00 85.12 288 THR A CA 1
ATOM 2185 C C . THR A 1 288 ? 12.893 -9.668 9.050 1.00 85.12 288 THR A C 1
ATOM 2187 O O . THR A 1 288 ? 13.655 -10.138 9.894 1.00 85.12 288 THR A O 1
ATOM 2190 N N . SER A 1 289 ? 12.898 -10.117 7.792 1.00 79.62 289 SER A N 1
ATOM 2191 C CA . SER A 1 289 ? 13.838 -11.150 7.333 1.00 79.62 289 SER A CA 1
ATOM 2192 C C . SER A 1 289 ? 15.312 -10.733 7.434 1.00 79.62 289 SER A C 1
ATOM 2194 O O . SER A 1 289 ? 16.184 -11.592 7.358 1.00 79.62 289 SER A O 1
ATOM 2196 N N . GLN A 1 290 ? 15.596 -9.434 7.580 1.00 78.06 290 GLN A N 1
ATOM 2197 C CA . GLN A 1 290 ? 16.946 -8.885 7.736 1.00 78.06 290 GLN A CA 1
ATOM 2198 C C . GLN A 1 290 ? 17.298 -8.561 9.201 1.00 78.06 290 GLN A C 1
ATOM 2200 O O . GLN A 1 290 ? 18.390 -8.065 9.468 1.00 78.06 290 GLN A O 1
ATOM 2205 N N . GLY A 1 291 ? 16.397 -8.846 10.148 1.00 87.00 291 GLY A N 1
ATOM 2206 C CA . GLY A 1 291 ? 16.543 -8.525 11.569 1.00 87.00 291 GLY A CA 1
ATOM 2207 C C . GLY A 1 291 ? 15.473 -7.559 12.078 1.00 87.00 291 GLY A C 1
ATOM 2208 O O . GLY A 1 291 ? 14.476 -7.290 11.402 1.00 87.00 291 GLY A O 1
ATOM 2209 N N . ASP A 1 292 ? 15.671 -7.043 13.287 1.00 90.75 292 ASP A N 1
ATOM 2210 C CA . ASP A 1 292 ? 14.733 -6.109 13.907 1.00 90.75 292 ASP A CA 1
ATOM 2211 C C . ASP A 1 292 ? 14.833 -4.718 13.266 1.00 90.75 292 ASP A C 1
ATOM 2213 O O . ASP A 1 292 ? 15.913 -4.142 13.128 1.00 90.75 292 ASP A O 1
ATOM 2217 N N . ALA A 1 293 ? 13.682 -4.166 12.901 1.00 92.38 293 ALA A N 1
ATOM 2218 C CA . ALA A 1 293 ? 13.517 -2.835 12.342 1.00 92.38 293 ALA A CA 1
ATOM 2219 C C . ALA A 1 293 ? 12.612 -1.989 13.245 1.00 92.38 293 ALA A C 1
ATOM 2221 O O . ALA A 1 293 ? 11.853 -2.505 14.067 1.00 92.38 293 ALA A O 1
ATOM 2222 N N . THR A 1 294 ? 12.692 -0.667 13.098 1.00 92.94 294 THR A N 1
ATOM 2223 C CA . THR A 1 294 ? 11.841 0.268 13.842 1.00 92.94 294 THR A CA 1
ATOM 2224 C C . THR A 1 294 ? 11.073 1.165 12.883 1.00 92.94 294 THR A C 1
ATOM 2226 O O . THR A 1 294 ? 11.631 1.678 11.914 1.00 92.94 294 THR A O 1
ATOM 2229 N N . ILE A 1 295 ? 9.794 1.365 13.171 1.00 93.81 295 ILE A N 1
ATOM 2230 C CA . ILE A 1 295 ? 8.916 2.321 12.505 1.00 93.81 295 ILE A CA 1
ATOM 2231 C C . ILE A 1 295 ? 8.625 3.438 13.505 1.00 93.81 295 ILE A C 1
ATOM 2233 O O . ILE A 1 295 ? 8.281 3.170 14.656 1.00 93.81 295 ILE A O 1
ATOM 2237 N N . VAL A 1 296 ? 8.773 4.691 13.082 1.00 92.62 296 VAL A N 1
ATOM 2238 C CA . VAL A 1 296 ? 8.552 5.862 13.937 1.00 92.62 296 VAL A CA 1
ATOM 2239 C C . VAL A 1 296 ? 7.612 6.842 13.256 1.00 92.62 296 VAL A C 1
ATOM 2241 O O . VAL A 1 296 ? 7.788 7.180 12.085 1.00 92.62 296 VAL A O 1
ATOM 2244 N N . SER A 1 297 ? 6.637 7.341 14.012 1.00 91.56 297 SER A N 1
ATOM 2245 C CA . SER A 1 297 ? 5.842 8.515 13.639 1.00 91.56 297 SER A CA 1
ATOM 2246 C C . SER A 1 297 ? 5.740 9.484 14.803 1.00 91.56 297 SER A C 1
ATOM 2248 O O . SER A 1 297 ? 5.648 9.063 15.954 1.00 91.56 297 SER A O 1
ATOM 2250 N N . SER A 1 298 ? 5.739 10.781 14.505 1.00 91.50 298 SER A N 1
ATOM 2251 C CA . SER A 1 298 ? 5.589 11.832 15.507 1.00 91.50 298 SER A CA 1
ATOM 2252 C C . SER A 1 298 ? 4.615 12.892 15.014 1.00 91.50 298 SER A C 1
ATOM 2254 O O . SER A 1 298 ? 4.720 13.351 13.878 1.00 91.50 298 SER A O 1
ATOM 2256 N N . HIS A 1 299 ? 3.646 13.251 15.853 1.00 91.62 299 HIS A N 1
ATOM 2257 C CA . HIS A 1 299 ? 2.585 14.193 15.504 1.00 91.62 299 HIS A CA 1
ATOM 2258 C C . HIS A 1 299 ? 2.237 15.090 16.690 1.00 91.62 299 HIS A C 1
ATOM 2260 O O . HIS A 1 299 ? 2.153 14.622 17.827 1.00 91.62 299 HIS A O 1
ATOM 2266 N N . SER A 1 300 ? 1.988 16.370 16.418 1.00 92.25 300 SER A N 1
ATOM 2267 C CA . SER A 1 300 ? 1.516 17.326 17.421 1.00 92.25 300 SER A CA 1
ATOM 2268 C C . SER A 1 300 ? -0.008 17.339 17.501 1.00 92.25 300 SER A C 1
ATOM 2270 O O . SER A 1 300 ? -0.696 17.294 16.480 1.00 92.25 300 SER A O 1
ATOM 2272 N N . TYR A 1 301 ? -0.526 17.434 18.722 1.00 90.88 301 TYR A N 1
ATOM 2273 C CA . TYR A 1 301 ? -1.951 17.483 19.026 1.00 90.88 301 TYR A CA 1
ATOM 2274 C C . TYR A 1 301 ? -2.266 18.680 19.933 1.00 90.88 301 TYR A C 1
ATOM 2276 O O . TYR A 1 301 ? -1.454 19.024 20.796 1.00 90.88 301 TYR A O 1
ATOM 2284 N N . PRO A 1 302 ? -3.455 19.297 19.795 1.00 90.31 302 PRO A N 1
ATOM 2285 C CA . PRO A 1 302 ? -3.867 20.439 20.616 1.00 90.31 302 PRO A CA 1
ATOM 2286 C C . PRO A 1 302 ? -4.321 20.039 22.032 1.00 90.31 302 PRO A C 1
ATOM 2288 O O . PRO A 1 302 ? -4.871 20.857 22.760 1.00 90.31 302 PRO A O 1
ATOM 2291 N N . PHE A 1 303 ? -4.127 18.779 22.420 1.00 91.50 303 PHE A N 1
ATOM 2292 C CA . PHE A 1 303 ? -4.531 18.231 23.708 1.00 91.50 303 PHE A CA 1
ATOM 2293 C C . PHE A 1 303 ? -3.526 17.182 24.190 1.00 91.50 303 PHE A C 1
ATOM 2295 O O . PHE A 1 303 ? -2.854 16.555 23.371 1.00 91.50 303 PHE A O 1
ATOM 2302 N N . THR A 1 304 ? -3.497 16.923 25.499 1.00 93.94 304 THR A N 1
ATOM 2303 C CA . THR A 1 304 ? -2.690 15.859 26.117 1.00 93.94 304 THR A CA 1
ATOM 2304 C C . THR A 1 304 ? -3.612 14.738 26.607 1.00 93.94 304 THR A C 1
ATOM 2306 O O . THR A 1 304 ? -4.460 14.994 27.470 1.00 93.94 304 THR A O 1
ATOM 2309 N N . PRO A 1 305 ? -3.477 13.502 26.087 1.00 94.62 305 PRO A N 1
ATOM 2310 C CA . PRO A 1 305 ? -4.247 12.350 26.548 1.00 94.62 305 PRO A CA 1
ATOM 2311 C C . PRO A 1 305 ? -3.742 11.840 27.902 1.00 94.62 305 PRO A C 1
ATOM 2313 O O . PRO A 1 305 ? -2.588 12.053 28.279 1.00 94.62 305 PRO A O 1
ATOM 2316 N N . SER A 1 306 ? -4.595 11.117 28.624 1.00 92.62 306 SER A N 1
ATOM 2317 C CA . SER A 1 306 ? -4.233 10.488 29.904 1.00 92.62 306 SER A CA 1
ATOM 2318 C C . SER A 1 306 ? -4.117 8.967 29.826 1.00 92.62 306 SER A C 1
ATOM 2320 O O . SER A 1 306 ? -3.400 8.381 30.639 1.00 92.62 306 SER A O 1
ATOM 2322 N N . ALA A 1 307 ? -4.759 8.342 28.836 1.00 94.44 307 ALA A N 1
ATOM 2323 C CA . ALA A 1 307 ? -4.764 6.898 28.663 1.00 94.44 307 ALA A CA 1
ATOM 2324 C C . ALA A 1 307 ? -4.771 6.475 27.185 1.00 94.44 307 ALA A C 1
ATOM 2326 O O . ALA A 1 307 ? -5.015 7.281 26.281 1.00 94.44 307 ALA A O 1
ATOM 2327 N N . VAL A 1 308 ? -4.524 5.186 26.962 1.00 95.44 308 VAL A N 1
ATOM 2328 C CA . VAL A 1 308 ? -4.577 4.494 25.668 1.00 95.44 308 VAL A CA 1
ATOM 2329 C C . VAL A 1 308 ? -5.726 3.482 25.664 1.00 95.44 308 VAL A C 1
ATOM 2331 O O . VAL A 1 308 ? -6.074 2.922 26.705 1.00 95.44 308 VAL A O 1
ATOM 2334 N N . ASN A 1 309 ? -6.332 3.270 24.495 1.00 95.81 309 ASN A N 1
ATOM 2335 C CA . ASN A 1 309 ? -7.451 2.363 24.255 1.00 95.81 309 ASN A CA 1
ATOM 2336 C C . ASN A 1 309 ? -7.141 0.928 24.738 1.00 95.81 309 ASN A C 1
ATOM 2338 O O . ASN A 1 309 ? -5.992 0.494 24.645 1.00 95.81 309 ASN A O 1
ATOM 2342 N N . PRO A 1 310 ? -8.141 0.171 25.235 1.00 94.94 310 PRO A N 1
ATOM 2343 C CA . PRO A 1 310 ? -7.920 -1.202 25.685 1.00 94.94 310 PRO A CA 1
ATOM 2344 C C . PRO A 1 310 ? -7.418 -2.158 24.606 1.00 94.94 310 PRO A C 1
ATOM 2346 O O . PRO A 1 310 ? -6.760 -3.138 24.944 1.00 94.94 310 PRO A O 1
ATOM 2349 N N . LEU A 1 311 ? -7.761 -1.900 23.342 1.00 95.56 311 LEU A N 1
ATOM 2350 C CA . LEU A 1 311 ? -7.221 -2.606 22.190 1.00 95.56 311 LEU A CA 1
ATOM 2351 C C . LEU A 1 311 ? -6.160 -1.715 21.543 1.00 95.56 311 LEU A C 1
ATOM 2353 O O . LEU A 1 311 ? -6.452 -0.600 21.110 1.00 95.56 311 LEU A O 1
ATOM 2357 N N . VAL A 1 312 ? -4.934 -2.221 21.472 1.00 95.06 312 VAL A N 1
ATOM 2358 C CA . VAL A 1 312 ? -3.799 -1.520 20.875 1.00 95.06 312 VAL A CA 1
ATOM 2359 C C . VAL A 1 312 ? -3.333 -2.308 19.670 1.00 95.06 312 VAL A C 1
ATOM 2361 O O . VAL A 1 312 ? -3.102 -3.513 19.758 1.00 95.06 312 VAL A O 1
ATOM 2364 N N . CYS A 1 313 ? -3.198 -1.632 18.535 1.00 93.62 313 CYS A N 1
ATOM 2365 C CA . CYS A 1 313 ? -2.807 -2.263 17.286 1.00 93.62 313 CYS A CA 1
ATOM 2366 C C . CYS A 1 313 ? -1.674 -1.492 16.614 1.00 93.62 313 CYS A C 1
ATOM 2368 O O . CYS A 1 313 ? -1.599 -0.266 16.710 1.00 93.62 313 CYS A O 1
ATOM 2370 N N . ALA A 1 314 ? -0.862 -2.222 15.858 1.00 92.81 314 ALA A N 1
ATOM 2371 C CA . ALA A 1 314 ? 0.107 -1.691 14.918 1.00 92.81 314 ALA A CA 1
ATOM 2372 C C . ALA A 1 314 ? -0.198 -2.185 13.492 1.00 92.81 314 ALA A C 1
ATOM 2374 O O . ALA A 1 314 ? -0.640 -3.328 13.322 1.00 92.81 314 ALA A O 1
ATOM 2375 N N . PRO A 1 315 ? 0.012 -1.342 12.468 1.00 89.25 315 PRO A N 1
ATOM 2376 C CA . PRO A 1 315 ? -0.347 -1.665 11.093 1.00 89.25 315 PRO A CA 1
ATOM 2377 C C . PRO A 1 315 ? 0.543 -2.748 10.481 1.00 89.25 315 PRO A C 1
ATOM 2379 O O . PRO A 1 315 ? 0.088 -3.444 9.576 1.00 89.25 315 PRO A O 1
ATOM 2382 N N . HIS A 1 316 ? 1.788 -2.923 10.938 1.00 91.56 316 HIS A N 1
ATOM 2383 C CA . HIS A 1 316 ? 2.650 -3.970 10.404 1.00 91.56 316 HIS A CA 1
ATOM 2384 C C . HIS A 1 316 ? 2.348 -5.320 11.072 1.00 91.56 316 HIS A C 1
ATOM 2386 O O . HIS A 1 316 ? 2.515 -5.497 12.277 1.00 91.56 316 HIS A O 1
ATOM 2392 N N . GLY A 1 317 ? 1.957 -6.323 10.280 1.00 90.69 317 GLY A N 1
ATOM 2393 C CA . GLY A 1 317 ? 1.589 -7.655 10.787 1.00 90.69 317 GLY A CA 1
ATOM 2394 C C . GLY A 1 317 ? 2.688 -8.401 11.558 1.00 90.69 317 GLY A C 1
ATOM 2395 O O . GLY A 1 317 ? 2.382 -9.290 12.345 1.00 90.69 317 GLY A O 1
ATOM 2396 N N . ALA A 1 318 ? 3.956 -8.039 11.343 1.00 92.00 318 ALA A N 1
ATOM 2397 C CA . ALA A 1 318 ? 5.117 -8.592 12.052 1.00 92.00 318 ALA A CA 1
ATOM 2398 C C . ALA A 1 318 ? 5.624 -7.709 13.212 1.00 92.00 318 ALA A C 1
ATOM 2400 O O . ALA A 1 318 ? 6.752 -7.892 13.679 1.00 92.00 318 ALA A O 1
ATOM 2401 N N . ALA A 1 319 ? 4.842 -6.716 13.645 1.00 94.19 319 ALA A N 1
ATOM 2402 C CA . ALA A 1 319 ? 5.210 -5.900 14.792 1.00 94.19 319 ALA A CA 1
ATOM 2403 C C . ALA A 1 319 ? 5.182 -6.715 16.088 1.00 94.19 319 ALA A C 1
ATOM 2405 O O . ALA A 1 319 ? 4.246 -7.471 16.354 1.00 94.19 319 ALA A O 1
ATOM 2406 N N . THR A 1 320 ? 6.222 -6.546 16.897 1.00 96.06 320 THR A N 1
ATOM 2407 C CA . THR A 1 320 ? 6.438 -7.273 18.154 1.00 96.06 320 THR A CA 1
ATOM 2408 C C . THR A 1 320 ? 6.236 -6.386 19.375 1.00 96.06 320 THR A C 1
ATOM 2410 O O . THR A 1 320 ? 5.944 -6.886 20.461 1.00 96.06 320 THR A O 1
ATOM 2413 N N . ALA A 1 321 ? 6.358 -5.067 19.217 1.00 95.94 321 ALA A N 1
ATOM 2414 C CA . ALA A 1 321 ? 6.089 -4.108 20.277 1.00 95.94 321 ALA A CA 1
ATOM 2415 C C . ALA A 1 321 ? 5.696 -2.738 19.717 1.00 95.94 321 ALA A C 1
ATOM 2417 O O . ALA A 1 321 ? 6.154 -2.342 18.645 1.00 95.94 321 ALA A O 1
ATOM 2418 N N . LEU A 1 322 ? 4.908 -1.993 20.487 1.00 94.94 322 LEU A N 1
ATOM 2419 C CA . LEU A 1 322 ? 4.599 -0.588 20.243 1.00 94.94 322 LEU A CA 1
ATOM 2420 C C . LEU A 1 322 ? 4.817 0.213 21.523 1.00 94.94 322 LEU A C 1
ATOM 2422 O O . LEU A 1 322 ? 4.246 -0.096 22.568 1.00 94.94 322 LEU A O 1
ATOM 2426 N N . ARG A 1 323 ? 5.607 1.274 21.419 1.00 94.44 323 ARG A N 1
ATOM 2427 C CA . ARG A 1 323 ? 5.791 2.280 22.459 1.00 94.44 323 ARG A CA 1
ATOM 2428 C C . ARG A 1 323 ? 5.118 3.574 22.030 1.00 94.44 323 ARG A C 1
ATOM 2430 O O . ARG A 1 323 ? 5.341 4.040 20.915 1.00 94.44 323 ARG A O 1
ATOM 2437 N N . ILE A 1 324 ? 4.312 4.158 22.909 1.00 94.69 324 ILE A N 1
ATOM 2438 C CA . ILE A 1 324 ? 3.668 5.456 22.680 1.00 94.69 324 ILE A CA 1
ATOM 2439 C C . ILE A 1 324 ? 4.214 6.436 23.709 1.00 94.69 324 ILE A C 1
ATOM 2441 O O . ILE A 1 324 ? 3.982 6.269 24.905 1.00 94.69 324 ILE A O 1
ATOM 2445 N N . GLU A 1 325 ? 4.924 7.456 23.241 1.00 94.75 325 GLU A N 1
ATOM 2446 C CA . GLU A 1 325 ? 5.453 8.546 24.057 1.00 94.75 325 GLU A CA 1
ATOM 2447 C C . GLU A 1 325 ? 4.604 9.801 23.884 1.00 94.75 325 GLU A C 1
ATOM 2449 O O . GLU A 1 325 ? 4.206 10.140 22.773 1.00 94.75 325 GLU A O 1
ATOM 2454 N N . VAL A 1 326 ? 4.355 10.510 24.980 1.00 95.25 326 VAL A N 1
ATOM 2455 C CA . VAL A 1 326 ? 3.618 11.772 25.037 1.00 95.25 326 VAL A CA 1
ATOM 2456 C C . VAL A 1 326 ? 4.524 12.814 25.683 1.00 95.25 326 VAL A C 1
ATOM 2458 O O . VAL A 1 326 ? 4.765 12.777 26.892 1.00 95.25 326 VAL A O 1
ATOM 2461 N N . ALA A 1 327 ? 5.021 13.749 24.879 1.00 94.25 327 ALA A N 1
ATOM 2462 C CA . ALA A 1 327 ? 5.804 14.893 25.327 1.00 94.25 327 ALA A CA 1
ATOM 2463 C C . ALA A 1 327 ? 4.895 16.125 25.445 1.00 94.25 327 ALA A C 1
ATOM 2465 O O . ALA A 1 327 ? 4.334 16.594 24.455 1.00 94.25 327 ALA A O 1
ATOM 2466 N N . SER A 1 328 ? 4.737 16.654 26.657 1.00 93.69 328 SER A N 1
ATOM 2467 C CA . SER A 1 328 ? 3.876 17.803 26.965 1.00 93.69 328 SER A CA 1
ATOM 2468 C C . SER A 1 328 ? 4.616 18.741 27.919 1.00 93.69 328 SER A C 1
ATOM 2470 O O . SER A 1 328 ? 4.897 18.384 29.069 1.00 93.69 328 SER A O 1
ATOM 2472 N N . GLY A 1 329 ? 4.944 19.950 27.458 1.00 87.94 329 GLY A N 1
ATOM 2473 C CA . GLY A 1 329 ? 5.785 20.887 28.209 1.00 87.94 329 GLY A CA 1
ATOM 2474 C C . GLY A 1 329 ? 7.184 20.312 28.474 1.00 87.94 329 GLY A C 1
ATOM 2475 O O . GLY A 1 329 ? 7.873 19.917 27.544 1.00 87.94 329 GLY A O 1
ATOM 2476 N N . GLN A 1 330 ? 7.593 20.253 29.746 1.00 85.25 330 GLN A N 1
ATOM 2477 C CA . GLN A 1 330 ? 8.870 19.656 30.187 1.00 85.25 330 GLN A CA 1
ATOM 2478 C C . GLN A 1 330 ? 8.728 18.193 30.640 1.00 85.25 330 GLN A C 1
ATOM 2480 O O . GLN A 1 330 ? 9.664 17.611 31.182 1.00 85.25 330 GLN A O 1
ATOM 2485 N N . THR A 1 331 ? 7.544 17.598 30.472 1.00 91.00 331 THR A N 1
ATOM 2486 C CA . THR A 1 331 ? 7.264 16.230 30.919 1.00 91.00 331 THR A CA 1
ATOM 2487 C C . THR A 1 331 ? 7.139 15.296 29.730 1.00 91.00 331 THR A C 1
ATOM 2489 O O . THR A 1 331 ? 6.511 15.637 28.728 1.00 91.00 331 THR A O 1
ATOM 2492 N N . THR A 1 332 ? 7.720 14.108 29.859 1.00 94.06 332 THR A N 1
ATOM 2493 C CA . THR A 1 332 ? 7.487 12.998 28.939 1.00 94.06 332 THR A CA 1
ATOM 2494 C C . THR A 1 332 ? 6.852 11.858 29.718 1.00 94.06 332 THR A C 1
ATOM 2496 O O . THR A 1 332 ? 7.247 11.548 30.845 1.00 94.06 332 THR A O 1
ATOM 2499 N N . LYS A 1 333 ? 5.823 11.258 29.135 1.00 95.62 333 LYS A N 1
ATOM 2500 C CA . LYS A 1 333 ? 5.231 10.014 29.616 1.00 95.62 333 LYS A CA 1
ATOM 2501 C C . LYS A 1 333 ? 5.251 8.986 28.500 1.00 95.62 333 LYS A C 1
ATOM 2503 O O . LYS A 1 333 ? 5.252 9.363 27.332 1.00 95.62 333 LYS A O 1
ATOM 2508 N N . ALA A 1 334 ? 5.268 7.709 28.838 1.00 95.19 334 ALA A N 1
ATOM 2509 C CA . ALA A 1 334 ? 5.249 6.641 27.857 1.00 95.19 334 ALA A CA 1
ATOM 2510 C C . ALA A 1 334 ? 4.469 5.428 28.357 1.00 95.19 334 ALA A C 1
ATOM 2512 O O . ALA A 1 334 ? 4.174 5.292 29.545 1.00 95.19 334 ALA A O 1
ATOM 2513 N N . ILE A 1 335 ? 4.144 4.550 27.420 1.00 95.38 335 ILE A N 1
ATOM 2514 C CA . ILE A 1 335 ? 3.627 3.214 27.684 1.00 95.38 335 ILE A CA 1
ATOM 2515 C C . ILE A 1 335 ? 4.142 2.260 26.607 1.00 95.38 335 ILE A C 1
ATOM 2517 O O . ILE A 1 335 ? 4.248 2.638 25.437 1.00 95.38 335 ILE A O 1
ATOM 2521 N N . ASP A 1 336 ? 4.464 1.036 27.012 1.00 95.06 336 ASP A N 1
ATOM 2522 C CA . ASP A 1 336 ? 4.991 -0.014 26.148 1.00 95.06 336 ASP A CA 1
ATOM 2523 C C . ASP A 1 336 ? 3.998 -1.177 26.076 1.00 95.06 336 ASP A C 1
ATOM 2525 O O . ASP A 1 336 ? 3.476 -1.641 27.092 1.00 95.06 336 ASP A O 1
ATOM 2529 N N . PHE A 1 337 ? 3.761 -1.666 24.864 1.00 96.06 337 PHE A N 1
ATOM 2530 C CA . PHE A 1 337 ? 2.842 -2.759 24.582 1.00 96.06 337 PHE A CA 1
ATOM 2531 C C . PHE A 1 337 ? 3.567 -3.874 23.824 1.00 96.06 337 PHE A C 1
ATOM 2533 O O . PHE A 1 337 ? 4.043 -3.621 22.715 1.00 96.06 337 PHE A O 1
ATOM 2540 N N . PRO A 1 338 ? 3.640 -5.108 24.358 1.00 97.06 338 PRO A N 1
ATOM 2541 C CA . PRO A 1 338 ? 4.022 -6.263 23.556 1.00 97.06 338 PRO A CA 1
ATOM 2542 C C . PRO A 1 338 ? 2.881 -6.585 22.589 1.00 97.06 338 PRO A C 1
ATOM 2544 O O . PRO A 1 338 ? 1.722 -6.642 23.004 1.00 97.06 338 PRO A O 1
ATOM 2547 N N . LEU A 1 339 ? 3.201 -6.788 21.315 1.00 96.19 339 LEU A N 1
ATOM 2548 C CA . LEU A 1 339 ? 2.228 -7.063 20.263 1.00 96.19 339 LEU A CA 1
ATOM 2549 C C . LEU A 1 339 ? 2.357 -8.492 19.748 1.00 96.19 339 LEU A C 1
ATOM 2551 O O . LEU A 1 339 ? 3.440 -9.077 19.732 1.00 96.19 339 LEU A O 1
ATOM 2555 N N . THR A 1 340 ? 1.230 -9.033 19.298 1.00 95.12 340 THR A N 1
ATOM 2556 C CA . THR A 1 340 ? 1.147 -10.355 18.675 1.00 95.12 340 THR A CA 1
ATOM 2557 C C . THR A 1 340 ? 0.490 -10.257 17.298 1.00 95.12 340 THR A C 1
ATOM 2559 O O . THR A 1 340 ? -0.471 -9.497 17.144 1.00 95.12 340 THR A O 1
ATOM 2562 N N . PRO A 1 341 ? 0.980 -10.991 16.282 1.00 93.81 341 PRO A N 1
ATOM 2563 C CA . PRO A 1 341 ? 0.367 -10.998 14.958 1.00 93.81 341 PRO A CA 1
ATOM 2564 C C . PRO A 1 341 ? -1.095 -11.459 14.976 1.00 93.81 341 PRO A C 1
ATOM 2566 O O . PRO A 1 341 ? -1.426 -12.510 15.519 1.00 93.81 341 PRO A O 1
ATOM 2569 N N . VAL A 1 342 ? -1.960 -10.710 14.294 1.00 90.75 342 VAL A N 1
ATOM 2570 C CA . VAL A 1 342 ? -3.354 -11.070 14.007 1.00 90.75 342 VAL A CA 1
ATOM 2571 C C . VAL A 1 342 ? -3.483 -11.300 12.504 1.00 90.75 342 VAL A C 1
ATOM 2573 O O . VAL A 1 342 ? -3.800 -10.395 11.725 1.00 90.75 342 VAL A O 1
ATOM 2576 N N . HIS A 1 343 ? -3.213 -12.535 12.078 1.00 84.88 343 HIS A N 1
ATOM 2577 C CA . HIS A 1 343 ? -3.097 -12.885 10.658 1.00 84.88 343 HIS A CA 1
ATOM 2578 C C . HIS A 1 343 ? -4.350 -12.564 9.833 1.00 84.88 343 HIS A C 1
ATOM 2580 O O . HIS A 1 343 ? -4.220 -12.118 8.695 1.00 84.88 343 HIS A O 1
ATOM 2586 N N . ALA A 1 344 ? -5.547 -12.720 10.411 1.00 83.38 344 ALA A N 1
ATOM 2587 C CA . ALA A 1 344 ? -6.817 -12.455 9.730 1.00 83.38 344 ALA A CA 1
ATOM 2588 C C . ALA A 1 344 ? -6.949 -11.007 9.220 1.00 83.38 344 ALA A C 1
ATOM 2590 O O . ALA A 1 344 ? -7.587 -10.777 8.196 1.00 83.38 344 ALA A O 1
ATOM 2591 N N . CYS A 1 345 ? -6.312 -10.048 9.898 1.00 81.50 345 CYS A N 1
ATOM 2592 C CA . CYS A 1 345 ? -6.385 -8.619 9.580 1.00 81.50 345 CYS A CA 1
ATOM 2593 C C . CYS A 1 345 ? -5.046 -8.035 9.098 1.00 81.50 345 CYS A C 1
ATOM 2595 O O . CYS A 1 345 ? -4.957 -6.828 8.871 1.00 81.50 345 CYS A O 1
ATOM 2597 N N . ALA A 1 346 ? -4.018 -8.880 8.939 1.00 90.19 346 ALA A N 1
ATOM 2598 C CA . ALA A 1 346 ? -2.652 -8.508 8.560 1.00 90.19 346 ALA A CA 1
ATOM 2599 C C . ALA A 1 346 ? -2.052 -7.349 9.386 1.00 90.19 346 ALA A C 1
ATOM 2601 O O . ALA A 1 346 ? -1.346 -6.501 8.849 1.00 90.19 346 ALA A O 1
ATOM 2602 N N . LEU A 1 347 ? -2.331 -7.340 10.691 1.00 92.50 347 LEU A N 1
ATOM 2603 C CA . LEU A 1 347 ? -1.849 -6.362 11.672 1.00 92.50 347 LEU A CA 1
ATOM 2604 C C . LEU A 1 347 ? -1.274 -7.088 12.892 1.00 92.50 347 LEU A C 1
ATOM 2606 O O . LEU A 1 347 ? -1.416 -8.307 12.996 1.00 92.50 347 LEU A O 1
ATOM 2610 N N . ALA A 1 348 ? -0.669 -6.360 13.825 1.00 94.62 348 ALA A N 1
ATOM 2611 C CA . ALA A 1 348 ? -0.338 -6.889 15.147 1.00 94.62 348 ALA A CA 1
ATOM 2612 C C . ALA A 1 348 ? -1.147 -6.162 16.221 1.00 94.62 348 ALA A C 1
ATOM 2614 O O . ALA A 1 348 ? -1.399 -4.962 16.111 1.00 94.62 348 ALA A O 1
ATOM 2615 N N . ALA A 1 349 ? -1.569 -6.876 17.258 1.00 95.19 349 ALA A N 1
ATOM 2616 C CA . ALA A 1 349 ? -2.385 -6.309 18.318 1.00 95.19 349 ALA A CA 1
ATOM 2617 C C . ALA A 1 349 ? -2.041 -6.878 19.691 1.00 95.19 349 ALA A C 1
ATOM 2619 O O . ALA A 1 349 ? -1.416 -7.933 19.832 1.00 95.19 349 ALA A O 1
ATOM 2620 N N . THR A 1 350 ? -2.490 -6.151 20.703 1.00 96.12 350 THR A N 1
ATOM 2621 C CA . THR A 1 350 ? -2.583 -6.602 22.083 1.00 96.12 350 THR A CA 1
ATOM 2622 C C . THR A 1 350 ? -3.802 -5.971 22.733 1.00 96.12 350 THR A C 1
ATOM 2624 O O . THR A 1 350 ? -4.361 -4.995 22.226 1.00 96.12 350 THR A O 1
ATOM 2627 N N . TYR A 1 351 ? -4.208 -6.517 23.868 1.00 94.69 351 TYR A N 1
ATOM 2628 C CA . TYR A 1 351 ? -5.277 -5.951 24.669 1.00 94.69 351 TYR A CA 1
ATOM 2629 C C . TYR A 1 351 ? -4.875 -5.901 26.137 1.00 94.69 351 TYR A C 1
ATOM 2631 O O . TYR A 1 351 ? -4.086 -6.710 26.629 1.00 94.69 351 TYR A O 1
ATOM 2639 N N . THR A 1 352 ? -5.414 -4.926 26.857 1.00 91.44 352 THR A N 1
ATOM 2640 C CA . THR A 1 352 ? -5.124 -4.770 28.282 1.00 91.44 352 THR A CA 1
ATOM 2641 C C . THR A 1 352 ? -5.785 -5.889 29.082 1.00 91.44 352 THR A C 1
ATOM 2643 O O . THR A 1 352 ? -6.875 -6.360 28.749 1.00 91.44 352 THR A O 1
ATOM 2646 N N . ALA A 1 353 ? -5.159 -6.299 30.189 1.00 82.31 353 ALA A N 1
ATOM 2647 C CA . ALA A 1 353 ? -5.598 -7.460 30.966 1.00 82.31 353 ALA A CA 1
ATOM 2648 C C . ALA A 1 353 ? -7.070 -7.398 31.412 1.00 82.31 353 ALA A C 1
ATOM 2650 O O . ALA A 1 353 ? -7.672 -8.441 31.643 1.00 82.31 353 ALA A O 1
ATOM 2651 N N . ASN A 1 354 ? -7.663 -6.204 31.526 1.00 85.88 354 ASN A N 1
ATOM 2652 C CA . ASN A 1 354 ? -9.050 -6.001 31.951 1.00 85.88 354 ASN A CA 1
ATOM 2653 C C . ASN A 1 354 ? -9.966 -5.416 30.873 1.00 85.88 354 ASN A C 1
ATOM 2655 O O . ASN A 1 354 ? -11.107 -5.102 31.193 1.00 85.88 354 ASN A O 1
ATOM 2659 N N . LEU A 1 355 ? -9.495 -5.281 29.629 1.00 90.50 355 LEU A N 1
ATOM 2660 C CA . LEU A 1 355 ? -10.194 -4.538 28.574 1.00 90.50 355 LEU A CA 1
ATOM 2661 C C . LEU A 1 355 ? -10.575 -3.115 29.023 1.00 90.50 355 LEU A C 1
ATOM 2663 O O . LEU A 1 355 ? -11.603 -2.572 28.633 1.00 90.50 355 LEU A O 1
ATOM 2667 N N . LEU A 1 356 ? -9.720 -2.507 29.848 1.00 90.62 356 LEU A N 1
ATOM 2668 C CA . LEU A 1 356 ? -9.842 -1.131 30.323 1.00 90.62 356 LEU A CA 1
ATOM 2669 C C . LEU A 1 356 ? -8.663 -0.288 29.818 1.00 90.62 356 LEU A C 1
ATOM 2671 O O . LEU A 1 356 ? -7.600 -0.852 29.551 1.00 90.62 356 LEU A O 1
ATOM 2675 N N . PRO A 1 357 ? -8.822 1.039 29.672 1.00 93.38 357 PRO A N 1
ATOM 2676 C CA . PRO A 1 357 ? -7.745 1.904 29.212 1.00 93.38 357 PRO A CA 1
ATOM 2677 C C . PRO A 1 357 ? -6.520 1.837 30.130 1.00 93.38 357 PRO A C 1
ATOM 2679 O O . PRO A 1 357 ? -6.663 1.721 31.349 1.00 93.38 357 PRO A O 1
ATOM 2682 N N . SER A 1 358 ? -5.328 1.951 29.547 1.00 94.50 358 SER A N 1
ATOM 2683 C CA . SER A 1 358 ? -4.066 2.000 30.296 1.00 94.50 358 SER A CA 1
ATOM 2684 C C . SER A 1 358 ? -3.534 3.424 30.370 1.00 94.50 358 SER A C 1
ATOM 2686 O O . SER A 1 358 ? -3.435 4.097 29.345 1.00 94.50 358 SER A O 1
ATOM 2688 N N . SER A 1 359 ? -3.167 3.872 31.567 1.00 94.94 359 SER A N 1
ATOM 2689 C CA . SER A 1 359 ? -2.596 5.203 31.796 1.00 94.94 359 SER A CA 1
ATOM 2690 C C . SER A 1 359 ? -1.130 5.282 31.370 1.00 94.94 359 SER A C 1
ATOM 2692 O O . SER A 1 359 ? -0.403 4.295 31.440 1.00 94.94 359 SER A O 1
ATOM 2694 N N . PHE A 1 360 ? -0.685 6.472 30.964 1.00 94.75 360 PHE A N 1
ATOM 2695 C CA . PHE A 1 360 ? 0.731 6.720 30.682 1.00 94.75 360 PHE A CA 1
ATOM 2696 C C . PHE A 1 360 ? 1.558 6.882 31.962 1.00 94.75 360 PHE A C 1
ATOM 2698 O O . PHE A 1 360 ? 1.144 7.595 32.882 1.00 94.75 360 PHE A O 1
ATOM 2705 N N . GLU A 1 361 ? 2.778 6.346 31.955 1.00 94.75 361 GLU A N 1
ATOM 2706 C CA . GLU A 1 361 ? 3.728 6.431 33.067 1.00 94.75 361 GLU A CA 1
ATOM 2707 C C . GLU A 1 361 ? 4.839 7.459 32.791 1.00 94.75 361 GLU A C 1
ATOM 2709 O O . GLU A 1 361 ? 5.201 7.664 31.630 1.00 94.75 361 GLU A O 1
ATOM 2714 N N . PRO A 1 362 ? 5.407 8.133 33.811 1.00 94.81 362 PRO A N 1
ATOM 2715 C CA . PRO A 1 362 ? 6.548 9.031 33.626 1.00 94.81 362 PRO A CA 1
ATOM 2716 C C . PRO A 1 362 ? 7.713 8.343 32.902 1.00 94.81 362 PRO A C 1
ATOM 2718 O O . PRO A 1 362 ? 8.088 7.220 33.236 1.00 94.81 362 PRO A O 1
ATOM 2721 N N . SER A 1 363 ? 8.305 9.017 31.915 1.00 92.06 363 SER A N 1
ATOM 2722 C CA . SER A 1 363 ? 9.404 8.457 31.127 1.00 92.06 363 SER A CA 1
ATOM 2723 C C . SER A 1 363 ? 10.381 9.532 30.661 1.00 92.06 363 SER A C 1
ATOM 2725 O O . SER A 1 363 ? 10.052 10.716 30.629 1.00 92.06 363 SER A O 1
ATOM 2727 N N . SER A 1 364 ? 11.582 9.113 30.275 1.00 85.00 364 SER A N 1
ATOM 2728 C CA . SER A 1 364 ? 12.534 9.971 29.565 1.00 85.00 364 SER A CA 1
ATOM 2729 C C . SER A 1 364 ? 12.283 9.873 28.056 1.00 85.00 364 SER A C 1
ATOM 2731 O O . SER A 1 364 ? 11.924 8.792 27.585 1.00 85.00 364 SER A O 1
ATOM 2733 N N . PRO A 1 365 ? 12.474 10.958 27.284 1.00 76.12 365 PRO A N 1
ATOM 2734 C CA . PRO A 1 365 ? 12.297 10.926 25.835 1.00 76.12 365 PRO A CA 1
ATOM 2735 C C . PRO A 1 365 ? 13.287 9.961 25.175 1.00 76.12 365 PRO A C 1
ATOM 2737 O O . PRO A 1 365 ? 14.481 9.963 25.497 1.00 76.12 365 PRO A O 1
ATOM 2740 N N . SER A 1 366 ? 12.804 9.154 24.230 1.00 75.69 366 SER A N 1
ATOM 2741 C CA . SER A 1 366 ? 13.668 8.267 23.451 1.00 75.69 366 SER A CA 1
ATOM 2742 C C . SER A 1 366 ? 14.495 9.074 22.445 1.00 75.69 366 SER A C 1
ATOM 2744 O O . SER A 1 366 ? 13.956 9.673 21.522 1.00 75.69 366 SER A O 1
ATOM 2746 N N . LEU A 1 367 ? 15.823 9.073 22.598 1.00 62.53 367 LEU A N 1
ATOM 2747 C CA . LEU A 1 367 ? 16.747 9.839 21.742 1.00 62.53 367 LEU A CA 1
ATOM 2748 C C . LEU A 1 367 ? 17.212 9.093 20.472 1.00 62.53 367 LEU A C 1
ATOM 2750 O O . LEU A 1 367 ? 17.942 9.668 19.671 1.00 62.53 367 LEU A O 1
ATOM 2754 N N . ALA A 1 368 ? 16.852 7.818 20.285 1.00 63.34 368 ALA A N 1
ATOM 2755 C CA . ALA A 1 368 ? 17.596 6.934 19.379 1.00 63.34 368 ALA A CA 1
ATOM 2756 C C . ALA A 1 368 ? 17.046 6.795 17.945 1.00 63.34 368 ALA A C 1
ATOM 2758 O O . ALA A 1 368 ? 17.826 6.486 17.049 1.00 63.34 368 ALA A O 1
ATOM 2759 N N . VAL A 1 369 ? 15.743 6.987 17.697 1.00 71.56 369 VAL A N 1
ATOM 2760 C CA . VAL A 1 369 ? 15.148 6.700 16.376 1.00 71.56 369 VAL A CA 1
ATOM 2761 C C . VAL A 1 369 ? 14.179 7.802 15.966 1.00 71.56 369 VAL A C 1
ATOM 2763 O O . VAL A 1 369 ? 13.154 8.008 16.607 1.00 71.56 369 VAL A O 1
ATOM 2766 N N . THR A 1 370 ? 14.503 8.504 14.882 1.00 80.56 370 THR A N 1
ATOM 2767 C CA . THR A 1 370 ? 13.703 9.619 14.342 1.00 80.56 370 THR A CA 1
ATOM 2768 C C . THR A 1 370 ? 13.128 9.332 12.958 1.00 80.56 370 THR A C 1
ATOM 2770 O O . THR A 1 370 ? 12.326 10.114 12.454 1.00 80.56 370 THR A O 1
ATOM 2773 N N . GLN A 1 371 ? 13.524 8.221 12.338 1.00 85.69 371 GLN A N 1
ATOM 2774 C CA . GLN A 1 371 ? 13.103 7.832 10.999 1.00 85.69 371 GLN A CA 1
ATOM 2775 C C . GLN A 1 371 ? 12.710 6.361 10.984 1.00 85.69 371 GLN A C 1
ATOM 2777 O O . GLN A 1 371 ? 13.289 5.543 11.699 1.00 85.69 371 GLN A O 1
ATOM 2782 N N . SER A 1 372 ? 11.713 6.040 10.164 1.00 91.19 372 SER A N 1
ATOM 2783 C CA . SER A 1 372 ? 11.315 4.654 9.951 1.00 91.19 372 SER A CA 1
ATOM 2784 C C . SER A 1 372 ? 12.342 3.921 9.091 1.00 91.19 372 SER A C 1
ATOM 2786 O O . SER A 1 372 ? 12.984 4.517 8.225 1.00 91.19 372 SER A O 1
ATOM 2788 N N . ALA A 1 373 ? 12.495 2.624 9.335 1.00 92.06 373 ALA A N 1
ATOM 2789 C CA . ALA A 1 373 ? 13.443 1.790 8.616 1.00 92.06 373 ALA A CA 1
ATOM 2790 C C . ALA A 1 373 ? 13.087 1.649 7.128 1.00 92.06 373 ALA A C 1
ATOM 2792 O O . ALA A 1 373 ? 11.921 1.507 6.751 1.00 92.06 373 ALA A O 1
ATOM 2793 N N . VAL A 1 374 ? 14.131 1.622 6.300 1.00 92.75 374 VAL A N 1
ATOM 2794 C CA . VAL A 1 374 ? 14.063 1.290 4.876 1.00 92.75 374 VAL A CA 1
ATOM 2795 C C . VAL A 1 374 ? 14.719 -0.071 4.682 1.00 92.75 374 VAL A C 1
ATOM 2797 O O . VAL A 1 374 ? 15.877 -0.255 5.057 1.00 92.75 374 VAL A O 1
ATOM 2800 N N . VAL A 1 375 ? 13.984 -1.023 4.113 1.00 90.62 375 VAL A N 1
ATOM 2801 C CA . VAL A 1 375 ? 14.426 -2.411 3.935 1.00 90.62 375 VAL A CA 1
ATOM 2802 C C . VAL A 1 375 ? 14.605 -2.705 2.441 1.00 90.62 375 VAL A C 1
ATOM 2804 O O . VAL A 1 375 ? 13.663 -2.504 1.678 1.00 90.62 375 VAL A O 1
ATOM 2807 N N . PRO A 1 376 ? 15.778 -3.181 1.987 1.00 90.00 376 PRO A N 1
ATOM 2808 C CA . PRO A 1 376 ? 15.998 -3.558 0.592 1.00 90.00 376 PRO A CA 1
ATOM 2809 C C . PRO A 1 376 ? 15.009 -4.618 0.090 1.00 90.00 376 PRO A C 1
ATOM 2811 O O . PRO A 1 376 ? 14.772 -5.627 0.759 1.00 90.00 376 PRO A O 1
ATOM 2814 N N . SER A 1 377 ? 14.492 -4.424 -1.124 1.00 87.88 377 SER A N 1
ATOM 2815 C CA . SER A 1 377 ? 13.506 -5.297 -1.769 1.00 87.88 377 SER A CA 1
ATOM 2816 C C . SER A 1 377 ? 13.868 -5.548 -3.251 1.00 87.88 377 SER A C 1
ATOM 2818 O O . SER A 1 377 ? 13.120 -5.158 -4.151 1.00 87.88 377 SER A O 1
ATOM 2820 N N . PRO A 1 378 ? 15.020 -6.191 -3.537 1.00 84.38 378 PRO A N 1
ATOM 2821 C CA . PRO A 1 378 ? 15.660 -6.180 -4.862 1.00 84.38 378 PRO A CA 1
ATOM 2822 C C . PRO A 1 378 ? 14.804 -6.770 -5.990 1.00 84.38 378 PRO A C 1
ATOM 2824 O O . PRO A 1 378 ? 14.817 -6.253 -7.104 1.00 84.38 378 PRO A O 1
ATOM 2827 N N . GLY A 1 379 ? 14.022 -7.812 -5.701 1.00 90.12 379 GLY A N 1
ATOM 2828 C CA . GLY A 1 379 ? 13.168 -8.479 -6.686 1.00 90.12 379 GLY A CA 1
ATOM 2829 C C . GLY A 1 379 ? 11.678 -8.187 -6.541 1.00 90.12 379 GLY A C 1
ATOM 2830 O O . GLY A 1 379 ? 10.848 -8.958 -7.030 1.00 90.12 379 GLY A O 1
ATOM 2831 N N . ARG A 1 380 ? 11.325 -7.120 -5.822 1.00 92.31 380 ARG A N 1
ATOM 2832 C CA . ARG A 1 380 ? 9.940 -6.692 -5.612 1.00 92.31 380 ARG A CA 1
ATOM 2833 C C . ARG A 1 380 ? 9.385 -6.046 -6.875 1.00 92.31 380 ARG A C 1
ATOM 2835 O O . ARG A 1 380 ? 10.065 -5.239 -7.498 1.00 92.31 380 ARG A O 1
ATOM 2842 N N . LEU A 1 381 ? 8.152 -6.395 -7.225 1.00 92.62 381 LEU A N 1
ATOM 2843 C CA . LEU A 1 381 ? 7.380 -5.767 -8.289 1.00 92.62 381 LEU A CA 1
ATOM 2844 C C . LEU A 1 381 ? 6.030 -5.315 -7.728 1.00 92.62 381 LEU A C 1
ATOM 2846 O O . LEU A 1 381 ? 5.273 -6.130 -7.184 1.00 92.62 381 LEU A O 1
ATOM 2850 N N . THR A 1 382 ? 5.717 -4.036 -7.910 1.00 91.81 382 THR A N 1
ATOM 2851 C CA . THR A 1 382 ? 4.396 -3.469 -7.648 1.00 91.81 382 THR A CA 1
ATOM 2852 C C . THR A 1 382 ? 3.743 -2.984 -8.936 1.00 91.81 382 THR A C 1
ATOM 2854 O O . THR A 1 382 ? 4.407 -2.503 -9.856 1.00 91.81 382 THR A O 1
ATOM 2857 N N . VAL A 1 383 ? 2.421 -3.139 -9.017 1.00 90.75 383 VAL A N 1
ATOM 2858 C CA . VAL A 1 383 ? 1.621 -2.664 -10.153 1.00 90.75 383 VAL A CA 1
ATOM 2859 C C . VAL A 1 383 ? 0.412 -1.911 -9.633 1.00 90.75 383 VAL A C 1
ATOM 2861 O O . VAL A 1 383 ? -0.320 -2.418 -8.774 1.00 90.75 383 VAL A O 1
ATOM 2864 N N . SER A 1 384 ? 0.205 -0.707 -10.156 1.00 90.69 384 SER A N 1
ATOM 2865 C CA . SER A 1 384 ? -0.953 0.104 -9.806 1.00 90.69 384 SER A CA 1
ATOM 2866 C C . SER A 1 384 ? -2.238 -0.409 -10.455 1.00 90.69 384 SER A C 1
ATOM 2868 O O . SER A 1 384 ? -2.226 -1.087 -11.487 1.00 90.69 384 SER A O 1
ATOM 2870 N N . HIS A 1 385 ? -3.366 -0.006 -9.882 1.00 86.75 385 HIS A N 1
ATOM 2871 C CA . HIS A 1 385 ? -4.671 -0.092 -10.511 1.00 86.75 385 HIS A CA 1
ATOM 2872 C C . HIS A 1 385 ? -4.696 0.769 -11.782 1.00 86.75 385 HIS A C 1
ATOM 2874 O O . HIS A 1 385 ? -4.101 1.850 -11.823 1.00 86.75 385 HIS A O 1
ATOM 2880 N N . ILE A 1 386 ? -5.412 0.306 -12.810 1.00 82.94 386 ILE A N 1
ATOM 2881 C CA . ILE A 1 386 ? -5.449 0.940 -14.143 1.00 82.94 386 ILE A CA 1
ATOM 2882 C C . ILE A 1 386 ? -6.093 2.336 -14.145 1.00 82.94 386 ILE A C 1
ATOM 2884 O O . ILE A 1 386 ? -5.769 3.183 -14.966 1.00 82.94 386 ILE A O 1
ATOM 2888 N N . ALA A 1 387 ? -7.017 2.587 -13.220 1.00 81.94 387 ALA A N 1
ATOM 2889 C CA . ALA A 1 387 ? -7.699 3.877 -13.091 1.00 81.94 387 ALA A CA 1
ATOM 2890 C C . ALA A 1 387 ? -7.278 4.655 -11.834 1.00 81.94 387 ALA A C 1
ATOM 2892 O O . ALA A 1 387 ? -7.715 5.786 -11.637 1.00 81.94 387 ALA A O 1
ATOM 2893 N N . GLN A 1 388 ? -6.461 4.049 -10.963 1.00 85.19 388 GLN A N 1
ATOM 2894 C CA . GLN A 1 388 ? -6.066 4.634 -9.681 1.00 85.19 388 GLN A CA 1
ATOM 2895 C C . GLN A 1 388 ? -4.595 4.340 -9.372 1.00 85.19 388 GLN A C 1
ATOM 2897 O O . GLN A 1 388 ? -4.289 3.347 -8.713 1.00 85.19 388 GLN A O 1
ATOM 2902 N N . PRO A 1 389 ? -3.664 5.213 -9.791 1.00 85.31 389 PRO A N 1
ATOM 2903 C CA . PRO A 1 389 ? -2.231 4.962 -9.640 1.00 85.31 389 PRO A CA 1
ATOM 2904 C C . PRO A 1 389 ? -1.772 4.852 -8.176 1.00 85.31 389 PRO A C 1
ATOM 2906 O O . PRO A 1 389 ? -0.724 4.278 -7.907 1.00 85.31 389 PRO A O 1
ATOM 2909 N N . LEU A 1 390 ? -2.563 5.372 -7.229 1.00 86.62 390 LEU A N 1
ATOM 2910 C CA . LEU A 1 390 ? -2.295 5.297 -5.788 1.00 86.62 390 LEU A CA 1
ATOM 2911 C C . LEU A 1 390 ? -2.695 3.957 -5.156 1.00 86.62 390 LEU A C 1
ATOM 2913 O O . LEU A 1 390 ? -2.330 3.683 -4.015 1.00 86.62 390 LEU A O 1
ATOM 2917 N N . ILE A 1 391 ? -3.465 3.136 -5.870 1.00 86.50 391 ILE A N 1
ATOM 2918 C CA . ILE A 1 391 ? -3.892 1.827 -5.396 1.00 86.50 391 ILE A CA 1
ATOM 2919 C C . ILE A 1 391 ? -2.989 0.767 -6.009 1.00 86.50 391 ILE A C 1
ATOM 2921 O O . ILE A 1 391 ? -3.025 0.527 -7.210 1.00 86.50 391 ILE A O 1
ATOM 2925 N N . THR A 1 392 ? -2.212 0.087 -5.174 1.00 87.31 392 THR A N 1
ATOM 2926 C CA . THR A 1 392 ? -1.434 -1.082 -5.596 1.00 87.31 392 THR A CA 1
ATOM 2927 C C . THR A 1 392 ? -2.352 -2.304 -5.707 1.00 87.31 392 THR A C 1
ATOM 2929 O O . THR A 1 392 ? -2.962 -2.711 -4.715 1.00 87.31 392 THR A O 1
ATOM 2932 N N . GLU A 1 393 ? -2.460 -2.890 -6.901 1.00 84.81 393 GLU A N 1
ATOM 2933 C CA . GLU A 1 393 ? -3.211 -4.133 -7.158 1.00 84.81 393 GLU A CA 1
ATOM 2934 C C . GLU A 1 393 ? -2.334 -5.374 -7.014 1.00 84.81 393 GLU A C 1
ATOM 2936 O O . GLU A 1 393 ? -2.777 -6.407 -6.516 1.00 84.81 393 GLU A O 1
ATOM 2941 N N . PHE A 1 394 ? -1.084 -5.274 -7.461 1.00 86.38 394 PHE A N 1
ATOM 2942 C CA . PHE A 1 394 ? -0.121 -6.361 -7.403 1.00 86.38 394 PHE A CA 1
ATOM 2943 C C . PHE A 1 394 ? 1.084 -5.921 -6.590 1.00 86.38 394 PHE A C 1
ATOM 2945 O O . PHE A 1 394 ? 1.617 -4.839 -6.818 1.00 86.38 394 PHE A O 1
ATOM 2952 N N . ASN A 1 395 ? 1.504 -6.756 -5.643 1.00 87.44 395 ASN A N 1
ATOM 2953 C CA . ASN A 1 395 ? 2.675 -6.500 -4.820 1.00 87.44 395 ASN A CA 1
ATOM 2954 C C . ASN A 1 395 ? 3.330 -7.823 -4.404 1.00 87.44 395 ASN A C 1
ATOM 2956 O O . ASN A 1 395 ? 2.865 -8.476 -3.463 1.00 87.44 395 ASN A O 1
ATOM 2960 N N . GLN A 1 396 ? 4.369 -8.250 -5.124 1.00 87.50 396 GLN A N 1
ATOM 2961 C CA . GLN A 1 396 ? 5.046 -9.524 -4.868 1.00 87.50 396 GLN A CA 1
ATOM 2962 C C . GLN A 1 396 ? 6.537 -9.461 -5.186 1.00 87.50 396 GLN A C 1
ATOM 2964 O O . GLN A 1 396 ? 6.988 -8.680 -6.020 1.00 87.50 396 GLN A O 1
ATOM 2969 N N . THR A 1 397 ? 7.309 -10.322 -4.528 1.00 90.75 397 THR A N 1
ATOM 2970 C CA . THR A 1 397 ? 8.699 -10.588 -4.905 1.00 90.75 397 THR A CA 1
ATOM 2971 C C . THR A 1 397 ? 8.695 -11.591 -6.052 1.00 90.75 397 THR A C 1
ATOM 2973 O O . THR A 1 397 ? 8.346 -12.751 -5.854 1.00 90.75 397 THR A O 1
ATOM 2976 N N . VAL A 1 398 ? 9.032 -11.128 -7.254 1.00 91.38 398 VAL A N 1
ATOM 2977 C CA . VAL A 1 398 ? 8.957 -11.916 -8.495 1.00 91.38 398 VAL A CA 1
ATOM 2978 C C . VAL A 1 398 ? 10.281 -12.586 -8.849 1.00 91.38 398 VAL A C 1
ATOM 2980 O O . VAL A 1 398 ? 10.292 -13.579 -9.568 1.00 91.38 398 VAL A O 1
ATOM 2983 N N . THR A 1 399 ? 11.402 -12.078 -8.335 1.00 89.19 399 THR A N 1
ATOM 2984 C CA . THR A 1 399 ? 12.717 -12.724 -8.454 1.00 89.19 399 THR A CA 1
ATOM 2985 C C . THR A 1 399 ? 13.499 -12.570 -7.143 1.00 89.19 399 THR A C 1
ATOM 2987 O O . THR A 1 399 ? 13.133 -11.759 -6.299 1.00 89.19 399 THR A O 1
ATOM 2990 N N . GLY A 1 400 ? 14.573 -13.338 -6.946 1.00 85.75 400 GLY A N 1
ATOM 2991 C CA . GLY A 1 400 ? 15.541 -13.082 -5.865 1.00 85.75 400 GLY A CA 1
ATOM 2992 C C . GLY A 1 400 ? 16.666 -12.115 -6.258 1.00 85.75 400 GLY A C 1
ATOM 2993 O O . GLY A 1 400 ? 17.540 -11.841 -5.444 1.00 85.75 400 GLY A O 1
ATOM 2994 N N . ALA A 1 401 ? 16.665 -11.655 -7.509 1.00 90.50 401 ALA A N 1
ATOM 2995 C CA . ALA A 1 401 ? 17.709 -10.851 -8.130 1.00 90.50 401 ALA A CA 1
ATOM 2996 C C . ALA A 1 401 ? 17.346 -9.358 -8.090 1.00 90.50 401 ALA A C 1
ATOM 2998 O O . ALA A 1 401 ? 16.177 -9.004 -7.913 1.00 90.50 401 ALA A O 1
ATOM 2999 N N . GLU A 1 402 ? 18.334 -8.483 -8.262 1.00 92.12 402 GLU A N 1
ATOM 3000 C CA . GLU A 1 402 ? 18.115 -7.039 -8.309 1.00 92.12 402 GLU A CA 1
ATOM 3001 C C . GLU A 1 402 ? 17.524 -6.656 -9.661 1.00 92.12 402 GLU A C 1
ATOM 3003 O O . GLU A 1 402 ? 18.129 -6.897 -10.705 1.00 92.12 402 GLU A O 1
ATOM 3008 N N . ILE A 1 403 ? 16.325 -6.077 -9.655 1.00 93.69 403 ILE A N 1
ATOM 3009 C CA . ILE A 1 403 ? 15.705 -5.541 -10.867 1.00 93.69 403 ILE A CA 1
ATOM 3010 C C . ILE A 1 403 ? 16.464 -4.283 -11.280 1.00 93.69 403 ILE A C 1
ATOM 3012 O O . ILE A 1 403 ? 16.556 -3.353 -10.489 1.00 93.69 403 ILE A O 1
ATOM 3016 N N . VAL A 1 404 ? 16.947 -4.254 -12.525 1.00 92.88 404 VAL A N 1
ATOM 3017 C CA . VAL A 1 404 ? 17.734 -3.158 -13.120 1.00 92.88 404 VAL A CA 1
ATOM 3018 C C . VAL A 1 404 ? 17.027 -2.450 -14.283 1.00 92.88 404 VAL A C 1
ATOM 3020 O O . VAL A 1 404 ? 17.494 -1.417 -14.755 1.00 92.88 404 VAL A O 1
ATOM 3023 N N . ALA A 1 405 ? 15.930 -3.013 -14.799 1.00 92.25 405 ALA A N 1
ATOM 3024 C CA . ALA A 1 405 ? 15.029 -2.349 -15.741 1.00 92.25 405 ALA A CA 1
ATOM 3025 C C . ALA A 1 405 ? 13.721 -3.136 -15.915 1.00 92.25 405 ALA A C 1
ATOM 3027 O O . ALA A 1 405 ? 13.648 -4.338 -15.650 1.00 92.25 405 ALA A O 1
ATOM 3028 N N . LEU A 1 406 ? 12.703 -2.454 -16.436 1.00 92.50 406 LEU A N 1
ATOM 3029 C CA . LEU A 1 406 ? 11.431 -3.033 -16.858 1.00 92.50 406 LEU A CA 1
ATOM 3030 C C . LEU A 1 406 ? 11.163 -2.632 -18.311 1.00 92.50 406 LEU A C 1
ATOM 3032 O O . LEU A 1 406 ? 11.468 -1.505 -18.697 1.00 92.50 406 LEU A O 1
ATOM 3036 N N . ALA A 1 407 ? 10.589 -3.537 -19.101 1.00 90.50 407 ALA A N 1
ATOM 3037 C CA . ALA A 1 407 ? 10.047 -3.211 -20.419 1.00 90.50 407 ALA A CA 1
ATOM 3038 C C . ALA A 1 407 ? 8.828 -4.083 -20.730 1.00 90.50 407 ALA A C 1
ATOM 3040 O O . ALA A 1 407 ? 8.760 -5.240 -20.316 1.00 90.50 407 ALA A O 1
ATOM 3041 N N . ALA A 1 408 ? 7.880 -3.551 -21.490 1.00 86.50 408 ALA A N 1
ATOM 3042 C CA . ALA A 1 408 ? 6.732 -4.290 -22.003 1.00 86.50 408 ALA A CA 1
ATOM 3043 C C . ALA A 1 408 ? 6.591 -4.043 -23.505 1.00 86.50 408 ALA A C 1
ATOM 3045 O O . ALA A 1 408 ? 7.016 -3.008 -24.013 1.00 86.50 408 ALA A O 1
ATOM 3046 N N . THR A 1 409 ? 6.008 -5.001 -24.220 1.00 78.19 409 THR A N 1
ATOM 3047 C CA . THR A 1 409 ? 5.802 -4.895 -25.668 1.00 78.19 409 THR A CA 1
ATOM 3048 C C . THR A 1 409 ? 4.498 -4.168 -25.980 1.00 78.19 409 THR A C 1
ATOM 3050 O O . THR A 1 409 ? 3.435 -4.537 -25.477 1.00 78.19 409 THR A O 1
ATOM 3053 N N . GLU A 1 410 ? 4.548 -3.185 -26.877 1.00 69.00 410 GLU A N 1
ATOM 3054 C CA . GLU A 1 410 ? 3.364 -2.428 -27.319 1.00 69.00 410 GLU A CA 1
ATOM 3055 C C . GLU A 1 410 ? 2.326 -3.277 -28.059 1.00 69.00 410 GLU A C 1
ATOM 3057 O O . GLU A 1 410 ? 1.124 -3.024 -27.971 1.00 69.00 410 GLU A O 1
ATOM 3062 N N . ARG A 1 411 ? 2.772 -4.305 -28.790 1.00 67.31 411 ARG A N 1
ATOM 3063 C CA . ARG A 1 411 ? 1.886 -5.176 -29.568 1.00 67.31 411 ARG A CA 1
ATOM 3064 C C . ARG A 1 411 ? 1.592 -6.474 -28.821 1.00 67.31 411 ARG A C 1
ATOM 3066 O O . ARG A 1 411 ? 2.508 -7.038 -28.222 1.00 67.31 411 ARG A O 1
ATOM 3073 N N . PRO A 1 412 ? 0.348 -6.985 -28.892 1.00 63.84 412 PRO A N 1
ATOM 3074 C CA . PRO A 1 412 ? 0.030 -8.283 -28.329 1.00 63.84 412 PRO A CA 1
ATOM 3075 C C . PRO A 1 412 ? 0.866 -9.398 -28.972 1.00 63.84 412 PRO A C 1
ATOM 3077 O O . PRO A 1 412 ? 0.879 -9.531 -30.197 1.00 63.84 412 PRO A O 1
ATOM 3080 N N . ILE A 1 413 ? 1.506 -10.240 -28.165 1.00 63.50 413 ILE A N 1
ATOM 3081 C CA . ILE A 1 413 ? 2.281 -11.392 -28.629 1.00 63.50 413 ILE A CA 1
ATOM 3082 C C . ILE A 1 413 ? 1.467 -12.668 -28.417 1.00 63.50 413 ILE A C 1
ATOM 3084 O O . ILE A 1 413 ? 1.401 -13.224 -27.328 1.00 63.50 413 ILE A O 1
ATOM 3088 N N . TYR A 1 414 ? 0.884 -13.205 -29.484 1.00 59.00 414 TYR A N 1
ATOM 3089 C CA . TYR A 1 414 ? 0.182 -14.489 -29.430 1.00 59.00 414 TYR A CA 1
ATOM 3090 C C . TYR A 1 414 ? 1.150 -15.642 -29.722 1.00 59.00 414 TYR A C 1
ATOM 3092 O O . TYR A 1 414 ? 1.116 -16.251 -30.786 1.00 59.00 414 TYR A O 1
ATOM 3100 N N . SER A 1 415 ? 2.044 -15.946 -28.779 1.00 53.94 415 SER A N 1
ATOM 3101 C CA . SER A 1 415 ? 2.818 -17.197 -28.790 1.00 53.94 415 SER A CA 1
ATOM 3102 C C . SER A 1 415 ? 2.607 -17.930 -27.468 1.00 53.94 415 SER A C 1
ATOM 3104 O O . SER A 1 415 ? 2.611 -17.302 -26.410 1.00 53.94 415 SER A O 1
ATOM 3106 N N . GLY A 1 416 ? 2.350 -19.241 -27.541 1.00 53.41 416 GLY A N 1
ATOM 3107 C CA . GLY A 1 416 ? 1.619 -20.067 -26.561 1.00 53.41 416 GLY A CA 1
ATOM 3108 C C . GLY A 1 416 ? 2.143 -20.201 -25.121 1.00 53.41 416 GLY A C 1
ATOM 3109 O O . GLY A 1 416 ? 1.808 -21.181 -24.468 1.00 53.41 416 GLY A O 1
ATOM 3110 N N . GLY A 1 417 ? 2.933 -19.257 -24.601 1.00 54.81 417 GLY A N 1
ATOM 3111 C CA . GLY A 1 417 ? 3.396 -19.249 -23.210 1.00 54.81 417 GLY A CA 1
ATOM 3112 C C . GLY A 1 417 ? 3.510 -17.882 -22.521 1.00 54.81 417 GLY A C 1
ATOM 3113 O O . GLY A 1 417 ? 3.765 -17.873 -21.319 1.00 54.81 417 GLY A O 1
ATOM 3114 N N . PHE A 1 418 ? 3.328 -16.750 -23.220 1.00 59.22 418 PHE A N 1
ATOM 3115 C CA . PHE A 1 418 ? 3.660 -15.416 -22.669 1.00 59.22 418 PHE A CA 1
ATOM 3116 C C . PHE A 1 418 ? 2.474 -14.462 -22.475 1.00 59.22 418 PHE A C 1
ATOM 3118 O O . PHE A 1 418 ? 2.623 -13.421 -21.839 1.00 59.22 418 PHE A O 1
ATOM 3125 N N . GLY A 1 419 ? 1.279 -14.839 -22.936 1.00 62.62 419 GLY A N 1
ATOM 3126 C CA . GLY A 1 419 ? 0.097 -13.979 -22.833 1.00 62.62 419 GLY A CA 1
ATOM 3127 C C . GLY A 1 419 ? 0.157 -12.772 -23.776 1.00 62.62 419 GLY A C 1
ATOM 3128 O O . GLY A 1 419 ? 1.040 -12.701 -24.621 1.00 62.62 419 GLY A O 1
ATOM 3129 N N . ARG A 1 420 ? -0.805 -11.841 -23.676 1.00 65.38 420 ARG A N 1
ATOM 3130 C CA . ARG A 1 420 ? -0.938 -10.740 -24.653 1.00 65.38 420 ARG A CA 1
ATOM 3131 C C . ARG A 1 420 ? 0.216 -9.741 -24.555 1.00 65.38 420 ARG A C 1
ATOM 3133 O O . ARG A 1 420 ? 0.859 -9.497 -25.562 1.00 65.38 420 ARG A O 1
ATOM 3140 N N . HIS A 1 421 ? 0.491 -9.195 -23.376 1.00 70.56 421 HIS A N 1
ATOM 3141 C CA . HIS A 1 421 ? 1.535 -8.185 -23.176 1.00 70.56 421 HIS A CA 1
ATOM 3142 C C . HIS A 1 421 ? 2.506 -8.664 -22.090 1.00 70.56 421 HIS A C 1
ATOM 3144 O O . HIS A 1 421 ? 2.327 -8.327 -20.921 1.00 70.56 421 HIS A O 1
ATOM 3150 N N . PRO A 1 422 ? 3.482 -9.530 -22.421 1.00 78.00 422 PRO A N 1
ATOM 3151 C CA . PRO A 1 422 ? 4.449 -9.975 -21.428 1.00 78.00 422 PRO A CA 1
ATOM 3152 C C . PRO A 1 422 ? 5.260 -8.795 -20.884 1.00 78.00 422 PRO A C 1
ATOM 3154 O O . PRO A 1 422 ? 5.755 -7.961 -21.646 1.00 78.00 422 PRO A O 1
ATOM 3157 N N . LEU A 1 423 ? 5.431 -8.764 -19.563 1.00 88.88 423 LEU A N 1
ATOM 3158 C CA . LEU A 1 423 ? 6.376 -7.865 -18.910 1.00 88.88 423 LEU A CA 1
ATOM 3159 C C . LEU A 1 423 ? 7.742 -8.546 -18.855 1.00 88.88 423 LEU A C 1
ATOM 3161 O O . LEU A 1 423 ? 7.866 -9.667 -18.358 1.00 88.88 423 LEU A O 1
ATOM 3165 N N . TYR A 1 424 ? 8.769 -7.843 -19.307 1.00 92.06 424 TYR A N 1
ATOM 3166 C CA . TYR A 1 424 ? 10.157 -8.258 -19.205 1.00 92.06 424 TYR A CA 1
ATOM 3167 C C . TYR A 1 424 ? 10.802 -7.542 -18.025 1.00 92.06 424 TYR A C 1
ATOM 3169 O O . TYR A 1 424 ? 10.827 -6.312 -17.951 1.00 92.06 424 TYR A O 1
ATOM 3177 N N . VAL A 1 425 ? 11.321 -8.337 -17.097 1.00 93.62 425 VAL A N 1
ATOM 3178 C CA . VAL A 1 425 ? 11.995 -7.883 -15.886 1.00 93.62 425 VAL A CA 1
ATOM 3179 C C . VAL A 1 425 ? 13.479 -8.172 -16.055 1.00 93.62 425 VAL A C 1
ATOM 3181 O O . VAL A 1 425 ? 13.902 -9.329 -16.066 1.00 93.62 425 VAL A O 1
ATOM 3184 N N . PHE A 1 426 ? 14.269 -7.121 -16.234 1.00 94.62 426 PHE A N 1
ATOM 3185 C CA . PHE A 1 426 ? 15.715 -7.217 -16.383 1.00 94.62 426 PHE A CA 1
ATOM 3186 C C . PHE A 1 426 ? 16.339 -7.179 -15.001 1.00 94.62 426 PHE A C 1
ATOM 3188 O O . PHE A 1 426 ? 16.028 -6.284 -14.216 1.00 94.62 426 PHE A O 1
ATOM 3195 N N . THR A 1 427 ? 17.219 -8.128 -14.713 1.00 94.56 427 THR A N 1
ATOM 3196 C CA . THR A 1 427 ? 17.926 -8.222 -13.440 1.00 94.56 427 THR A CA 1
ATOM 3197 C C . THR A 1 427 ? 19.431 -8.340 -13.640 1.00 94.56 427 THR A C 1
ATOM 3199 O O . THR A 1 427 ? 19.913 -8.569 -14.754 1.00 94.56 427 THR A O 1
ATOM 3202 N N . ASP A 1 428 ? 20.178 -8.224 -12.548 1.00 92.50 428 ASP A N 1
ATOM 3203 C CA . ASP A 1 428 ? 21.618 -8.497 -12.487 1.00 92.50 428 ASP A CA 1
ATOM 3204 C C . ASP A 1 428 ? 21.981 -9.973 -12.774 1.00 92.50 428 ASP A C 1
ATOM 3206 O O . ASP A 1 428 ? 23.139 -10.281 -13.048 1.00 92.50 428 ASP A O 1
ATOM 3210 N N . GLN A 1 429 ? 21.000 -10.884 -12.765 1.00 93.00 429 GLN A N 1
ATOM 3211 C CA . GLN A 1 429 ? 21.180 -12.323 -13.018 1.00 93.00 429 GLN A CA 1
ATOM 3212 C C . GLN A 1 429 ? 20.585 -12.808 -14.352 1.00 93.00 429 GLN A C 1
ATOM 3214 O O . GLN A 1 429 ? 20.784 -13.963 -14.744 1.00 93.00 429 GLN A O 1
ATOM 3219 N N . GLY A 1 430 ? 19.837 -11.964 -15.064 1.00 94.00 430 GLY A N 1
ATOM 3220 C CA . GLY A 1 430 ? 19.242 -12.319 -16.349 1.00 94.00 430 GLY A CA 1
ATOM 3221 C C . GLY A 1 430 ? 17.971 -11.546 -16.676 1.00 94.00 430 GLY A C 1
ATOM 3222 O O . GLY A 1 430 ? 17.641 -10.537 -16.068 1.00 94.00 430 GLY A O 1
ATOM 3223 N N . ILE A 1 431 ? 17.235 -12.036 -17.666 1.00 94.25 431 ILE A N 1
ATOM 3224 C CA . ILE A 1 431 ? 15.967 -11.465 -18.116 1.00 94.25 431 ILE A CA 1
ATOM 3225 C C . ILE A 1 431 ? 14.874 -12.458 -17.769 1.00 94.25 431 ILE A C 1
ATOM 3227 O O . ILE A 1 431 ? 14.871 -13.593 -18.259 1.00 94.25 431 ILE A O 1
ATOM 3231 N N . PHE A 1 432 ? 13.946 -12.018 -16.934 1.00 92.94 432 PHE A N 1
ATOM 3232 C CA . PHE A 1 432 ? 12.739 -12.741 -16.581 1.00 92.94 432 PHE A CA 1
ATOM 3233 C C . PHE A 1 432 ? 11.565 -12.210 -17.390 1.00 92.94 432 PHE A C 1
ATOM 3235 O O . PHE A 1 432 ? 11.547 -11.059 -17.821 1.00 92.94 432 PHE A O 1
ATOM 3242 N N . VAL A 1 433 ? 10.565 -13.056 -17.581 1.00 90.69 433 VAL A N 1
ATOM 3243 C CA . VAL A 1 433 ? 9.313 -12.687 -18.227 1.00 90.69 433 VAL A CA 1
ATOM 3244 C C . VAL A 1 433 ? 8.141 -13.107 -17.370 1.00 90.69 433 VAL A C 1
ATOM 3246 O O . VAL A 1 433 ? 8.085 -14.236 -16.880 1.00 90.69 433 VAL A O 1
ATOM 3249 N N . ILE A 1 434 ? 7.215 -12.177 -17.193 1.00 89.00 434 ILE A N 1
ATOM 3250 C CA . ILE A 1 434 ? 5.982 -12.364 -16.447 1.00 89.00 434 ILE A CA 1
ATOM 3251 C C . ILE A 1 434 ? 4.848 -12.392 -17.470 1.00 89.00 434 ILE A C 1
ATOM 3253 O O . ILE A 1 434 ? 4.597 -11.380 -18.134 1.00 89.00 434 ILE A O 1
ATOM 3257 N N . PRO A 1 435 ? 4.178 -13.544 -17.650 1.00 83.12 435 PRO A N 1
ATOM 3258 C CA . PRO A 1 435 ? 3.074 -13.635 -18.583 1.00 83.12 435 PRO A CA 1
ATOM 3259 C C . PRO A 1 435 ? 1.874 -12.860 -18.041 1.00 83.12 435 PRO A C 1
ATOM 3261 O O . PRO A 1 435 ? 1.553 -12.948 -16.854 1.00 83.12 435 PRO A O 1
ATOM 3264 N N . GLN A 1 436 ? 1.182 -12.143 -18.924 1.00 79.88 436 GLN A N 1
ATOM 3265 C CA . GLN A 1 436 ? -0.037 -11.418 -18.581 1.00 79.88 436 GLN A CA 1
ATOM 3266 C C . GLN A 1 436 ? -1.238 -12.000 -19.328 1.00 79.88 436 GLN A C 1
ATOM 3268 O O . GLN A 1 436 ? -1.269 -12.075 -20.562 1.00 79.88 436 GLN A O 1
ATOM 3273 N N . SER A 1 437 ? -2.247 -12.421 -18.572 1.00 72.62 437 SER A N 1
ATOM 3274 C CA . SER A 1 437 ? -3.519 -12.896 -19.123 1.00 72.62 437 SER A CA 1
ATOM 3275 C C . SER A 1 437 ? -4.335 -11.757 -19.750 1.00 72.62 437 SER A C 1
ATOM 3277 O O . SER A 1 437 ? -4.076 -10.577 -19.522 1.00 72.62 437 SER A O 1
ATOM 3279 N N . SER A 1 438 ? -5.374 -12.095 -20.518 1.00 65.62 438 SER A N 1
ATOM 3280 C CA . SER A 1 438 ? -6.269 -11.098 -21.123 1.00 65.62 438 SER A CA 1
ATOM 3281 C C . SER A 1 438 ? -7.068 -10.276 -20.107 1.00 65.62 438 SER A C 1
ATOM 3283 O O . SER A 1 438 ? -7.535 -9.199 -20.461 1.00 65.62 438 SER A O 1
ATOM 3285 N N . SER A 1 439 ? -7.232 -10.762 -18.872 1.00 66.88 439 SER A N 1
ATOM 3286 C CA . SER A 1 439 ? -7.854 -10.018 -17.768 1.00 66.88 439 SER A CA 1
ATOM 3287 C C . SER A 1 439 ? -6.869 -9.111 -17.020 1.00 66.88 439 SER A C 1
ATOM 3289 O O . SER A 1 439 ? -7.263 -8.448 -16.068 1.00 66.88 439 SER A O 1
ATOM 3291 N N . GLY A 1 440 ? -5.591 -9.089 -17.417 1.00 69.31 440 GLY A N 1
ATOM 3292 C CA . GLY A 1 440 ? -4.534 -8.323 -16.754 1.00 69.31 440 GLY A CA 1
ATOM 3293 C C . GLY A 1 440 ? -3.850 -9.058 -15.599 1.00 69.31 440 GLY A C 1
ATOM 3294 O O . GLY A 1 440 ? -2.836 -8.570 -15.104 1.00 69.31 440 GLY A O 1
ATOM 3295 N N . ALA A 1 441 ? -4.342 -10.241 -15.203 1.00 76.00 441 ALA A N 1
ATOM 3296 C CA . ALA A 1 441 ? -3.723 -11.042 -14.149 1.00 76.00 441 ALA A CA 1
ATOM 3297 C C . ALA A 1 441 ? -2.335 -11.545 -14.573 1.00 76.00 441 ALA A C 1
ATOM 3299 O O . ALA A 1 441 ? -2.154 -11.991 -15.713 1.00 76.00 441 ALA A O 1
ATOM 3300 N N . LEU A 1 442 ? -1.389 -11.484 -13.636 1.00 81.81 442 LEU A N 1
ATOM 3301 C CA . LEU A 1 442 ? 0.011 -11.857 -13.824 1.00 81.81 442 LEU A CA 1
ATOM 3302 C C . LEU A 1 442 ? 0.241 -13.316 -13.436 1.00 81.81 442 LEU A C 1
ATOM 3304 O O . LEU A 1 442 ? -0.289 -13.786 -12.431 1.00 81.81 442 LEU A O 1
ATOM 3308 N N . GLY A 1 443 ? 1.030 -14.025 -14.239 1.00 82.19 443 GLY A N 1
ATOM 3309 C CA . GLY A 1 443 ? 1.538 -15.347 -13.887 1.00 82.19 443 GLY A CA 1
ATOM 3310 C C . GLY A 1 443 ? 2.910 -15.294 -13.216 1.00 82.19 443 GLY A C 1
ATOM 3311 O O . GLY A 1 443 ? 3.429 -14.236 -12.877 1.00 82.19 443 GLY A O 1
ATOM 3312 N N . GLU A 1 444 ? 3.509 -16.468 -13.042 1.00 86.00 444 GLU A N 1
ATOM 3313 C CA . GLU A 1 444 ? 4.832 -16.619 -12.435 1.00 86.00 444 GLU A CA 1
ATOM 3314 C C . GLU A 1 444 ? 5.952 -16.092 -13.347 1.00 86.00 444 GLU A C 1
ATOM 3316 O O . GLU A 1 444 ? 5.931 -16.312 -14.564 1.00 86.00 444 GLU A O 1
ATOM 3321 N N . ALA A 1 445 ? 6.948 -15.430 -12.753 1.00 89.75 445 ALA A N 1
ATOM 3322 C CA . ALA A 1 445 ? 8.136 -14.969 -13.459 1.00 89.75 445 ALA A CA 1
ATOM 3323 C C . ALA A 1 445 ? 9.009 -16.151 -13.903 1.00 89.75 445 ALA A C 1
ATOM 3325 O O . ALA A 1 445 ? 9.386 -17.004 -13.101 1.00 89.75 445 ALA A O 1
ATOM 3326 N N . LYS A 1 446 ? 9.378 -16.188 -15.185 1.00 89.81 446 LYS A N 1
ATOM 3327 C CA . LYS A 1 446 ? 10.207 -17.254 -15.767 1.00 89.81 446 LYS A CA 1
ATOM 3328 C C . LYS A 1 446 ? 11.497 -16.686 -16.329 1.00 89.81 446 LYS A C 1
ATOM 3330 O O . LYS A 1 446 ? 11.464 -15.694 -17.050 1.00 89.81 446 LYS A O 1
ATOM 3335 N N . LEU A 1 447 ? 12.628 -17.331 -16.048 1.00 91.69 447 LEU A N 1
ATOM 3336 C CA . LEU A 1 447 ? 13.909 -16.953 -16.645 1.00 91.69 447 LEU A CA 1
ATOM 3337 C C . LEU A 1 447 ? 13.875 -17.221 -18.158 1.00 91.69 447 LEU A C 1
ATOM 3339 O O . LEU A 1 447 ? 13.745 -18.367 -18.586 1.00 91.69 447 LEU A O 1
ATOM 3343 N N . MET A 1 448 ? 14.014 -16.170 -18.962 1.00 90.88 448 MET A N 1
ATOM 3344 C CA . MET A 1 448 ? 14.083 -16.250 -20.424 1.00 90.88 448 MET A CA 1
ATOM 3345 C C . MET A 1 448 ? 15.524 -16.368 -20.918 1.00 90.88 448 MET A C 1
ATOM 3347 O O . MET A 1 448 ? 15.819 -17.135 -21.831 1.00 90.88 448 MET A O 1
ATOM 3351 N N . SER A 1 449 ? 16.427 -15.575 -20.346 1.00 92.88 449 SER A N 1
ATOM 3352 C CA . SER A 1 449 ? 17.818 -15.479 -20.786 1.00 92.88 449 SER A CA 1
ATOM 3353 C C . SER A 1 449 ? 18.716 -15.118 -19.613 1.00 92.88 449 SER A C 1
ATOM 3355 O O . SER A 1 449 ? 18.303 -14.383 -18.728 1.00 92.88 449 SER A O 1
ATOM 3357 N N . ARG A 1 450 ? 19.966 -15.588 -19.623 1.00 93.94 450 ARG A N 1
ATOM 3358 C CA . ARG A 1 450 ? 20.996 -15.181 -18.647 1.00 93.94 450 ARG A CA 1
ATOM 3359 C C . ARG A 1 450 ? 21.788 -13.945 -19.083 1.00 93.94 450 ARG A C 1
ATOM 3361 O O . ARG A 1 450 ? 22.754 -13.572 -18.431 1.00 93.94 450 ARG A O 1
ATOM 3368 N N . LYS A 1 451 ? 21.436 -13.332 -20.219 1.00 93.56 451 LYS A N 1
ATOM 3369 C CA . LYS A 1 451 ? 22.036 -12.054 -20.616 1.00 93.56 451 LYS A CA 1
ATOM 3370 C C . LYS A 1 451 ? 21.591 -10.972 -19.638 1.00 93.56 451 LYS A C 1
ATOM 3372 O O . LYS A 1 451 ? 20.411 -10.883 -19.333 1.00 93.56 451 LYS A O 1
ATOM 3377 N N . VAL A 1 452 ? 22.532 -10.140 -19.215 1.00 93.69 452 VAL A N 1
ATOM 3378 C CA . VAL A 1 452 ? 22.292 -8.993 -18.334 1.00 93.69 452 VAL A CA 1
ATOM 3379 C C . VAL A 1 452 ? 22.373 -7.719 -19.169 1.00 93.69 452 VAL A C 1
ATOM 3381 O O . VAL A 1 452 ? 23.184 -7.638 -20.101 1.00 93.69 452 VAL A O 1
ATOM 3384 N N . VAL A 1 453 ? 21.508 -6.747 -18.882 1.00 92.31 453 VAL A N 1
ATOM 3385 C CA . VAL A 1 453 ? 21.529 -5.435 -19.543 1.00 92.31 453 VAL A CA 1
ATOM 3386 C C . VAL A 1 453 ? 22.742 -4.632 -19.074 1.00 92.31 453 VAL A C 1
ATOM 3388 O O . VAL A 1 453 ? 23.195 -4.762 -17.941 1.00 92.31 453 VAL A O 1
ATOM 3391 N N . ASN A 1 454 ? 23.309 -3.819 -19.955 1.00 89.38 454 ASN A N 1
ATOM 3392 C CA . ASN A 1 454 ? 24.361 -2.889 -19.580 1.00 89.38 454 ASN A CA 1
ATOM 3393 C C . ASN A 1 454 ? 23.785 -1.832 -18.625 1.00 89.38 454 ASN A C 1
ATOM 3395 O O . ASN A 1 454 ? 22.803 -1.175 -18.966 1.00 89.38 454 ASN A O 1
ATOM 3399 N N . ALA A 1 455 ? 24.428 -1.651 -17.469 1.00 78.12 455 ALA A N 1
ATOM 3400 C CA . ALA A 1 455 ? 24.000 -0.741 -16.406 1.00 78.12 455 ALA A CA 1
ATOM 3401 C C . ALA A 1 455 ? 23.814 0.720 -16.857 1.00 78.12 455 ALA A C 1
ATOM 3403 O O . ALA A 1 455 ? 23.054 1.462 -16.241 1.00 78.12 455 ALA A O 1
ATOM 3404 N N . HIS A 1 456 ? 24.482 1.139 -17.936 1.00 76.94 456 HIS A N 1
ATOM 3405 C CA . HIS A 1 456 ? 24.394 2.502 -18.467 1.00 76.94 456 HIS A CA 1
ATOM 3406 C C . HIS A 1 456 ? 23.320 2.681 -19.541 1.00 76.94 456 HIS A C 1
ATOM 3408 O O . HIS A 1 456 ? 23.158 3.780 -20.058 1.00 76.94 456 HIS A O 1
ATOM 3414 N N . THR A 1 457 ? 22.585 1.626 -19.893 1.00 83.00 457 THR A N 1
ATOM 3415 C CA . THR A 1 457 ? 21.558 1.675 -20.940 1.00 83.00 457 THR A CA 1
ATOM 3416 C C . THR A 1 457 ? 20.221 1.198 -20.403 1.00 83.00 457 THR A C 1
ATOM 3418 O O . THR A 1 457 ? 20.164 0.321 -19.544 1.00 83.00 457 THR A O 1
ATOM 3421 N N . ARG A 1 458 ? 19.130 1.742 -20.942 1.00 86.38 458 ARG A N 1
ATOM 3422 C CA . ARG A 1 458 ? 17.778 1.271 -20.639 1.00 86.38 458 ARG A CA 1
ATOM 3423 C C . ARG A 1 458 ? 17.222 0.504 -21.837 1.00 86.38 458 ARG A C 1
ATOM 3425 O O . ARG A 1 458 ? 17.407 0.965 -22.965 1.00 86.38 458 ARG A O 1
ATOM 3432 N N . PRO A 1 459 ? 16.564 -0.648 -21.624 1.00 91.94 459 PRO A N 1
ATOM 3433 C CA . PRO A 1 459 ? 15.793 -1.282 -22.675 1.00 91.94 459 PRO A CA 1
ATOM 3434 C C . PRO A 1 459 ? 14.680 -0.348 -23.151 1.00 91.94 459 PRO A C 1
ATOM 3436 O O . PRO A 1 459 ? 14.098 0.373 -22.340 1.00 91.94 459 PRO A O 1
ATOM 3439 N N . ILE A 1 460 ? 14.363 -0.384 -24.440 1.00 90.06 460 ILE A N 1
ATOM 3440 C CA . ILE A 1 460 ? 13.254 0.385 -25.012 1.00 90.06 460 ILE A CA 1
ATOM 3441 C C . ILE A 1 460 ? 12.322 -0.534 -25.800 1.00 90.06 460 ILE A C 1
ATOM 3443 O O . ILE A 1 460 ? 12.771 -1.518 -26.390 1.00 90.06 460 ILE A O 1
ATOM 3447 N N . SER A 1 461 ? 11.031 -0.217 -25.807 1.00 87.88 461 SER A N 1
ATOM 3448 C CA . SER A 1 461 ? 10.063 -0.822 -26.727 1.00 87.88 461 SER A CA 1
ATOM 3449 C C . SER A 1 461 ? 10.083 -0.055 -28.049 1.00 87.88 461 SER A C 1
ATOM 3451 O O . SER A 1 461 ? 10.287 1.154 -28.042 1.00 87.88 461 SER A O 1
ATOM 3453 N N . GLY A 1 462 ? 9.939 -0.759 -29.170 1.00 86.25 462 GLY A N 1
ATOM 3454 C CA . GLY A 1 462 ? 9.865 -0.140 -30.490 1.00 86.25 462 GLY A CA 1
ATOM 3455 C C . GLY A 1 462 ? 9.783 -1.169 -31.613 1.00 86.25 462 GLY A C 1
ATOM 3456 O O . GLY A 1 462 ? 10.436 -2.218 -31.566 1.00 86.25 462 GLY A O 1
ATOM 3457 N N . GLY A 1 463 ? 8.943 -0.918 -32.620 1.00 82.50 463 GLY A N 1
ATOM 3458 C CA . GLY A 1 463 ? 8.811 -1.807 -33.784 1.00 82.50 463 GLY A CA 1
ATOM 3459 C C . GLY A 1 463 ? 8.282 -3.207 -33.441 1.00 82.50 463 GLY A C 1
ATOM 3460 O O . GLY A 1 463 ? 8.564 -4.174 -34.146 1.00 82.50 463 GLY A O 1
ATOM 3461 N N . GLY A 1 464 ? 7.546 -3.340 -32.331 1.00 82.25 464 GLY A N 1
ATOM 3462 C CA . GLY A 1 464 ? 7.063 -4.627 -31.813 1.00 82.25 464 GLY A CA 1
ATOM 3463 C C . GLY A 1 464 ? 8.129 -5.485 -31.118 1.00 82.25 464 GLY A C 1
ATOM 3464 O O . GLY A 1 464 ? 7.852 -6.639 -30.793 1.00 82.25 464 GLY A O 1
ATOM 3465 N N . LYS A 1 465 ? 9.326 -4.939 -30.877 1.00 88.00 465 LYS A N 1
ATOM 3466 C CA . LYS A 1 465 ? 10.450 -5.605 -30.208 1.00 88.00 465 LYS A CA 1
ATOM 3467 C C . LYS A 1 465 ? 10.859 -4.821 -28.962 1.00 88.00 465 LYS A C 1
ATOM 3469 O O . LYS A 1 465 ? 10.518 -3.649 -28.813 1.00 88.00 465 LYS A O 1
ATOM 3474 N N . ILE A 1 466 ? 11.623 -5.466 -28.085 1.00 91.62 466 ILE A N 1
ATOM 3475 C CA . ILE A 1 466 ? 12.378 -4.765 -27.039 1.00 91.62 466 ILE A CA 1
ATOM 3476 C C . ILE A 1 466 ? 13.847 -4.739 -27.429 1.00 91.62 466 ILE A C 1
ATOM 3478 O O . ILE A 1 466 ? 14.451 -5.787 -27.662 1.00 91.62 466 ILE A O 1
ATOM 3482 N N . TRP A 1 467 ? 14.421 -3.547 -27.468 1.00 92.44 467 TRP A N 1
ATOM 3483 C CA . TRP A 1 467 ? 15.823 -3.303 -27.778 1.00 92.44 467 TRP A CA 1
ATOM 3484 C C . TRP A 1 467 ? 16.613 -3.113 -26.494 1.00 92.44 467 TRP A C 1
ATOM 3486 O O . TRP A 1 467 ? 16.181 -2.395 -25.597 1.00 92.44 467 TRP A O 1
ATOM 3496 N N . LEU A 1 468 ? 17.774 -3.753 -26.394 1.00 94.19 468 LEU A N 1
ATOM 3497 C CA . LEU A 1 468 ? 18.656 -3.660 -25.229 1.00 94.19 468 LEU A CA 1
ATOM 3498 C C . LEU A 1 468 ? 20.120 -3.758 -25.658 1.00 94.19 468 LEU A C 1
ATOM 3500 O O . LEU A 1 468 ? 20.453 -4.444 -26.627 1.00 94.19 468 LEU A O 1
ATOM 3504 N N . VAL A 1 469 ? 21.013 -3.161 -24.874 1.00 93.94 469 VAL A N 1
ATOM 3505 C CA . VAL A 1 469 ? 22.451 -3.424 -24.972 1.00 93.94 469 VAL A CA 1
ATOM 3506 C C . VAL A 1 469 ? 22.847 -4.314 -23.807 1.00 93.94 469 VAL A C 1
ATOM 3508 O O . VAL A 1 469 ? 22.579 -4.001 -22.652 1.00 93.94 469 VAL A O 1
ATOM 3511 N N . SER A 1 470 ? 23.447 -5.465 -24.101 1.00 94.12 470 SER A N 1
ATOM 3512 C CA . SER A 1 470 ? 23.906 -6.376 -23.048 1.00 94.12 470 SER A CA 1
ATOM 3513 C C . SER A 1 470 ? 25.186 -5.866 -22.382 1.00 94.12 470 SER A C 1
ATOM 3515 O O . SER A 1 470 ? 25.937 -5.092 -22.978 1.00 94.12 470 SER A O 1
ATOM 3517 N N . ALA A 1 471 ? 25.493 -6.363 -21.183 1.00 91.38 471 ALA A N 1
ATOM 3518 C CA . ALA A 1 471 ? 26.734 -6.065 -20.462 1.00 91.38 471 ALA A CA 1
ATOM 3519 C C . ALA A 1 471 ? 28.011 -6.385 -21.273 1.00 91.38 471 ALA A C 1
ATOM 3521 O O . ALA A 1 471 ? 29.061 -5.793 -21.045 1.00 91.38 471 ALA A O 1
ATOM 3522 N N . HIS A 1 472 ? 27.916 -7.265 -22.276 1.00 91.00 472 HIS A N 1
ATOM 3523 C CA . HIS A 1 472 ? 28.998 -7.573 -23.218 1.00 91.00 472 HIS A CA 1
ATOM 3524 C C . HIS A 1 472 ? 29.034 -6.653 -24.451 1.00 91.00 472 HIS A C 1
ATOM 3526 O O . HIS A 1 472 ? 29.632 -7.021 -25.459 1.00 91.00 472 HIS A O 1
ATOM 3532 N N . GLN A 1 473 ? 28.386 -5.484 -24.398 1.00 90.56 473 GLN A N 1
ATOM 3533 C CA . GLN A 1 473 ? 28.339 -4.509 -25.496 1.00 90.56 473 GLN A CA 1
ATOM 3534 C C . GLN A 1 473 ? 27.774 -5.111 -26.791 1.00 90.56 473 GLN A C 1
ATOM 3536 O O . GLN A 1 473 ? 28.347 -4.973 -27.867 1.00 90.56 473 GLN A O 1
ATOM 3541 N N . GLN A 1 474 ? 26.654 -5.828 -26.684 1.00 92.69 474 GLN A N 1
ATOM 3542 C CA . GLN A 1 474 ? 25.947 -6.389 -27.842 1.00 92.69 474 GLN A CA 1
ATOM 3543 C C . GLN A 1 474 ? 24.561 -5.770 -27.936 1.00 92.69 474 GLN A C 1
ATOM 3545 O O . GLN A 1 474 ? 23.811 -5.856 -26.957 1.00 92.69 474 GLN A O 1
ATOM 3550 N N . LEU A 1 475 ? 24.205 -5.226 -29.101 1.00 92.88 475 LEU A N 1
ATOM 3551 C CA . LEU A 1 475 ? 22.840 -4.797 -29.381 1.00 92.88 475 LEU A CA 1
ATOM 3552 C C . LEU A 1 475 ? 21.980 -6.036 -29.611 1.00 92.88 475 LEU A C 1
ATOM 3554 O O . LEU A 1 475 ? 22.256 -6.838 -30.509 1.00 92.88 475 LEU A O 1
ATOM 3558 N N . CYS A 1 476 ? 20.953 -6.203 -28.788 1.00 93.62 476 CYS A N 1
ATOM 3559 C CA . CYS A 1 476 ? 20.035 -7.327 -28.852 1.00 93.62 476 CYS A CA 1
ATOM 3560 C C . CYS A 1 476 ? 18.598 -6.838 -29.041 1.00 93.62 476 CYS A C 1
ATOM 3562 O O . CYS A 1 476 ? 18.227 -5.767 -28.561 1.00 93.62 476 CYS A O 1
ATOM 3564 N N . SER A 1 477 ? 17.787 -7.667 -29.691 1.00 92.38 477 SER A N 1
ATOM 3565 C CA . SER A 1 477 ? 16.334 -7.521 -29.739 1.00 92.38 477 SER A CA 1
ATOM 3566 C C . SER A 1 477 ? 15.661 -8.713 -29.069 1.00 92.38 477 SER A C 1
ATOM 3568 O O . SER A 1 477 ? 16.163 -9.840 -29.128 1.00 92.38 477 SER A O 1
ATOM 3570 N N . ILE A 1 478 ? 14.528 -8.459 -28.422 1.00 91.06 478 ILE A N 1
ATOM 3571 C CA . ILE A 1 478 ? 13.638 -9.476 -27.873 1.00 91.06 478 ILE A CA 1
ATOM 3572 C C . ILE A 1 478 ? 12.318 -9.434 -28.631 1.00 91.06 478 ILE A C 1
ATOM 3574 O O . ILE A 1 478 ? 11.709 -8.374 -28.775 1.00 91.06 478 ILE A O 1
ATOM 3578 N N . GLU A 1 479 ? 11.869 -10.607 -29.065 1.00 86.19 479 GLU A N 1
ATOM 3579 C CA . GLU A 1 479 ? 10.573 -10.821 -29.698 1.00 86.19 479 GLU A CA 1
ATOM 3580 C C . GLU A 1 479 ? 9.942 -12.095 -29.118 1.00 86.19 479 GLU A C 1
ATOM 3582 O O . GLU A 1 479 ? 10.435 -13.214 -29.307 1.00 86.19 479 GLU A O 1
ATOM 3587 N N . GLY A 1 480 ? 8.872 -11.931 -28.337 1.00 81.00 480 GLY A N 1
ATOM 3588 C CA . GLY A 1 480 ? 8.255 -13.032 -27.596 1.00 81.00 480 GLY A CA 1
ATOM 3589 C C . GLY A 1 480 ? 9.252 -13.708 -26.653 1.00 81.00 480 GLY A C 1
ATOM 3590 O O . GLY A 1 480 ? 9.778 -13.070 -25.749 1.00 81.00 480 GLY A O 1
ATOM 3591 N N . SER A 1 481 ? 9.524 -14.998 -26.860 1.00 77.75 481 SER A N 1
ATOM 3592 C CA . SER A 1 481 ? 10.496 -15.779 -26.063 1.00 77.75 481 SER A CA 1
ATOM 3593 C C . SER A 1 481 ? 11.944 -15.656 -26.522 1.00 77.75 481 SER A C 1
ATOM 3595 O O . SER A 1 481 ? 12.829 -16.236 -25.890 1.00 77.75 481 SER A O 1
ATOM 3597 N N . LYS A 1 482 ? 12.197 -15.028 -27.669 1.00 85.31 482 LYS A N 1
ATOM 3598 C CA . LYS A 1 482 ? 13.487 -15.133 -28.347 1.00 85.31 482 LYS A CA 1
ATOM 3599 C C . LYS A 1 482 ? 14.273 -13.851 -28.175 1.00 85.31 482 LYS A C 1
ATOM 3601 O O . LYS A 1 482 ? 13.764 -12.767 -28.431 1.00 85.31 482 LYS A O 1
ATOM 3606 N N . ILE A 1 483 ? 15.540 -14.006 -27.806 1.00 90.88 483 ILE A N 1
ATOM 3607 C CA . ILE A 1 483 ? 16.533 -12.937 -27.817 1.00 90.88 483 ILE A CA 1
ATOM 3608 C C . ILE A 1 483 ? 17.507 -13.165 -28.976 1.00 90.88 483 ILE A C 1
ATOM 3610 O O . ILE A 1 483 ? 18.089 -14.245 -29.102 1.00 90.88 483 ILE A O 1
ATOM 3614 N N . ARG A 1 484 ? 17.691 -12.154 -29.828 1.00 92.19 484 ARG A N 1
ATOM 3615 C CA . ARG A 1 484 ? 18.621 -12.169 -30.967 1.00 92.19 484 ARG A CA 1
ATOM 3616 C C . ARG A 1 484 ? 19.689 -11.103 -30.763 1.00 92.19 484 ARG A C 1
ATOM 3618 O O . ARG A 1 484 ? 19.367 -9.957 -30.473 1.00 92.19 484 ARG A O 1
ATOM 3625 N N . VAL A 1 485 ? 20.956 -11.466 -30.955 1.00 92.38 485 VAL A N 1
ATOM 3626 C CA . VAL A 1 485 ? 22.036 -10.480 -31.099 1.00 92.38 485 VAL A CA 1
ATOM 3627 C C . VAL A 1 485 ? 21.959 -9.917 -32.514 1.00 92.38 485 VAL A C 1
ATOM 3629 O O . VAL A 1 485 ? 22.081 -10.672 -33.477 1.00 92.38 485 VAL A O 1
ATOM 3632 N N . VAL A 1 486 ? 21.725 -8.613 -32.626 1.00 90.56 486 VAL A N 1
ATOM 3633 C CA . VAL A 1 486 ? 21.630 -7.898 -33.904 1.00 90.56 486 VAL A CA 1
ATOM 3634 C C . VAL A 1 486 ? 23.005 -7.389 -34.317 1.00 90.56 486 VAL A C 1
ATOM 3636 O O . VAL A 1 486 ? 23.438 -7.643 -35.436 1.00 90.56 486 VAL A O 1
ATOM 3639 N N . ILE A 1 487 ? 23.730 -6.754 -33.388 1.00 87.56 487 ILE A N 1
ATOM 3640 C CA . ILE A 1 487 ? 25.098 -6.272 -33.619 1.00 87.56 487 ILE A CA 1
ATOM 3641 C C . ILE A 1 487 ? 26.002 -6.767 -32.479 1.00 87.56 487 ILE A C 1
ATOM 3643 O O . ILE A 1 487 ? 25.736 -6.469 -31.311 1.00 87.56 487 ILE A O 1
ATOM 3647 N N . PRO A 1 488 ? 27.071 -7.534 -32.774 1.00 87.69 488 PRO A N 1
ATOM 3648 C CA . PRO A 1 488 ? 27.872 -8.214 -31.752 1.00 87.69 488 PRO A CA 1
ATOM 3649 C C . PRO A 1 488 ? 28.828 -7.298 -30.980 1.00 87.69 488 PRO A C 1
ATOM 3651 O O . PRO A 1 488 ? 29.337 -7.716 -29.943 1.00 87.69 488 PRO A O 1
ATOM 3654 N N . ARG A 1 489 ? 29.111 -6.095 -31.492 1.00 87.44 489 ARG A N 1
ATOM 3655 C CA . ARG A 1 489 ? 29.953 -5.077 -30.851 1.00 87.44 489 ARG A CA 1
ATOM 3656 C C . ARG A 1 489 ? 29.297 -3.717 -31.020 1.00 87.44 489 ARG A C 1
ATOM 3658 O O . ARG A 1 489 ? 29.280 -3.177 -32.122 1.00 87.44 489 ARG A O 1
ATOM 3665 N N . TRP A 1 490 ? 28.738 -3.202 -29.938 1.00 87.75 490 TRP A N 1
ATOM 3666 C CA . TRP A 1 490 ? 27.908 -2.014 -29.942 1.00 87.75 490 TRP A CA 1
ATOM 3667 C C . TRP A 1 490 ? 28.028 -1.256 -28.624 1.00 87.75 490 TRP A C 1
ATOM 3669 O O . TRP A 1 490 ? 27.741 -1.798 -27.554 1.00 87.75 490 TRP A O 1
ATOM 3679 N N . GLN A 1 491 ? 28.452 0.001 -28.715 1.00 87.25 491 GLN A N 1
ATOM 3680 C CA . GLN A 1 491 ? 28.540 0.913 -27.583 1.00 87.25 491 GLN A CA 1
ATOM 3681 C C . GLN A 1 491 ? 27.466 1.978 -27.703 1.00 87.25 491 GLN A C 1
ATOM 3683 O O . GLN A 1 491 ? 27.254 2.561 -28.764 1.00 87.25 491 GLN A O 1
ATOM 3688 N N . THR A 1 492 ? 26.795 2.221 -26.589 1.00 89.50 492 THR A N 1
ATOM 3689 C CA . THR A 1 492 ? 25.650 3.113 -26.520 1.00 89.50 492 THR A CA 1
ATOM 3690 C C . THR A 1 492 ? 25.565 3.693 -25.122 1.00 89.50 492 THR A C 1
ATOM 3692 O O . THR A 1 492 ? 25.696 2.958 -24.144 1.00 89.50 492 THR A O 1
ATOM 3695 N N . ALA A 1 493 ? 25.322 4.995 -25.056 1.00 89.62 493 ALA A N 1
ATOM 3696 C CA . ALA A 1 493 ? 24.961 5.723 -23.850 1.00 89.62 493 ALA A CA 1
ATOM 3697 C C . ALA A 1 493 ? 23.433 5.802 -23.673 1.00 89.62 493 ALA A C 1
ATOM 3699 O O . ALA A 1 493 ? 22.938 5.678 -22.560 1.00 89.62 493 ALA A O 1
ATOM 3700 N N . ALA A 1 494 ? 22.668 5.953 -24.760 1.00 91.00 494 ALA A N 1
ATOM 3701 C CA . ALA A 1 494 ? 21.205 6.023 -24.720 1.00 91.00 494 ALA A CA 1
ATOM 3702 C C . ALA A 1 494 ? 20.573 5.486 -26.012 1.00 91.00 494 ALA A C 1
ATOM 3704 O O . ALA A 1 49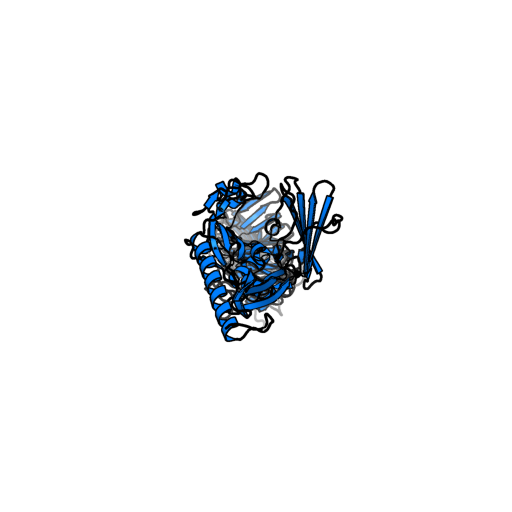4 ? 21.213 5.470 -27.060 1.00 91.00 494 ALA A O 1
ATOM 3705 N N . MET A 1 495 ? 19.314 5.054 -25.952 1.00 91.88 495 MET A N 1
ATOM 3706 C CA . MET A 1 495 ? 18.559 4.592 -27.122 1.00 91.88 495 MET A CA 1
ATOM 3707 C C . MET A 1 495 ? 17.173 5.221 -27.141 1.00 91.88 495 MET A C 1
ATOM 3709 O O . MET A 1 495 ? 16.594 5.481 -26.087 1.00 91.88 495 MET A O 1
ATOM 3713 N N . THR A 1 496 ? 16.633 5.410 -28.336 1.00 92.06 496 THR A N 1
ATOM 3714 C CA . THR A 1 496 ? 15.246 5.803 -28.573 1.00 92.06 496 THR A CA 1
ATOM 3715 C C . THR A 1 496 ? 14.732 5.130 -29.838 1.00 92.06 496 THR A C 1
ATOM 3717 O O . THR A 1 496 ? 15.514 4.682 -30.680 1.00 92.06 496 THR A O 1
ATOM 3720 N N . TRP A 1 497 ? 13.419 5.069 -29.977 1.00 90.25 497 TRP A N 1
ATOM 3721 C CA . TRP A 1 497 ? 12.778 4.514 -31.154 1.00 90.25 497 TRP A CA 1
ATOM 3722 C C . TRP A 1 497 ? 12.083 5.627 -31.936 1.00 90.25 497 TRP A C 1
ATOM 3724 O O . TRP A 1 497 ? 11.292 6.385 -31.375 1.00 90.25 497 TRP A O 1
ATOM 3734 N N . ASN A 1 498 ? 12.400 5.736 -33.224 1.00 89.06 498 ASN A N 1
ATOM 3735 C CA . ASN A 1 498 ? 11.717 6.633 -34.142 1.00 89.06 498 ASN A CA 1
ATOM 3736 C C . ASN A 1 498 ? 10.541 5.889 -34.782 1.00 89.06 498 ASN A C 1
ATOM 3738 O O . ASN A 1 498 ? 10.721 5.108 -35.718 1.00 89.06 498 ASN A O 1
ATOM 3742 N N . ASP A 1 499 ? 9.333 6.148 -34.288 1.00 83.25 499 ASP A N 1
ATOM 3743 C CA . ASP A 1 499 ? 8.120 5.515 -34.808 1.00 83.25 499 ASP A CA 1
ATOM 3744 C C . ASP A 1 499 ? 7.747 5.949 -36.226 1.00 83.25 499 ASP A C 1
ATOM 3746 O O . ASP A 1 499 ? 7.105 5.170 -36.928 1.00 83.25 499 ASP A O 1
ATOM 3750 N N . ALA A 1 500 ? 8.148 7.150 -36.658 1.00 84.38 500 ALA A N 1
ATOM 3751 C CA . ALA A 1 500 ? 7.814 7.658 -37.987 1.00 84.38 500 ALA A CA 1
ATOM 3752 C C . ALA A 1 500 ? 8.540 6.879 -39.095 1.00 84.38 500 ALA A C 1
ATOM 3754 O O . ALA A 1 500 ? 7.928 6.537 -40.103 1.00 84.38 500 ALA A O 1
ATOM 3755 N N . GLU A 1 501 ? 9.817 6.558 -38.872 1.00 83.19 501 GLU A N 1
ATOM 3756 C CA . GLU A 1 501 ? 10.677 5.873 -39.851 1.00 83.19 501 GLU A CA 1
ATOM 3757 C C . GLU A 1 501 ? 10.911 4.387 -39.518 1.00 83.19 501 GLU A C 1
ATOM 3759 O O . GLU A 1 501 ? 11.535 3.665 -40.288 1.00 83.19 501 GLU A O 1
ATOM 3764 N N . HIS A 1 502 ? 10.391 3.902 -38.384 1.00 86.00 502 HIS A N 1
ATOM 3765 C CA . HIS A 1 502 ? 10.620 2.547 -37.867 1.00 86.00 502 HIS A CA 1
ATOM 3766 C C . HIS A 1 502 ? 12.103 2.204 -37.645 1.00 86.00 502 HIS A C 1
ATOM 3768 O O . HIS A 1 502 ? 12.562 1.105 -37.963 1.00 86.00 502 HIS A O 1
ATOM 3774 N N . GLU A 1 503 ? 12.842 3.134 -37.041 1.00 89.69 503 GLU A N 1
ATOM 3775 C CA . GLU A 1 503 ? 14.284 3.009 -36.823 1.00 89.69 503 GLU A CA 1
ATOM 3776 C C . GLU A 1 503 ? 14.662 3.097 -35.341 1.00 89.69 503 GLU A C 1
ATOM 3778 O O . GLU A 1 503 ? 14.143 3.916 -34.578 1.00 89.69 503 GLU A O 1
ATOM 3783 N N . LEU A 1 504 ? 15.660 2.310 -34.941 1.00 91.44 504 LEU A N 1
ATOM 3784 C CA . LEU A 1 504 ? 16.334 2.443 -33.657 1.00 91.44 504 LEU A CA 1
ATOM 3785 C C . LEU A 1 504 ? 17.435 3.496 -33.764 1.00 91.44 504 LEU A C 1
ATOM 3787 O O . LEU A 1 504 ? 18.397 3.330 -34.513 1.00 91.44 504 LEU A O 1
ATOM 3791 N N . TRP A 1 505 ? 17.338 4.533 -32.944 1.00 92.56 505 TRP A N 1
ATOM 3792 C CA . TRP A 1 505 ? 18.340 5.583 -32.828 1.00 92.56 505 TRP A CA 1
ATOM 3793 C C . TRP A 1 505 ? 19.098 5.415 -31.511 1.00 92.56 505 TRP A C 1
ATOM 3795 O O . TRP A 1 505 ? 18.507 5.233 -30.447 1.00 92.56 505 TRP A O 1
ATOM 3805 N N . THR A 1 506 ? 20.424 5.475 -31.557 1.00 91.69 506 THR A N 1
ATOM 3806 C CA . THR A 1 506 ? 21.285 5.276 -30.388 1.00 91.69 506 THR A CA 1
ATOM 3807 C C . THR A 1 506 ? 22.342 6.368 -30.293 1.00 91.69 506 THR A C 1
ATOM 3809 O O . THR A 1 506 ? 22.935 6.763 -31.295 1.00 91.69 506 THR A O 1
ATOM 3812 N N . LEU A 1 507 ? 22.583 6.850 -29.077 1.00 92.50 507 LEU A N 1
ATOM 3813 C CA . LEU A 1 507 ? 23.657 7.779 -28.758 1.00 92.50 507 LEU A CA 1
ATOM 3814 C C . LEU A 1 507 ? 24.922 6.989 -28.466 1.00 92.50 507 LEU A C 1
ATOM 3816 O O . LEU A 1 507 ? 24.953 6.191 -27.525 1.00 92.50 507 LEU A O 1
ATOM 3820 N N . HIS A 1 508 ? 25.968 7.214 -29.243 1.00 90.31 508 HIS A N 1
ATOM 3821 C CA . HIS A 1 508 ? 27.289 6.692 -28.943 1.00 90.31 508 HIS A CA 1
ATOM 3822 C C . HIS A 1 508 ? 27.964 7.551 -27.848 1.00 90.31 508 HIS A C 1
ATOM 3824 O O . HIS A 1 508 ? 27.710 8.753 -27.785 1.00 90.31 508 HIS A O 1
ATOM 3830 N N . PRO A 1 509 ? 28.844 6.993 -26.988 1.00 88.44 509 PRO A N 1
ATOM 3831 C CA . PRO A 1 509 ? 29.522 7.764 -25.935 1.00 88.44 509 PRO A CA 1
ATOM 3832 C C . PRO A 1 509 ? 30.371 8.960 -26.402 1.00 88.44 509 PRO A C 1
ATOM 3834 O O . PRO A 1 509 ? 30.770 9.770 -25.575 1.00 88.44 509 PRO A O 1
ATOM 3837 N N . ASP A 1 510 ? 30.672 9.070 -27.700 1.00 89.00 510 ASP A N 1
ATOM 3838 C CA . ASP A 1 510 ? 31.372 10.224 -28.291 1.00 89.00 510 ASP A CA 1
ATOM 3839 C C . ASP A 1 510 ? 30.429 11.356 -28.743 1.00 89.00 510 ASP A C 1
ATOM 3841 O O . ASP A 1 510 ? 30.887 12.312 -29.367 1.00 89.00 510 ASP A O 1
ATOM 3845 N N . GLY A 1 511 ? 29.128 11.233 -28.465 1.00 87.50 511 GLY A N 1
ATOM 3846 C CA . GLY A 1 511 ? 28.096 12.203 -28.827 1.00 87.50 511 GLY A CA 1
ATOM 3847 C C . GLY A 1 511 ? 27.485 11.991 -30.213 1.00 87.50 511 GLY A C 1
ATOM 3848 O O . GLY A 1 511 ? 26.506 12.650 -30.549 1.00 87.50 511 GLY A O 1
ATOM 3849 N N . SER A 1 512 ? 28.014 11.075 -31.033 1.00 89.62 512 SER A N 1
ATOM 3850 C CA . SER A 1 512 ? 27.443 10.807 -32.359 1.00 89.62 512 SER A CA 1
ATOM 3851 C C . SER A 1 512 ? 26.205 9.910 -32.305 1.00 89.62 512 SER A C 1
ATOM 3853 O O . SER A 1 512 ? 26.074 9.045 -31.436 1.00 89.62 512 SER A O 1
ATOM 3855 N N . LEU A 1 513 ? 25.294 10.099 -33.263 1.00 90.69 513 LEU A N 1
ATOM 3856 C CA . LEU A 1 513 ? 24.077 9.298 -33.374 1.00 90.69 513 LEU A CA 1
ATOM 3857 C C . LEU A 1 513 ? 24.251 8.160 -34.375 1.00 90.69 513 LEU A C 1
ATOM 3859 O O . LEU A 1 513 ? 24.751 8.345 -35.485 1.00 90.69 513 LEU A O 1
ATOM 3863 N N . HIS A 1 514 ? 23.797 6.984 -33.975 1.00 89.25 514 HIS A N 1
ATOM 3864 C CA . HIS A 1 514 ? 23.861 5.731 -34.711 1.00 89.25 514 HIS A CA 1
ATOM 3865 C C . HIS A 1 514 ? 22.443 5.201 -34.917 1.00 89.25 514 HIS A C 1
ATOM 3867 O O . HIS A 1 514 ? 21.720 5.014 -33.938 1.00 89.25 514 HIS A O 1
ATOM 3873 N N . ILE A 1 515 ? 22.059 4.932 -36.160 1.00 89.44 515 ILE A N 1
ATOM 3874 C CA . ILE A 1 515 ? 20.703 4.533 -36.542 1.00 89.44 515 ILE A CA 1
ATOM 3875 C C . ILE A 1 515 ? 20.743 3.136 -37.154 1.00 89.44 515 ILE A C 1
ATOM 3877 O O . ILE A 1 515 ? 21.648 2.821 -37.932 1.00 89.44 515 ILE A O 1
ATOM 3881 N N . THR A 1 516 ? 19.778 2.292 -36.804 1.00 86.81 516 THR A N 1
ATOM 3882 C CA . THR A 1 516 ? 19.621 0.956 -37.383 1.00 86.81 516 THR A CA 1
ATOM 3883 C C . THR A 1 516 ? 18.157 0.539 -37.457 1.00 86.81 516 THR A C 1
ATOM 3885 O O . THR A 1 516 ? 17.371 0.837 -36.566 1.00 86.81 516 THR A O 1
ATOM 3888 N N . ASP A 1 517 ? 17.795 -0.201 -38.499 1.00 78.44 517 ASP A N 1
ATOM 3889 C CA . ASP A 1 517 ? 16.476 -0.830 -38.662 1.00 78.44 517 ASP A CA 1
ATOM 3890 C C . ASP A 1 517 ? 16.376 -2.206 -37.972 1.00 78.44 517 ASP A C 1
ATOM 3892 O O . ASP A 1 517 ? 15.301 -2.797 -37.871 1.00 78.44 517 ASP A O 1
ATOM 3896 N N . GLY A 1 518 ? 17.498 -2.734 -37.467 1.00 70.44 518 GLY A N 1
ATOM 3897 C CA . GLY A 1 518 ? 17.548 -4.052 -36.843 1.00 70.44 518 GLY A CA 1
ATOM 3898 C C . GLY A 1 518 ? 17.903 -5.223 -37.759 1.00 70.44 518 GLY A C 1
ATOM 3899 O O . GLY A 1 518 ? 18.086 -6.338 -37.254 1.00 70.44 518 GLY A O 1
ATOM 3900 N N . ASP A 1 519 ? 18.040 -4.989 -39.062 1.00 68.75 519 ASP A N 1
ATOM 3901 C CA . ASP A 1 519 ? 18.411 -5.998 -40.064 1.00 68.75 519 ASP A CA 1
ATOM 3902 C C . ASP A 1 519 ? 19.850 -5.825 -40.574 1.00 68.75 519 ASP A C 1
ATOM 3904 O O . ASP A 1 519 ? 20.302 -6.518 -41.486 1.00 68.75 519 ASP A O 1
ATOM 3908 N N . GLY A 1 520 ? 20.623 -4.979 -39.887 1.00 61.16 520 GLY A N 1
ATOM 3909 C CA . GLY A 1 520 ? 22.048 -4.768 -40.131 1.00 61.16 520 GLY A CA 1
ATOM 3910 C C . GLY A 1 520 ? 22.354 -3.518 -40.951 1.00 61.16 520 GLY A C 1
ATOM 3911 O O . GLY A 1 520 ? 23.530 -3.261 -41.218 1.00 61.16 520 GLY A O 1
ATOM 3912 N N . PHE A 1 521 ? 21.342 -2.723 -41.314 1.00 65.44 521 PHE A N 1
ATOM 3913 C CA . PHE A 1 521 ? 21.566 -1.380 -41.832 1.00 65.44 521 PHE A CA 1
ATOM 3914 C C . PHE A 1 521 ? 22.038 -0.472 -40.696 1.00 65.44 521 PHE A C 1
ATOM 3916 O O . PHE A 1 521 ? 21.478 -0.484 -39.598 1.00 65.44 521 PHE A O 1
ATOM 3923 N N . PHE A 1 522 ? 23.109 0.277 -40.946 1.00 70.50 522 PHE A N 1
ATOM 3924 C CA . PHE A 1 522 ? 23.727 1.167 -39.974 1.00 70.50 522 PHE A CA 1
ATOM 3925 C C . PHE A 1 522 ? 24.063 2.488 -40.650 1.00 70.50 522 PHE A C 1
ATOM 3927 O O . PHE A 1 522 ? 24.888 2.519 -41.569 1.00 70.50 522 PHE A O 1
ATOM 3934 N N . SER A 1 523 ? 23.469 3.575 -40.171 1.00 77.50 523 SER A N 1
ATOM 3935 C CA . SER A 1 523 ? 23.885 4.925 -40.534 1.00 77.50 523 SER A CA 1
ATOM 3936 C C . SER A 1 523 ? 24.403 5.662 -39.300 1.00 77.50 523 SER A C 1
ATOM 3938 O O . SER A 1 523 ? 24.001 5.401 -38.165 1.00 77.50 523 SER A O 1
ATOM 3940 N N . ARG A 1 524 ? 25.368 6.558 -39.518 1.00 82.12 524 ARG A N 1
ATOM 3941 C CA . ARG A 1 524 ? 25.955 7.403 -38.477 1.00 82.12 524 ARG A CA 1
ATOM 3942 C C . ARG A 1 524 ? 25.747 8.854 -38.866 1.00 82.12 524 ARG A C 1
ATOM 3944 O O . ARG A 1 524 ? 26.219 9.275 -39.920 1.00 82.12 524 ARG A O 1
ATOM 3951 N N . LEU A 1 525 ? 25.091 9.614 -38.001 1.00 82.00 525 LEU A N 1
ATOM 3952 C CA . LEU A 1 525 ? 24.965 11.056 -38.141 1.00 82.00 525 LEU A CA 1
ATOM 3953 C C . LEU A 1 525 ? 26.057 11.736 -37.319 1.00 82.00 525 LEU A C 1
ATOM 3955 O O . LEU A 1 525 ? 26.220 11.479 -36.125 1.00 82.00 525 LEU A O 1
ATOM 3959 N N . THR A 1 526 ? 26.774 12.662 -37.953 1.00 72.44 526 THR A N 1
ATOM 3960 C CA . THR A 1 526 ? 27.752 13.541 -37.291 1.00 72.44 526 THR A CA 1
ATOM 3961 C C . THR A 1 526 ? 27.042 14.717 -36.612 1.00 72.44 526 THR A C 1
ATOM 3963 O O . THR A 1 526 ? 27.436 15.871 -36.755 1.00 72.44 526 THR A O 1
ATOM 3966 N N . LEU A 1 527 ? 25.944 14.429 -35.919 1.00 81.31 527 LEU A N 1
ATOM 3967 C CA . LEU A 1 527 ? 25.278 15.369 -35.034 1.00 81.31 527 LEU A CA 1
ATOM 3968 C C . LEU A 1 527 ? 25.788 15.085 -33.625 1.00 81.31 527 LEU A C 1
ATOM 3970 O O . LEU A 1 527 ? 25.737 13.936 -33.194 1.00 81.31 527 LEU A O 1
ATOM 3974 N N . ASN A 1 528 ? 26.308 16.106 -32.945 1.00 87.94 528 ASN A N 1
ATOM 3975 C CA . ASN A 1 528 ? 26.786 15.962 -31.575 1.00 87.94 528 ASN A CA 1
ATOM 3976 C C . ASN A 1 528 ? 25.621 16.177 -30.605 1.00 87.94 528 ASN A C 1
ATOM 3978 O O . ASN A 1 528 ? 25.120 17.296 -30.493 1.00 87.94 528 ASN A O 1
ATOM 3982 N N . VAL A 1 529 ? 25.196 15.112 -29.939 1.00 92.19 529 VAL A N 1
ATOM 3983 C CA . VAL A 1 529 ? 24.064 15.078 -29.010 1.00 92.19 529 VAL A CA 1
ATOM 3984 C C . VAL A 1 529 ? 24.584 14.776 -27.609 1.00 92.19 529 VAL A C 1
ATOM 3986 O O . VAL A 1 529 ? 25.435 13.911 -27.431 1.00 92.19 529 VAL A O 1
ATOM 3989 N N . ASP A 1 530 ? 24.063 15.488 -26.614 1.00 92.19 530 ASP A N 1
ATOM 3990 C CA . ASP A 1 530 ? 24.446 15.318 -25.210 1.00 92.19 530 ASP A CA 1
ATOM 3991 C C . ASP A 1 530 ? 23.628 14.206 -24.536 1.00 92.19 530 ASP A C 1
ATOM 3993 O O . ASP A 1 530 ? 24.169 13.327 -23.865 1.00 92.19 530 ASP A O 1
ATOM 3997 N N . SER A 1 531 ? 22.311 14.185 -24.761 1.00 92.12 531 SER A N 1
ATOM 3998 C CA . SER A 1 531 ? 21.429 13.153 -24.208 1.00 92.12 531 SER A CA 1
ATOM 3999 C C . SER A 1 531 ? 20.215 12.864 -25.090 1.00 92.12 531 SER A C 1
ATOM 4001 O O . SER A 1 531 ? 19.886 13.614 -26.008 1.00 92.12 531 SER A O 1
ATOM 4003 N N . MET A 1 532 ? 19.546 11.738 -24.829 1.00 92.25 532 MET A N 1
ATOM 4004 C CA . MET A 1 532 ? 18.326 11.332 -25.529 1.00 92.25 532 MET A CA 1
ATOM 4005 C C . MET A 1 532 ? 17.236 10.944 -24.535 1.00 92.25 532 MET A C 1
ATOM 4007 O O . MET A 1 532 ? 17.520 10.378 -23.477 1.00 92.25 532 MET A O 1
ATOM 4011 N N . TYR A 1 533 ? 15.988 11.210 -24.904 1.00 88.19 533 TYR A N 1
ATOM 4012 C CA . TYR A 1 533 ? 14.804 10.864 -24.128 1.00 88.19 533 TYR A CA 1
ATOM 4013 C C . TYR A 1 533 ? 13.789 10.110 -24.990 1.00 88.19 533 TYR A C 1
ATOM 4015 O O . TYR A 1 533 ? 13.636 10.383 -26.184 1.00 88.19 533 TYR A O 1
ATOM 4023 N N . TYR A 1 534 ? 13.104 9.153 -24.366 1.00 85.31 534 TYR A N 1
ATOM 4024 C CA . TYR A 1 534 ? 12.049 8.360 -24.982 1.00 85.31 534 TYR A CA 1
ATOM 4025 C C . TYR A 1 534 ? 10.938 8.092 -23.968 1.00 85.31 534 TYR A C 1
ATOM 4027 O O . TYR A 1 534 ? 11.217 7.609 -22.869 1.00 85.31 534 TYR A O 1
ATOM 4035 N N . ASP A 1 535 ? 9.692 8.372 -24.343 1.00 73.38 535 ASP A N 1
ATOM 4036 C CA . ASP A 1 535 ? 8.501 8.140 -23.513 1.00 73.38 535 ASP A CA 1
ATOM 4037 C C . ASP A 1 535 ? 7.478 7.197 -24.165 1.00 73.38 535 ASP A C 1
ATOM 4039 O O . ASP A 1 535 ? 6.296 7.260 -23.834 1.00 73.38 535 ASP A O 1
ATOM 4043 N N . SER A 1 536 ? 7.909 6.331 -25.091 1.00 69.00 536 SER A N 1
ATOM 4044 C CA . SER A 1 536 ? 7.070 5.493 -25.976 1.00 69.00 536 SER A CA 1
ATOM 4045 C C . SER A 1 536 ? 6.302 6.224 -27.083 1.00 69.00 536 SER A C 1
ATOM 4047 O O . SER A 1 536 ? 5.781 5.571 -27.980 1.00 69.00 536 SER A O 1
ATOM 4049 N N . LYS A 1 537 ? 6.224 7.561 -27.058 1.00 71.31 537 LYS A N 1
ATOM 4050 C CA . LYS A 1 537 ? 5.491 8.355 -28.066 1.00 71.31 537 LYS A CA 1
ATOM 4051 C C . LYS A 1 537 ? 6.368 9.372 -28.784 1.00 71.31 537 LYS A C 1
ATOM 4053 O O . LYS A 1 537 ? 6.076 9.744 -29.917 1.00 71.31 537 LYS A O 1
ATOM 4058 N N . SER A 1 538 ? 7.410 9.842 -28.113 1.00 80.75 538 SER A N 1
ATOM 4059 C CA . SER A 1 538 ? 8.285 10.912 -28.563 1.00 80.75 538 SER A CA 1
ATOM 4060 C C . SER A 1 538 ? 9.736 10.510 -28.352 1.00 80.75 538 SER A C 1
ATOM 4062 O O . SER A 1 538 ? 10.134 10.106 -27.258 1.00 80.75 538 SER A O 1
ATOM 4064 N N . ALA A 1 539 ? 10.536 10.677 -29.400 1.00 89.94 539 ALA A N 1
ATOM 4065 C CA . ALA A 1 539 ? 11.979 10.523 -29.363 1.00 89.94 539 ALA A CA 1
ATOM 4066 C C . ALA A 1 539 ? 12.632 11.905 -29.434 1.00 89.94 539 ALA A C 1
ATOM 4068 O O . ALA A 1 539 ? 12.504 12.608 -30.437 1.00 89.94 539 ALA A O 1
ATOM 4069 N N . LEU A 1 540 ? 13.324 12.304 -28.369 1.00 92.00 540 LEU A N 1
ATOM 4070 C CA . LEU A 1 540 ? 13.963 13.615 -28.274 1.00 92.00 540 LEU A CA 1
ATOM 4071 C C . LEU A 1 540 ? 15.480 13.467 -28.145 1.00 92.00 540 LEU A C 1
ATOM 4073 O O . LEU A 1 540 ? 15.961 12.602 -27.413 1.00 92.00 540 LEU A O 1
ATOM 4077 N N . ALA A 1 541 ? 16.221 14.339 -28.821 1.00 92.25 541 ALA A N 1
ATOM 4078 C CA . ALA A 1 541 ? 17.654 14.536 -28.632 1.00 92.25 541 ALA A CA 1
ATOM 4079 C C . ALA A 1 541 ? 17.897 15.918 -28.020 1.00 92.25 541 ALA A C 1
ATOM 4081 O O . ALA A 1 541 ? 17.337 16.911 -28.481 1.00 92.25 541 ALA A O 1
ATOM 4082 N N . VAL A 1 542 ? 18.735 15.982 -26.991 1.00 94.00 542 VAL A N 1
ATOM 4083 C CA . VAL A 1 542 ? 19.167 17.228 -26.357 1.00 94.00 542 VAL A CA 1
ATOM 4084 C C . VAL A 1 542 ? 20.577 17.533 -26.831 1.00 94.00 542 VAL A C 1
ATOM 4086 O O . VAL A 1 542 ? 21.493 16.722 -26.681 1.00 94.00 542 VAL A O 1
ATOM 4089 N N . MET A 1 543 ? 20.742 18.700 -27.430 1.00 92.81 543 MET A N 1
ATOM 4090 C CA . MET A 1 543 ? 22.018 19.188 -27.930 1.00 92.81 543 MET A CA 1
ATOM 4091 C C . MET A 1 543 ? 22.859 19.782 -26.783 1.00 92.81 543 MET A C 1
ATOM 4093 O O . MET A 1 543 ? 22.296 20.206 -25.771 1.00 92.81 543 MET A O 1
ATOM 4097 N N . PRO A 1 544 ? 24.193 19.894 -26.934 1.00 92.88 544 PRO A N 1
ATOM 4098 C CA . PRO A 1 544 ? 25.069 20.475 -25.907 1.00 92.88 544 PRO A CA 1
ATOM 4099 C C . PRO A 1 544 ? 24.748 21.926 -25.509 1.00 92.88 544 PRO A C 1
ATOM 4101 O O . PRO A 1 544 ? 25.151 22.375 -24.440 1.00 92.88 544 PRO A O 1
ATOM 4104 N N . ASP A 1 545 ? 24.041 22.675 -26.358 1.00 93.50 545 ASP A N 1
ATOM 4105 C CA . ASP A 1 545 ? 23.584 24.043 -26.081 1.00 93.50 545 ASP A CA 1
ATOM 4106 C C . ASP A 1 545 ? 22.229 24.102 -25.343 1.00 93.50 545 ASP A C 1
ATOM 4108 O O . ASP A 1 545 ? 21.716 25.188 -25.072 1.00 93.50 545 ASP A O 1
ATOM 4112 N N . GLY A 1 546 ? 21.649 22.943 -25.012 1.00 92.31 546 GLY A N 1
ATOM 4113 C CA . GLY A 1 546 ? 20.348 22.801 -24.360 1.00 92.31 546 GLY A CA 1
ATOM 4114 C C . GLY A 1 546 ? 19.151 22.833 -25.314 1.00 92.31 546 GLY A C 1
ATOM 4115 O O . GLY A 1 546 ? 18.015 22.687 -24.856 1.00 92.31 546 GLY A O 1
ATOM 4116 N N . SER A 1 547 ? 19.362 23.008 -26.623 1.00 93.38 547 SER A N 1
ATOM 4117 C CA . SER A 1 547 ? 18.279 22.898 -27.603 1.00 93.38 547 SER A CA 1
ATOM 4118 C C . SER A 1 547 ? 17.783 21.451 -27.721 1.00 93.38 547 SER A C 1
ATOM 4120 O O . SER A 1 547 ? 18.536 20.494 -27.540 1.00 93.38 547 SER A O 1
ATOM 4122 N N . VAL A 1 548 ? 16.487 21.283 -27.998 1.00 92.38 548 VAL A N 1
ATOM 4123 C CA . VAL A 1 548 ? 15.837 19.968 -28.078 1.00 92.38 548 VAL A CA 1
ATOM 4124 C C . VAL A 1 548 ? 15.351 19.725 -29.499 1.00 92.38 548 VAL A C 1
ATOM 4126 O O . VAL A 1 548 ? 14.579 20.513 -30.046 1.00 92.38 548 VAL A O 1
ATOM 4129 N N . LEU A 1 549 ? 15.782 18.611 -30.082 1.00 89.19 549 LEU A N 1
ATOM 4130 C CA . LEU A 1 549 ? 15.361 18.135 -31.391 1.00 89.19 549 LEU A CA 1
ATOM 4131 C C . LEU A 1 549 ? 14.367 16.988 -31.231 1.00 89.19 549 LEU A C 1
ATOM 4133 O O . LEU A 1 549 ? 14.612 16.037 -30.490 1.00 89.19 549 LEU A O 1
ATOM 4137 N N . ASN A 1 550 ? 13.257 17.062 -31.961 1.00 89.44 550 ASN A N 1
ATOM 4138 C CA . ASN A 1 550 ? 12.330 15.947 -32.094 1.00 89.44 550 ASN A CA 1
ATOM 4139 C C . ASN A 1 550 ? 12.794 15.044 -33.243 1.00 89.44 550 ASN A C 1
ATOM 4141 O O . ASN A 1 550 ? 12.721 15.435 -34.407 1.00 89.44 550 ASN A O 1
ATOM 4145 N N . ILE A 1 551 ? 13.263 13.843 -32.909 1.00 88.56 551 ILE A N 1
ATOM 4146 C CA . ILE A 1 551 ? 13.794 12.864 -33.868 1.00 88.56 551 ILE A CA 1
ATOM 4147 C C . ILE A 1 551 ? 12.697 12.388 -34.827 1.00 88.56 551 ILE A C 1
ATOM 4149 O O . ILE A 1 551 ? 12.967 12.156 -36.001 1.00 88.56 551 ILE A O 1
ATOM 4153 N N . CYS A 1 552 ? 11.449 12.318 -34.357 1.00 84.06 552 CYS A N 1
ATOM 4154 C CA . CYS A 1 552 ? 10.307 11.905 -35.173 1.00 84.06 552 CYS A CA 1
ATOM 4155 C C . CYS A 1 552 ? 9.838 12.991 -36.162 1.00 84.06 552 CYS A C 1
ATOM 4157 O O . CYS A 1 552 ? 8.908 12.751 -36.926 1.00 84.06 552 CYS A O 1
ATOM 4159 N N . ALA A 1 553 ? 10.422 14.195 -36.132 1.00 84.62 553 ALA A N 1
ATOM 4160 C CA . ALA A 1 553 ? 10.042 15.329 -36.976 1.00 84.62 553 ALA A CA 1
ATOM 4161 C C . ALA A 1 553 ? 11.146 15.668 -37.994 1.00 84.62 553 ALA A C 1
ATOM 4163 O O . ALA A 1 553 ? 11.636 16.799 -38.052 1.00 84.62 553 ALA A O 1
ATOM 4164 N N . SER A 1 554 ? 11.559 14.675 -38.786 1.00 74.19 554 SER A N 1
ATOM 4165 C CA . SER A 1 554 ? 12.522 14.848 -39.876 1.00 74.19 554 SER A CA 1
ATOM 4166 C C . SER A 1 554 ? 11.972 15.768 -40.973 1.00 74.19 554 SER A C 1
ATOM 4168 O O . SER A 1 554 ? 10.812 15.685 -41.377 1.00 74.19 554 SER A O 1
ATOM 4170 N N . VAL A 1 555 ? 12.824 16.662 -41.483 1.00 80.31 555 VAL A N 1
ATOM 4171 C CA . VAL A 1 555 ? 12.511 17.525 -42.630 1.00 80.31 555 VAL A CA 1
ATOM 4172 C C . VAL A 1 555 ? 13.321 17.052 -43.841 1.00 80.31 555 VAL A C 1
ATOM 4174 O O . VAL A 1 555 ? 14.524 16.818 -43.695 1.00 80.31 555 VAL A O 1
ATOM 4177 N N . PRO A 1 556 ? 12.718 16.933 -45.040 1.00 79.62 556 PRO A N 1
ATOM 4178 C CA . PRO A 1 556 ? 13.449 16.610 -46.260 1.00 79.62 556 PRO A CA 1
ATOM 4179 C C . PRO A 1 556 ? 14.514 17.675 -46.549 1.00 79.62 556 PRO A C 1
ATOM 4181 O O . PRO A 1 556 ? 14.194 18.825 -46.840 1.00 79.62 556 PRO A O 1
ATOM 4184 N N . THR A 1 557 ? 15.787 17.297 -46.470 1.00 82.38 557 THR A N 1
ATOM 4185 C CA . THR A 1 557 ? 16.926 18.178 -46.757 1.00 82.38 557 THR A CA 1
ATOM 4186 C C . THR A 1 557 ? 18.004 17.415 -47.514 1.00 82.38 557 THR A C 1
ATOM 4188 O O . THR A 1 557 ? 18.074 16.187 -47.454 1.00 82.38 557 THR A O 1
ATOM 4191 N N . GLU A 1 558 ? 18.857 18.147 -48.222 1.00 85.62 558 GLU A N 1
ATOM 4192 C CA . GLU A 1 558 ? 20.111 17.606 -48.731 1.00 85.62 558 GLU A CA 1
ATOM 4193 C C . GLU A 1 558 ? 21.034 17.219 -47.571 1.00 85.62 558 GLU A C 1
ATOM 4195 O O . GLU A 1 558 ? 21.125 17.934 -46.569 1.00 85.62 558 GLU A O 1
ATOM 4200 N N . GLN A 1 559 ? 21.679 16.060 -47.695 1.00 84.44 559 GLN A N 1
ATOM 4201 C CA . GLN A 1 559 ? 22.555 15.483 -46.683 1.00 84.44 559 GLN A CA 1
ATOM 4202 C C . GLN A 1 559 ? 23.892 15.074 -47.289 1.00 84.44 559 GLN A C 1
ATOM 4204 O O . GLN A 1 559 ? 23.970 14.611 -48.427 1.00 84.44 559 GLN A O 1
ATOM 4209 N N . THR A 1 560 ? 24.958 15.210 -46.499 1.00 87.62 560 THR A N 1
ATOM 4210 C CA . THR A 1 560 ? 26.267 14.662 -46.870 1.00 87.62 560 THR A CA 1
ATOM 4211 C C . THR A 1 560 ? 26.281 13.166 -46.586 1.00 87.62 560 THR A C 1
ATOM 4213 O O . THR A 1 560 ? 26.115 12.743 -45.444 1.00 87.62 560 THR A O 1
ATOM 4216 N N . VAL A 1 561 ? 26.529 12.362 -47.614 1.00 87.69 561 VAL A N 1
ATOM 4217 C CA . VAL A 1 561 ? 26.628 10.906 -47.517 1.00 87.69 561 VAL A CA 1
ATOM 4218 C C . VAL A 1 561 ? 28.093 10.510 -47.580 1.00 87.69 561 VAL A C 1
ATOM 4220 O O . VAL A 1 561 ? 28.809 10.899 -48.500 1.00 87.69 561 VAL A O 1
ATOM 4223 N N . LYS A 1 562 ? 28.533 9.713 -46.605 1.00 88.00 562 LYS A N 1
ATOM 4224 C CA . LYS A 1 562 ? 29.838 9.046 -46.618 1.00 88.00 562 LYS A CA 1
ATOM 4225 C C . LYS A 1 562 ? 29.669 7.595 -46.207 1.00 88.00 562 LYS A C 1
ATOM 4227 O O . LYS A 1 562 ? 29.325 7.299 -45.068 1.00 88.00 562 LYS A O 1
ATOM 4232 N N . TYR A 1 563 ? 29.943 6.696 -47.135 1.00 87.50 563 TYR A N 1
ATOM 4233 C CA . TYR A 1 563 ? 29.897 5.257 -46.943 1.00 87.50 563 TYR A CA 1
ATOM 4234 C C . TYR A 1 563 ? 31.219 4.636 -47.381 1.00 87.50 563 TYR A C 1
ATOM 4236 O O . TYR A 1 563 ? 31.775 5.004 -48.417 1.00 87.50 563 TYR A O 1
ATOM 4244 N N . LEU A 1 564 ? 31.696 3.663 -46.608 1.00 87.25 564 LEU A N 1
ATOM 4245 C CA . LEU A 1 564 ? 32.811 2.795 -46.964 1.00 87.25 564 LEU A CA 1
ATOM 4246 C C . LEU A 1 564 ? 32.475 1.375 -46.510 1.00 87.25 564 LEU A C 1
ATOM 4248 O O . LEU A 1 564 ? 32.232 1.142 -45.325 1.00 87.25 564 LEU A O 1
ATOM 4252 N N . SER A 1 565 ? 32.474 0.423 -47.438 1.00 85.44 565 SER A N 1
ATOM 4253 C CA . SER A 1 565 ? 32.219 -0.976 -47.112 1.00 85.44 565 SER A CA 1
ATOM 4254 C C . SER A 1 565 ? 33.366 -1.577 -46.295 1.00 85.44 565 SER A C 1
ATOM 4256 O O . SER A 1 565 ? 34.527 -1.162 -46.387 1.00 85.44 565 SER A O 1
ATOM 4258 N N . HIS A 1 566 ? 33.062 -2.645 -45.557 1.00 79.75 566 HIS A N 1
ATOM 4259 C CA . HIS A 1 566 ? 34.097 -3.576 -45.111 1.00 79.75 566 HIS A CA 1
ATOM 4260 C C . HIS A 1 566 ? 34.845 -4.157 -46.330 1.00 79.75 566 HIS A C 1
ATOM 4262 O O . HIS A 1 566 ? 34.292 -4.157 -47.437 1.00 79.75 566 HIS A O 1
ATOM 4268 N N . PRO A 1 567 ? 36.081 -4.664 -46.158 1.00 84.81 567 PRO A N 1
ATOM 4269 C CA . PRO A 1 567 ? 36.769 -5.407 -47.209 1.00 84.81 567 PRO A CA 1
ATOM 4270 C C . PRO A 1 567 ? 35.915 -6.583 -47.695 1.00 84.81 567 PRO A C 1
ATOM 4272 O O . PRO A 1 567 ? 35.616 -7.502 -46.933 1.00 84.81 567 PRO A O 1
ATOM 4275 N N . ILE A 1 568 ? 35.529 -6.555 -48.967 1.00 87.31 568 ILE A N 1
ATOM 4276 C CA . ILE A 1 568 ? 34.802 -7.634 -49.632 1.00 87.31 568 ILE A CA 1
ATOM 4277 C C . ILE A 1 568 ? 35.846 -8.590 -50.193 1.00 87.31 568 ILE A C 1
ATOM 4279 O O . ILE A 1 568 ? 36.577 -8.241 -51.120 1.00 87.31 568 ILE A O 1
ATOM 4283 N N . MET A 1 569 ? 35.943 -9.784 -49.617 1.00 86.38 569 MET A N 1
ATOM 4284 C CA . MET A 1 569 ? 36.845 -10.824 -50.104 1.00 86.38 569 MET A CA 1
ATOM 4285 C C . MET A 1 569 ? 36.278 -11.443 -51.381 1.00 86.38 569 MET A C 1
ATOM 4287 O O . MET A 1 569 ? 35.178 -11.988 -51.362 1.00 86.38 569 MET A O 1
ATOM 4291 N N . LEU A 1 570 ? 37.025 -11.354 -52.486 1.00 84.56 570 LEU A N 1
ATOM 4292 C CA . LEU A 1 570 ? 36.564 -11.866 -53.782 1.00 84.56 570 LEU A CA 1
ATOM 4293 C C . LEU A 1 570 ? 36.700 -13.391 -53.892 1.00 84.56 570 LEU A C 1
ATOM 4295 O O . LEU A 1 570 ? 35.920 -14.034 -54.586 1.00 84.56 570 LEU A O 1
ATOM 4299 N N . SER A 1 571 ? 37.699 -13.969 -53.223 1.00 79.12 571 SER A N 1
ATOM 4300 C CA . SER A 1 571 ? 37.917 -15.413 -53.104 1.00 79.12 571 SER A CA 1
ATOM 4301 C C . SER A 1 571 ? 38.791 -15.699 -51.879 1.00 79.12 571 SER A C 1
ATOM 4303 O O . SER A 1 571 ? 39.603 -14.859 -51.482 1.00 79.12 571 SER A O 1
ATOM 4305 N N . ALA A 1 572 ? 38.611 -16.873 -51.267 1.00 71.38 572 ALA A N 1
ATOM 4306 C CA . ALA A 1 572 ? 39.398 -17.307 -50.114 1.00 71.38 572 ALA A CA 1
ATOM 4307 C C . ALA A 1 572 ? 40.865 -17.602 -50.488 1.00 71.38 572 ALA A C 1
ATOM 4309 O O . ALA A 1 572 ? 41.772 -17.257 -49.725 1.00 71.38 572 ALA A O 1
ATOM 4310 N N . ASP A 1 573 ? 41.085 -18.154 -51.687 1.00 70.94 573 ASP A N 1
ATOM 4311 C CA . ASP A 1 573 ? 42.333 -18.851 -52.030 1.00 70.94 573 ASP A CA 1
ATOM 4312 C C . ASP A 1 573 ? 43.158 -18.166 -53.130 1.00 70.94 573 ASP A C 1
ATOM 4314 O O . ASP A 1 573 ? 44.364 -18.385 -53.222 1.00 70.94 573 ASP A O 1
ATOM 4318 N N . MET A 1 574 ? 42.544 -17.327 -53.973 1.00 76.69 574 MET A N 1
ATOM 4319 C CA . MET A 1 574 ? 43.220 -16.707 -55.122 1.00 76.69 574 MET A CA 1
ATOM 4320 C C . MET A 1 574 ? 42.788 -15.258 -55.346 1.00 76.69 574 MET A C 1
ATOM 4322 O O . MET A 1 574 ? 41.650 -14.884 -55.076 1.00 76.69 574 MET A O 1
ATOM 4326 N N . GLN A 1 575 ? 43.686 -14.442 -55.899 1.00 80.94 575 GLN A N 1
ATOM 4327 C CA . GLN A 1 575 ? 43.339 -13.097 -56.359 1.00 80.94 575 GLN A CA 1
ATOM 4328 C C . GLN A 1 575 ? 42.432 -13.182 -57.592 1.00 80.94 575 GLN A C 1
ATOM 4330 O O . GLN A 1 575 ? 42.664 -13.994 -58.487 1.00 80.94 575 GLN A O 1
ATOM 4335 N N . GLN A 1 576 ? 41.409 -12.333 -57.646 1.00 85.75 576 GLN A N 1
ATOM 4336 C CA . GLN A 1 576 ? 40.420 -12.301 -58.724 1.00 85.75 576 GLN A CA 1
ATOM 4337 C C . GLN A 1 576 ? 40.443 -10.943 -59.419 1.00 85.75 576 GLN A C 1
ATOM 4339 O O . GLN A 1 576 ? 40.761 -9.924 -58.804 1.00 85.75 576 GLN A O 1
ATOM 4344 N N . ARG A 1 577 ? 40.091 -10.910 -60.707 1.00 88.38 577 ARG A N 1
ATOM 4345 C CA . ARG A 1 577 ? 39.955 -9.654 -61.456 1.00 88.38 577 ARG A CA 1
ATOM 4346 C C . ARG A 1 577 ? 38.497 -9.188 -61.420 1.00 88.38 577 ARG A C 1
ATOM 4348 O O . ARG A 1 577 ? 37.661 -9.817 -62.069 1.00 88.38 577 ARG A O 1
ATOM 4355 N N . PRO A 1 578 ? 38.157 -8.113 -60.688 1.00 89.69 578 PRO A N 1
ATOM 4356 C CA . PRO A 1 578 ? 36.827 -7.531 -60.777 1.00 89.69 578 PRO A CA 1
ATOM 4357 C C . PRO A 1 578 ? 36.639 -6.935 -62.177 1.00 89.69 578 PRO A C 1
ATOM 4359 O O . PRO A 1 578 ? 37.523 -6.249 -62.685 1.00 89.69 578 PRO A O 1
ATOM 4362 N N . ALA A 1 579 ? 35.504 -7.231 -62.800 1.00 90.62 579 ALA A N 1
ATOM 4363 C CA . ALA A 1 579 ? 35.249 -6.959 -64.213 1.00 90.62 579 ALA A CA 1
ATOM 4364 C C . ALA A 1 579 ? 34.219 -5.850 -64.426 1.00 90.62 579 ALA A C 1
ATOM 4366 O O . ALA A 1 579 ? 34.326 -5.050 -65.355 1.00 90.62 579 ALA A O 1
ATOM 4367 N N . ARG A 1 580 ? 33.199 -5.798 -63.567 1.00 93.62 580 ARG A N 1
ATOM 4368 C CA . ARG A 1 580 ? 32.113 -4.822 -63.657 1.00 93.62 580 ARG A CA 1
ATOM 4369 C C . ARG A 1 580 ? 31.495 -4.605 -62.287 1.00 93.62 580 ARG A C 1
ATOM 4371 O O . ARG A 1 580 ? 31.362 -5.555 -61.523 1.00 93.62 580 ARG A O 1
ATOM 4378 N N . ILE A 1 581 ? 31.065 -3.384 -62.016 1.00 94.69 581 ILE A N 1
ATOM 4379 C CA . ILE A 1 581 ? 30.188 -3.069 -60.890 1.00 94.69 581 ILE A CA 1
ATOM 4380 C C . ILE A 1 581 ? 28.899 -2.437 -61.399 1.00 94.69 581 ILE A C 1
ATOM 4382 O O . ILE A 1 581 ? 28.924 -1.665 -62.358 1.00 94.69 581 ILE A O 1
ATOM 4386 N N . ILE A 1 582 ? 27.782 -2.769 -60.764 1.00 95.94 582 ILE A N 1
ATOM 4387 C CA . ILE A 1 582 ? 26.502 -2.093 -60.952 1.00 95.94 582 ILE A CA 1
ATOM 4388 C C . ILE A 1 582 ? 26.152 -1.410 -59.637 1.00 95.94 582 ILE A C 1
ATOM 4390 O O . ILE A 1 582 ? 25.936 -2.068 -58.621 1.00 95.94 582 ILE A O 1
ATOM 4394 N N . TRP A 1 583 ? 26.126 -0.083 -59.656 1.00 94.62 583 TRP A N 1
ATOM 4395 C CA . TRP A 1 583 ? 25.694 0.725 -58.526 1.00 94.62 583 TRP A CA 1
ATOM 4396 C C . TRP A 1 583 ? 24.190 0.968 -58.615 1.00 94.62 583 TRP A C 1
ATOM 4398 O O . TRP A 1 583 ? 23.718 1.649 -59.526 1.00 94.62 583 TRP A O 1
ATOM 4408 N N . ASN A 1 584 ? 23.446 0.432 -57.651 1.00 92.75 584 ASN A N 1
ATOM 4409 C CA . ASN A 1 584 ? 22.003 0.618 -57.533 1.00 92.75 584 ASN A CA 1
ATOM 4410 C C . ASN A 1 584 ? 21.707 1.896 -56.724 1.00 92.75 584 ASN A C 1
ATOM 4412 O O . ASN A 1 584 ? 21.332 1.832 -55.555 1.00 92.75 584 ASN A O 1
ATOM 4416 N N . VAL A 1 585 ? 21.950 3.055 -57.345 1.00 91.50 585 VAL A N 1
ATOM 4417 C CA . VAL A 1 585 ? 21.727 4.394 -56.770 1.00 91.50 585 VAL A CA 1
ATOM 4418 C C . VAL A 1 585 ? 20.669 5.116 -57.595 1.00 91.50 585 VAL A C 1
ATOM 4420 O O . VAL A 1 585 ? 20.799 5.178 -58.815 1.00 91.50 585 VAL A O 1
ATOM 4423 N N . PHE A 1 586 ? 19.653 5.671 -56.939 1.00 92.69 586 PHE A N 1
ATOM 4424 C CA . PHE A 1 586 ? 18.538 6.363 -57.583 1.00 92.69 586 PHE A CA 1
ATOM 4425 C C . PHE A 1 586 ? 18.219 7.662 -56.850 1.00 92.69 586 PHE A C 1
ATOM 4427 O O . PHE A 1 586 ? 18.186 7.687 -55.620 1.00 92.69 586 PHE A O 1
ATOM 4434 N N . GLY A 1 587 ? 17.966 8.735 -57.591 1.00 90.94 587 GLY A N 1
ATOM 4435 C CA . GLY A 1 587 ? 17.611 10.023 -57.003 1.00 90.94 587 GLY A CA 1
ATOM 4436 C C . GLY A 1 587 ? 17.679 11.174 -57.998 1.00 90.94 587 GLY A C 1
ATOM 4437 O O . GLY A 1 587 ? 18.333 11.086 -59.039 1.00 90.94 587 GLY A O 1
ATOM 4438 N N . SER A 1 588 ? 17.004 12.267 -57.661 1.00 88.75 588 SER A N 1
ATOM 4439 C CA . SER A 1 588 ? 17.064 13.525 -58.408 1.00 88.75 588 SER A CA 1
ATOM 4440 C C . SER A 1 588 ? 18.171 14.409 -57.841 1.00 88.75 588 SER A C 1
ATOM 4442 O O . SER A 1 588 ? 18.342 14.438 -56.633 1.00 88.75 588 SER A O 1
ATOM 4444 N N . ASN A 1 589 ? 18.894 15.151 -58.684 1.00 89.94 589 ASN A N 1
ATOM 4445 C CA . ASN A 1 589 ? 19.916 16.120 -58.256 1.00 89.94 589 ASN A CA 1
ATOM 4446 C C . ASN A 1 589 ? 20.976 15.555 -57.280 1.00 89.94 589 ASN A C 1
ATOM 4448 O O . ASN A 1 589 ? 21.244 16.126 -56.225 1.00 89.94 589 ASN A O 1
ATOM 4452 N N . LEU A 1 590 ? 21.553 14.401 -57.618 1.00 91.69 590 LEU A N 1
ATOM 4453 C CA . LEU A 1 590 ? 22.627 13.776 -56.849 1.00 91.69 590 LEU A CA 1
ATOM 4454 C C . LEU A 1 590 ? 23.963 14.458 -57.134 1.00 91.69 590 LEU A C 1
ATOM 4456 O O . LEU A 1 590 ? 24.279 14.705 -58.295 1.00 91.69 590 LEU A O 1
ATOM 4460 N N . HIS A 1 591 ? 24.791 14.645 -56.107 1.00 94.50 591 HIS A N 1
ATOM 4461 C CA . HIS A 1 591 ? 26.190 15.047 -56.255 1.00 94.50 591 HIS A CA 1
ATOM 4462 C C . HIS A 1 591 ? 27.088 14.045 -55.521 1.00 94.50 591 HIS A C 1
ATOM 4464 O O . HIS A 1 591 ? 27.651 14.333 -54.466 1.00 94.50 591 HIS A O 1
ATOM 4470 N N . LEU A 1 592 ? 27.215 12.838 -56.076 1.00 94.75 592 LEU A N 1
ATOM 4471 C CA . LEU A 1 592 ? 27.905 11.708 -55.449 1.00 94.75 592 LEU A CA 1
ATOM 4472 C C . LEU A 1 592 ? 29.186 11.314 -56.191 1.00 94.75 592 LEU A C 1
ATOM 4474 O O . LEU A 1 592 ? 29.347 11.508 -57.393 1.00 94.75 592 LEU A O 1
ATOM 4478 N N . ARG A 1 593 ? 30.103 10.682 -55.471 1.00 95.88 593 ARG A N 1
ATOM 4479 C CA . ARG A 1 593 ? 31.303 10.024 -55.972 1.00 95.88 593 ARG A CA 1
ATOM 4480 C C . ARG A 1 593 ? 31.249 8.559 -55.572 1.00 95.88 593 ARG A C 1
ATOM 4482 O O . ARG A 1 593 ? 31.356 8.221 -54.396 1.00 95.88 593 ARG A O 1
ATOM 4489 N N . LEU A 1 594 ? 31.134 7.692 -56.568 1.00 95.06 594 LEU A N 1
ATOM 4490 C CA . LEU A 1 594 ? 31.115 6.241 -56.414 1.00 95.06 594 LEU A CA 1
ATOM 4491 C C . LEU A 1 594 ? 32.511 5.711 -56.718 1.00 95.06 594 LEU A C 1
ATOM 4493 O O . LEU A 1 594 ? 33.025 5.934 -57.813 1.00 95.06 594 LEU A O 1
ATOM 4497 N N . THR A 1 595 ? 33.155 5.051 -55.760 1.00 94.31 595 THR A N 1
ATOM 4498 C CA . THR A 1 595 ? 34.540 4.588 -55.913 1.00 94.31 595 THR A CA 1
ATOM 4499 C C . THR A 1 595 ? 34.680 3.122 -55.523 1.00 94.31 595 THR A C 1
ATOM 4501 O O . THR A 1 595 ? 34.161 2.676 -54.503 1.00 94.31 595 THR A O 1
ATOM 4504 N N . VAL A 1 596 ? 35.403 2.374 -56.351 1.00 93.75 596 VAL A N 1
ATOM 4505 C CA . VAL A 1 596 ? 35.822 0.994 -56.108 1.00 93.75 596 VAL A CA 1
ATOM 4506 C C . VAL A 1 596 ? 37.314 1.010 -55.813 1.00 93.75 596 VAL A C 1
ATOM 4508 O O . VAL A 1 596 ? 38.104 1.472 -56.639 1.00 93.75 596 VAL A O 1
ATOM 4511 N N . GLN A 1 597 ? 37.706 0.508 -54.649 1.00 91.50 597 GLN A N 1
ATOM 4512 C CA . GLN A 1 597 ? 39.096 0.411 -54.211 1.00 91.50 597 GLN A CA 1
ATOM 4513 C C . GLN A 1 597 ? 39.529 -1.055 -54.175 1.00 91.50 597 GLN A C 1
ATOM 4515 O O . GLN A 1 597 ? 38.788 -1.903 -53.686 1.00 91.50 597 GLN A O 1
ATOM 4520 N N . GLY A 1 598 ? 40.717 -1.356 -54.690 1.00 88.94 598 GLY A N 1
ATOM 4521 C CA . GLY A 1 598 ? 41.332 -2.680 -54.674 1.00 88.94 598 GLY A CA 1
ATOM 4522 C C . GLY A 1 598 ? 42.407 -2.800 -53.599 1.00 88.94 598 GLY A C 1
ATOM 4523 O O . GLY A 1 598 ? 43.193 -1.875 -53.384 1.00 88.94 598 GLY A O 1
ATOM 4524 N N . GLU A 1 599 ? 42.469 -3.958 -52.948 1.00 83.19 599 GLU A N 1
ATOM 4525 C CA . GLU A 1 599 ? 43.415 -4.267 -51.876 1.00 83.19 599 GLU A CA 1
ATOM 4526 C C . GLU A 1 599 ? 44.041 -5.663 -52.077 1.00 83.19 599 GLU A C 1
ATOM 4528 O O . GLU A 1 599 ? 43.396 -6.614 -52.527 1.00 83.19 599 GLU A O 1
ATOM 4533 N N . GLN A 1 600 ? 45.323 -5.795 -51.715 1.00 73.25 600 GLN A N 1
ATOM 4534 C CA . GLN A 1 600 ? 46.094 -7.046 -51.826 1.00 73.25 600 GLN A CA 1
ATOM 4535 C C . GLN A 1 600 ? 46.246 -7.804 -50.498 1.00 73.25 600 GLN A C 1
ATOM 4537 O O . GLN A 1 600 ? 47.087 -8.688 -50.376 1.00 73.25 600 GLN A O 1
ATOM 4542 N N . GLY A 1 601 ? 45.417 -7.490 -49.500 1.00 60.00 601 GLY A N 1
ATOM 4543 C CA . GLY A 1 601 ? 45.327 -8.261 -48.257 1.00 60.00 601 GLY A CA 1
ATOM 4544 C C . GLY A 1 601 ? 46.129 -7.752 -47.053 1.00 60.00 601 GLY A C 1
ATOM 4545 O O . GLY A 1 601 ? 45.908 -8.291 -45.978 1.00 60.00 601 GLY A O 1
ATOM 4546 N N . GLU A 1 602 ? 46.978 -6.718 -47.169 1.00 52.88 602 GLU A N 1
ATOM 4547 C CA . GLU A 1 602 ? 47.734 -6.188 -46.004 1.00 52.88 602 GLU A CA 1
ATOM 4548 C C . GLU A 1 602 ? 47.881 -4.654 -45.909 1.00 52.88 602 GLU A C 1
ATOM 4550 O O . GLU A 1 602 ? 48.411 -4.149 -44.920 1.00 52.88 602 GLU A O 1
ATOM 4555 N N . SER A 1 603 ? 47.402 -3.864 -46.875 1.00 49.06 603 SER A N 1
ATOM 4556 C CA . SER A 1 603 ? 47.635 -2.411 -46.853 1.00 49.06 603 SER A CA 1
ATOM 4557 C C . SER A 1 603 ? 46.453 -1.621 -46.287 1.00 49.06 603 SER A C 1
ATOM 4559 O O . SER A 1 603 ? 45.312 -1.825 -46.691 1.00 49.06 603 SER A O 1
ATOM 4561 N N . LYS A 1 604 ? 46.742 -0.644 -45.411 1.00 50.16 604 LYS A N 1
ATOM 4562 C CA . LYS A 1 604 ? 45.790 0.397 -44.964 1.00 50.16 604 LYS A CA 1
ATOM 4563 C C . LYS A 1 604 ? 45.380 1.360 -46.090 1.00 50.16 604 LYS A C 1
ATOM 4565 O O . LYS A 1 604 ? 44.440 2.127 -45.908 1.00 50.16 604 LYS A O 1
ATOM 4570 N N . CYS A 1 605 ? 46.070 1.314 -47.230 1.00 55.75 605 CYS A N 1
ATOM 4571 C CA . CYS A 1 605 ? 45.804 2.143 -48.398 1.00 55.75 605 CYS A CA 1
ATOM 4572 C C . CYS A 1 605 ? 45.615 1.230 -49.617 1.00 55.75 605 CYS A C 1
ATOM 4574 O O . CYS A 1 605 ? 46.597 0.797 -50.225 1.00 55.75 605 CYS A O 1
ATOM 4576 N N . GLY A 1 606 ? 44.364 0.901 -49.945 1.00 70.00 606 GLY A N 1
ATOM 4577 C CA . GLY A 1 606 ? 44.016 0.341 -51.253 1.00 70.00 606 GLY A CA 1
ATOM 4578 C C . GLY A 1 606 ? 44.276 1.348 -52.381 1.00 70.00 606 GLY A C 1
ATOM 4579 O O . GLY A 1 606 ? 44.487 2.536 -52.129 1.00 70.00 606 GLY A O 1
ATOM 4580 N N . PHE A 1 607 ? 44.258 0.887 -53.632 1.00 85.62 607 PHE A N 1
ATOM 4581 C CA . PHE A 1 607 ? 44.311 1.767 -54.805 1.00 85.62 607 PHE A CA 1
ATOM 4582 C C . PHE A 1 607 ? 42.927 1.883 -55.443 1.00 85.62 607 PHE A C 1
ATOM 4584 O O . PHE A 1 607 ? 42.136 0.942 -55.423 1.00 85.62 607 PHE A O 1
ATOM 4591 N N . THR A 1 608 ? 42.615 3.037 -56.024 1.00 90.75 608 THR A N 1
ATOM 4592 C CA . THR A 1 608 ? 41.346 3.235 -56.730 1.00 90.75 608 THR A CA 1
ATOM 4593 C C . THR A 1 608 ? 41.345 2.452 -58.043 1.00 90.75 608 THR A C 1
ATOM 4595 O O . THR A 1 608 ? 42.149 2.735 -58.926 1.00 90.75 608 THR A O 1
ATOM 4598 N N . ILE A 1 609 ? 40.427 1.492 -58.176 1.00 92.12 609 ILE A N 1
ATOM 4599 C CA . ILE A 1 609 ? 40.161 0.753 -59.420 1.00 92.12 609 ILE A CA 1
ATOM 4600 C C . ILE A 1 609 ? 39.298 1.602 -60.355 1.00 92.12 609 ILE A C 1
ATOM 4602 O O . ILE A 1 609 ? 39.551 1.694 -61.552 1.00 92.12 609 ILE A O 1
ATOM 4606 N N . CYS A 1 610 ? 38.246 2.208 -59.809 1.00 93.31 610 CYS A N 1
ATOM 4607 C CA . CYS A 1 610 ? 37.286 3.003 -60.564 1.00 93.31 610 CYS A CA 1
ATOM 4608 C C . CYS A 1 610 ? 36.731 4.108 -59.666 1.00 93.31 610 CYS A C 1
ATOM 4610 O O . CYS A 1 610 ? 36.464 3.862 -58.492 1.00 93.31 610 CYS A O 1
ATOM 4612 N N . SER A 1 611 ? 36.548 5.312 -60.205 1.00 93.75 611 SER A N 1
ATOM 4613 C CA . SER A 1 611 ? 35.833 6.401 -59.537 1.00 93.75 611 SER A CA 1
ATOM 4614 C C . SER A 1 611 ? 34.952 7.111 -60.556 1.00 93.75 611 SER A C 1
ATOM 4616 O O . SER A 1 611 ? 35.442 7.538 -61.600 1.00 93.75 611 SER A O 1
ATOM 4618 N N . ALA A 1 612 ? 33.665 7.238 -60.254 1.00 93.69 612 ALA A N 1
ATOM 4619 C CA . ALA A 1 612 ? 32.692 7.939 -61.076 1.00 93.69 612 ALA A CA 1
ATOM 4620 C C . ALA A 1 612 ? 32.057 9.072 -60.270 1.00 93.69 612 ALA A C 1
ATOM 4622 O O . ALA A 1 612 ? 31.638 8.871 -59.130 1.00 93.69 612 ALA A O 1
ATOM 4623 N N . LYS A 1 613 ? 31.991 10.265 -60.870 1.00 95.00 613 LYS A N 1
ATOM 4624 C CA . LYS A 1 613 ? 31.202 11.380 -60.344 1.00 95.00 613 LYS A CA 1
ATOM 4625 C C . LYS A 1 613 ? 29.799 11.296 -60.942 1.00 95.00 613 LYS A C 1
ATOM 4627 O O . LYS A 1 613 ? 29.657 11.211 -62.158 1.00 95.00 613 LYS A O 1
ATOM 4632 N N . VAL A 1 614 ? 28.799 11.330 -60.080 1.00 93.00 614 VAL A N 1
ATOM 4633 C CA . VAL A 1 614 ? 27.376 11.375 -60.397 1.00 93.00 614 VAL A CA 1
ATOM 4634 C C . VAL A 1 614 ? 26.898 12.781 -60.067 1.00 93.00 614 VAL A C 1
ATOM 4636 O O . VAL A 1 614 ? 27.031 13.217 -58.927 1.00 93.00 614 VAL A O 1
ATOM 4639 N N . ASP A 1 615 ? 26.418 13.495 -61.080 1.00 93.31 615 ASP A N 1
ATOM 4640 C CA . ASP A 1 615 ? 25.979 14.886 -60.981 1.00 93.31 615 ASP A CA 1
ATOM 4641 C C . ASP A 1 615 ? 24.655 15.031 -61.751 1.00 93.31 615 ASP A C 1
ATOM 4643 O O . ASP A 1 615 ? 24.660 14.982 -62.983 1.00 93.31 615 ASP A O 1
ATOM 4647 N N . GLY A 1 616 ? 23.526 15.103 -61.040 1.00 91.38 616 GLY A N 1
ATOM 4648 C CA . GLY A 1 616 ? 22.182 15.205 -61.623 1.00 91.38 616 GLY A CA 1
ATOM 4649 C C . GLY A 1 616 ? 21.250 14.023 -61.323 1.00 91.38 616 GLY A C 1
ATOM 4650 O O . GLY A 1 616 ? 21.362 13.365 -60.290 1.00 91.38 616 GLY A O 1
ATOM 4651 N N . GLU A 1 617 ? 20.268 13.789 -62.196 1.00 92.38 617 GLU A N 1
ATOM 4652 C CA . GLU A 1 617 ? 19.233 12.762 -62.006 1.00 92.38 617 GLU A CA 1
ATOM 4653 C C . GLU A 1 617 ? 19.705 11.360 -62.417 1.00 92.38 617 GLU A C 1
ATOM 4655 O O . GLU A 1 617 ? 20.216 11.157 -63.521 1.00 92.38 617 GLU A O 1
ATOM 4660 N N . VAL A 1 618 ? 19.474 10.369 -61.552 1.00 93.00 618 VAL A N 1
ATOM 4661 C CA . VAL A 1 618 ? 19.767 8.956 -61.814 1.00 93.00 618 VAL A CA 1
ATOM 4662 C C . VAL A 1 618 ? 18.498 8.135 -61.642 1.00 93.00 618 VAL A C 1
ATOM 4664 O O . VAL A 1 618 ? 18.029 7.904 -60.530 1.00 93.00 618 VAL A O 1
ATOM 4667 N N . ASN A 1 619 ? 17.968 7.666 -62.771 1.00 91.38 619 ASN A N 1
ATOM 4668 C CA . ASN A 1 619 ? 16.732 6.881 -62.844 1.00 91.38 619 ASN A CA 1
ATOM 4669 C C . ASN A 1 619 ? 16.978 5.405 -63.223 1.00 91.38 619 ASN A C 1
ATOM 4671 O O . ASN A 1 619 ? 16.031 4.645 -63.405 1.00 91.38 619 ASN A O 1
ATOM 4675 N N . ALA A 1 620 ? 18.242 4.991 -63.362 1.00 91.62 620 ALA A N 1
ATOM 4676 C CA . ALA A 1 620 ? 18.645 3.625 -63.697 1.00 91.62 620 ALA A CA 1
ATOM 4677 C C . ALA A 1 620 ? 19.981 3.269 -63.013 1.00 91.62 620 ALA A C 1
ATOM 4679 O O . ALA A 1 620 ? 20.793 4.172 -62.797 1.00 91.62 620 ALA A O 1
ATOM 4680 N N . PRO A 1 621 ? 20.251 1.980 -62.716 1.00 93.25 621 PRO A N 1
ATOM 4681 C CA . PRO A 1 621 ? 21.525 1.562 -62.137 1.00 93.25 621 PRO A CA 1
ATOM 4682 C C . PRO A 1 621 ? 22.734 1.990 -62.974 1.00 93.25 621 PRO A C 1
ATOM 4684 O O . PRO A 1 621 ? 22.730 1.891 -64.204 1.00 93.25 621 PRO A O 1
ATOM 4687 N N . ILE A 1 622 ? 23.808 2.399 -62.302 1.00 93.44 622 ILE A N 1
ATOM 4688 C CA . ILE A 1 622 ? 25.040 2.855 -62.948 1.00 93.44 622 ILE A CA 1
ATOM 4689 C C . ILE A 1 622 ? 25.991 1.665 -63.092 1.00 93.44 622 ILE A C 1
ATOM 4691 O O . ILE A 1 622 ? 26.635 1.241 -62.131 1.00 93.44 622 ILE A O 1
ATOM 4695 N N . ALA A 1 623 ? 26.093 1.125 -64.306 1.00 93.75 623 ALA A N 1
ATOM 4696 C CA . ALA A 1 623 ? 27.017 0.041 -64.629 1.00 93.75 623 ALA A CA 1
ATOM 4697 C C . ALA A 1 623 ? 28.369 0.589 -65.109 1.00 93.75 623 ALA A C 1
ATOM 4699 O O . ALA A 1 623 ? 28.433 1.327 -66.092 1.00 93.75 623 ALA A O 1
ATOM 4700 N N . LEU A 1 624 ? 29.459 0.192 -64.449 1.00 93.81 624 LEU A N 1
ATOM 4701 C CA . LEU A 1 624 ? 30.820 0.618 -64.779 1.00 93.81 624 LEU A CA 1
ATOM 4702 C C . LEU A 1 624 ? 31.721 -0.600 -65.026 1.00 93.81 624 LEU A C 1
ATOM 4704 O O . LEU A 1 624 ? 31.775 -1.495 -64.172 1.00 93.81 624 LEU A O 1
ATOM 4708 N N . PRO A 1 625 ? 32.449 -0.659 -66.158 1.00 92.38 625 PRO A N 1
ATOM 4709 C CA . PRO A 1 625 ? 33.504 -1.645 -66.338 1.00 92.38 625 PRO A CA 1
ATOM 4710 C C . PRO A 1 625 ? 34.653 -1.352 -65.369 1.00 92.38 625 PRO A C 1
ATOM 4712 O O . PRO A 1 625 ? 34.998 -0.196 -65.115 1.00 92.38 625 PRO A O 1
ATOM 4715 N N . LEU A 1 626 ? 35.255 -2.407 -64.833 1.00 91.69 626 LEU A N 1
ATOM 4716 C CA . LEU A 1 626 ? 36.397 -2.320 -63.934 1.00 91.69 626 LEU A CA 1
ATOM 4717 C C . LEU A 1 626 ? 37.637 -2.839 -64.658 1.00 91.69 626 LEU A C 1
ATOM 4719 O O . LEU A 1 626 ? 37.658 -3.964 -65.149 1.00 91.69 626 LEU A O 1
ATOM 4723 N N . ILE A 1 627 ? 38.674 -2.006 -64.719 1.00 86.88 627 ILE A N 1
ATOM 4724 C CA . ILE A 1 627 ? 39.981 -2.376 -65.263 1.00 86.88 627 ILE A CA 1
ATOM 4725 C C . ILE A 1 627 ? 40.949 -2.395 -64.084 1.00 86.88 627 ILE A C 1
ATOM 4727 O O . ILE A 1 627 ? 41.304 -1.350 -63.547 1.00 86.88 627 ILE A O 1
ATOM 4731 N N . SER A 1 628 ? 41.325 -3.595 -63.644 1.00 83.88 628 SER A N 1
ATOM 4732 C CA . SER A 1 628 ? 42.112 -3.809 -62.426 1.00 83.88 628 SER A CA 1
ATOM 4733 C C . SER A 1 628 ? 43.089 -4.975 -62.596 1.00 83.88 628 SER A C 1
ATOM 4735 O O . SER A 1 628 ? 42.745 -5.953 -63.271 1.00 83.88 628 SER A O 1
ATOM 4737 N N . PRO A 1 629 ? 44.274 -4.953 -61.954 1.00 83.62 629 PRO A N 1
ATOM 4738 C CA . PRO A 1 629 ? 45.018 -6.185 -61.707 1.00 83.62 629 PRO A CA 1
ATOM 4739 C C . PRO A 1 629 ? 44.207 -7.148 -60.806 1.00 83.62 629 PRO A C 1
ATOM 4741 O O . PRO A 1 629 ? 43.227 -6.731 -60.179 1.00 83.62 629 PRO A O 1
ATOM 4744 N N . PRO A 1 630 ? 44.585 -8.441 -60.716 1.00 86.06 630 PRO A N 1
ATOM 4745 C CA . PRO A 1 630 ? 43.995 -9.351 -59.735 1.00 86.06 630 PRO A CA 1
ATOM 4746 C C . PRO A 1 630 ? 44.122 -8.764 -58.326 1.00 86.06 630 PRO A C 1
ATOM 4748 O O . PRO A 1 630 ? 45.208 -8.330 -57.955 1.00 86.06 630 PRO A O 1
ATOM 4751 N N . VAL A 1 631 ? 43.037 -8.737 -57.556 1.00 87.25 631 VAL A N 1
ATOM 4752 C CA . VAL A 1 631 ? 43.003 -8.248 -56.168 1.00 87.25 631 VAL A CA 1
ATOM 4753 C C . VAL A 1 631 ? 42.371 -9.289 -55.253 1.00 87.25 631 VAL A C 1
ATOM 4755 O O . VAL A 1 631 ? 41.595 -10.140 -55.695 1.00 87.25 631 VAL A O 1
ATOM 4758 N N . ARG A 1 632 ? 42.713 -9.238 -53.964 1.00 85.88 632 ARG A N 1
ATOM 4759 C CA . ARG A 1 632 ? 42.159 -10.156 -52.959 1.00 85.88 632 ARG A CA 1
ATOM 4760 C C . ARG A 1 632 ? 40.859 -9.622 -52.370 1.00 85.88 632 ARG A C 1
ATOM 4762 O O . ARG A 1 632 ? 39.898 -10.373 -52.193 1.00 85.88 632 ARG A O 1
ATOM 4769 N N . THR A 1 633 ? 40.839 -8.327 -52.077 1.00 88.31 633 THR A N 1
ATOM 4770 C CA . THR A 1 633 ? 39.690 -7.641 -51.492 1.00 88.31 633 THR A CA 1
ATOM 4771 C C . THR A 1 633 ? 39.351 -6.378 -52.274 1.00 88.31 633 THR A C 1
ATOM 4773 O O . THR A 1 633 ? 40.211 -5.753 -52.900 1.00 88.31 633 THR A O 1
ATOM 4776 N N . VAL A 1 634 ? 38.076 -6.005 -52.240 1.00 90.19 634 VAL A N 1
ATOM 4777 C CA . VAL A 1 634 ? 37.563 -4.750 -52.797 1.00 90.19 634 VAL A CA 1
ATOM 4778 C C . VAL A 1 634 ? 36.809 -3.995 -51.710 1.00 90.19 634 VAL A C 1
ATOM 4780 O O . VAL A 1 634 ? 36.129 -4.607 -50.888 1.00 90.19 634 VAL A O 1
ATOM 4783 N N . ARG A 1 635 ? 36.899 -2.665 -51.708 1.00 90.75 635 ARG A N 1
ATOM 4784 C CA . ARG A 1 635 ? 36.005 -1.798 -50.936 1.00 90.75 635 ARG A CA 1
ATOM 4785 C C . ARG A 1 635 ? 35.212 -0.892 -51.852 1.00 90.75 635 ARG A C 1
ATOM 4787 O O . ARG A 1 635 ? 35.711 -0.421 -52.872 1.00 90.75 635 ARG A O 1
ATOM 4794 N N . LEU A 1 636 ? 33.979 -0.641 -51.453 1.00 91.44 636 LEU A N 1
ATOM 4795 C CA . LEU A 1 636 ? 33.050 0.244 -52.130 1.00 91.44 636 LEU A CA 1
ATOM 4796 C C . LEU A 1 636 ? 32.890 1.498 -51.282 1.00 91.44 636 LEU A C 1
ATOM 4798 O O . LEU A 1 636 ? 32.614 1.387 -50.088 1.00 91.44 636 LEU A O 1
ATOM 4802 N N . SER A 1 637 ? 33.053 2.677 -51.874 1.00 91.56 637 SER A N 1
ATOM 4803 C CA . SER A 1 637 ? 32.800 3.937 -51.181 1.00 91.56 637 SER A CA 1
ATOM 4804 C C . SER A 1 637 ? 31.863 4.849 -51.958 1.00 91.56 637 SER A C 1
ATOM 4806 O O . SER A 1 637 ? 31.984 4.981 -53.177 1.00 91.56 637 SER A O 1
ATOM 4808 N N . VAL A 1 638 ? 30.976 5.517 -51.226 1.00 92.25 638 VAL A N 1
ATOM 4809 C CA . VAL A 1 638 ? 30.072 6.555 -51.731 1.00 92.25 638 VAL A CA 1
ATOM 4810 C C . VAL A 1 638 ? 30.319 7.814 -50.908 1.00 92.25 638 VAL A C 1
ATOM 4812 O O . VAL A 1 638 ? 30.256 7.754 -49.685 1.00 92.25 638 VAL A O 1
ATOM 4815 N N . ASP A 1 639 ? 30.637 8.929 -51.554 1.00 93.50 639 ASP A N 1
ATOM 4816 C CA . ASP A 1 639 ? 30.928 10.216 -50.905 1.00 93.50 639 ASP A CA 1
ATOM 4817 C C . ASP A 1 639 ? 30.262 11.356 -51.680 1.00 93.50 639 ASP A C 1
ATOM 4819 O O . ASP A 1 639 ? 30.316 11.353 -52.904 1.00 93.50 639 ASP A O 1
ATOM 4823 N N . GLY A 1 640 ? 29.637 12.320 -51.010 1.00 92.56 640 GLY A N 1
ATOM 4824 C CA . GLY A 1 640 ? 29.065 13.501 -51.664 1.00 92.56 640 GLY A CA 1
ATOM 4825 C C . GLY A 1 640 ? 27.798 14.003 -50.984 1.00 92.56 640 GLY A C 1
ATOM 4826 O O . GLY A 1 640 ? 27.603 13.747 -49.797 1.00 92.56 640 GLY A O 1
ATOM 4827 N N . THR A 1 641 ? 26.936 14.705 -51.720 1.00 91.56 641 THR A N 1
ATOM 4828 C CA . THR A 1 641 ? 25.621 15.142 -51.232 1.00 91.56 641 THR A CA 1
ATOM 4829 C C . THR A 1 641 ? 24.485 14.448 -51.975 1.00 91.56 641 THR A C 1
ATOM 4831 O O . THR A 1 641 ? 24.564 14.162 -53.174 1.00 91.56 641 THR A O 1
ATOM 4834 N N . ALA A 1 642 ? 23.434 14.124 -51.228 1.00 90.69 642 ALA A N 1
ATOM 4835 C CA . ALA A 1 642 ? 22.227 13.493 -51.731 1.00 90.69 642 ALA A CA 1
ATOM 4836 C C . ALA A 1 642 ? 20.994 14.184 -51.126 1.00 90.69 642 ALA A C 1
ATOM 4838 O O . ALA A 1 642 ? 20.948 14.374 -49.906 1.00 90.69 642 ALA A O 1
ATOM 4839 N N . PRO A 1 643 ? 19.987 14.558 -51.932 1.00 89.19 643 PRO A N 1
ATOM 4840 C CA . PRO A 1 643 ? 18.722 15.063 -51.422 1.00 89.19 643 PRO A CA 1
ATOM 4841 C C . PRO A 1 643 ? 17.866 13.955 -50.805 1.00 89.19 643 PRO A C 1
ATOM 4843 O O . PRO A 1 643 ? 18.074 12.759 -51.033 1.00 89.19 643 PRO A O 1
ATOM 4846 N N . ALA A 1 644 ? 16.868 14.374 -50.028 1.00 84.00 644 ALA A N 1
ATOM 4847 C CA . ALA A 1 644 ? 15.859 13.481 -49.476 1.00 84.00 644 ALA A CA 1
ATOM 4848 C C . ALA A 1 644 ? 15.164 12.657 -50.576 1.00 84.00 644 ALA A C 1
ATOM 4850 O O . ALA A 1 644 ? 14.910 13.151 -51.674 1.00 84.00 644 ALA A O 1
ATOM 4851 N N . GLY A 1 645 ? 14.861 11.391 -50.275 1.00 82.38 645 GLY A N 1
ATOM 4852 C CA . GLY A 1 645 ? 14.303 10.436 -51.240 1.00 82.38 645 GLY A CA 1
ATOM 4853 C C . GLY A 1 645 ? 15.343 9.721 -52.111 1.00 82.38 645 GLY A C 1
ATOM 4854 O O . GLY A 1 645 ? 14.970 8.866 -52.909 1.00 82.38 645 GLY A O 1
ATOM 4855 N N . THR A 1 646 ? 16.637 10.024 -51.952 1.00 87.50 646 THR A N 1
ATOM 4856 C CA . THR A 1 646 ? 17.715 9.244 -52.578 1.00 87.50 646 THR A CA 1
ATOM 4857 C C . THR A 1 646 ? 17.741 7.826 -52.023 1.00 87.50 646 THR A C 1
ATOM 4859 O O . THR A 1 64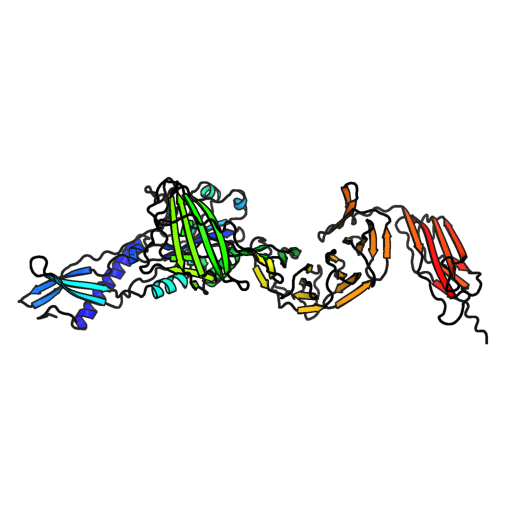6 ? 17.748 7.627 -50.809 1.00 87.50 646 THR A O 1
ATOM 4862 N N . VAL A 1 647 ? 17.830 6.840 -52.911 1.00 87.44 647 VAL A N 1
ATOM 4863 C CA . VAL A 1 647 ? 17.883 5.425 -52.549 1.00 87.44 647 VAL A CA 1
ATOM 4864 C C . VAL A 1 647 ? 19.219 4.830 -52.979 1.00 87.44 647 VAL A C 1
ATOM 4866 O O . VAL A 1 647 ? 19.611 4.927 -54.142 1.00 87.44 647 VAL A O 1
ATOM 4869 N N . ILE A 1 648 ? 19.921 4.202 -52.033 1.00 86.75 648 ILE A N 1
ATOM 4870 C CA . ILE A 1 648 ? 21.190 3.500 -52.258 1.00 86.75 648 ILE A CA 1
ATOM 4871 C C . ILE A 1 648 ? 21.003 2.048 -51.813 1.00 86.75 648 ILE A C 1
ATOM 4873 O O . ILE A 1 648 ? 20.895 1.772 -50.620 1.00 86.75 648 ILE A O 1
ATOM 4877 N N . TYR A 1 649 ? 20.971 1.121 -52.769 1.00 84.25 649 TYR A N 1
ATOM 4878 C CA . TYR A 1 649 ? 20.875 -0.318 -52.515 1.00 84.25 649 TYR A CA 1
ATOM 4879 C C . TYR A 1 649 ? 22.233 -1.021 -52.644 1.00 84.25 649 TYR A C 1
ATOM 4881 O O . TYR A 1 649 ? 23.249 -0.415 -52.993 1.00 84.25 649 TYR A O 1
ATOM 4889 N N . SER A 1 650 ? 22.250 -2.330 -52.371 1.00 83.19 650 SER A N 1
ATOM 4890 C CA . SER A 1 650 ? 23.415 -3.191 -52.594 1.00 83.19 650 SER A CA 1
ATOM 4891 C C . SER A 1 650 ? 23.932 -3.061 -54.026 1.00 83.19 650 SER A C 1
ATOM 4893 O O . SER A 1 650 ? 23.147 -3.090 -54.970 1.00 83.19 650 SER A O 1
ATOM 4895 N N . ALA A 1 651 ? 25.249 -2.949 -54.192 1.00 89.69 651 ALA A N 1
ATOM 4896 C CA . ALA A 1 651 ? 25.888 -2.951 -55.503 1.00 89.69 651 ALA A CA 1
ATOM 4897 C C . ALA A 1 651 ? 26.207 -4.383 -55.959 1.00 89.69 651 ALA A C 1
ATOM 4899 O O . ALA A 1 651 ? 26.618 -5.214 -55.147 1.00 89.69 651 ALA A O 1
ATOM 4900 N N . ASP A 1 652 ? 26.097 -4.644 -57.261 1.00 92.31 652 ASP A N 1
ATOM 4901 C CA . ASP A 1 652 ? 26.419 -5.949 -57.842 1.00 92.31 652 ASP A CA 1
ATOM 4902 C C . ASP A 1 652 ? 27.834 -5.931 -58.423 1.00 92.31 652 ASP A C 1
ATOM 4904 O O . ASP A 1 652 ? 28.112 -5.243 -59.411 1.00 92.31 652 ASP A O 1
ATOM 4908 N N . LEU A 1 653 ? 28.742 -6.693 -57.813 1.00 90.88 653 LEU A N 1
ATOM 4909 C CA . LEU A 1 653 ? 30.125 -6.830 -58.265 1.00 90.88 653 LEU A CA 1
ATOM 4910 C C . LEU A 1 653 ? 30.302 -8.131 -59.055 1.00 90.88 653 LEU A C 1
ATOM 4912 O O . LEU A 1 653 ? 30.103 -9.224 -58.533 1.00 90.88 653 LEU A O 1
ATOM 4916 N N . TYR A 1 654 ? 30.741 -8.008 -60.303 1.00 90.06 654 TYR A N 1
ATOM 4917 C CA . TYR A 1 654 ? 31.040 -9.127 -61.189 1.00 90.06 654 TYR A CA 1
ATOM 4918 C C . TYR A 1 654 ? 32.550 -9.334 -61.251 1.00 90.06 654 TYR A C 1
ATOM 4920 O O . TYR A 1 654 ? 33.306 -8.393 -61.510 1.00 90.06 654 TYR A O 1
ATOM 4928 N N . ILE A 1 655 ? 32.984 -10.574 -61.054 1.00 87.88 655 ILE A N 1
ATOM 4929 C CA . ILE A 1 655 ? 34.383 -10.993 -61.158 1.00 87.88 655 ILE A CA 1
ATOM 4930 C C . ILE A 1 655 ? 34.587 -11.822 -62.427 1.00 87.88 655 ILE A C 1
ATOM 4932 O O . ILE A 1 655 ? 33.738 -12.638 -62.785 1.00 87.88 655 ILE A O 1
ATOM 4936 N N . ASN A 1 656 ? 35.713 -11.622 -63.109 1.00 79.38 656 ASN A N 1
ATOM 4937 C CA . ASN A 1 656 ? 36.128 -12.500 -64.193 1.00 79.38 656 ASN A CA 1
ATOM 4938 C C . ASN A 1 656 ? 36.681 -13.782 -63.581 1.00 79.38 656 ASN A C 1
ATOM 4940 O O . ASN A 1 656 ? 37.796 -13.795 -63.064 1.00 79.38 656 ASN A O 1
ATOM 4944 N N . THR A 1 657 ? 35.925 -14.870 -63.673 1.00 63.78 657 THR A N 1
ATOM 4945 C CA . THR A 1 657 ? 36.459 -16.204 -63.410 1.00 63.78 657 THR A CA 1
ATOM 4946 C C . THR A 1 657 ? 37.253 -16.651 -64.636 1.00 63.78 657 THR A C 1
ATOM 4948 O O . THR A 1 657 ? 36.760 -17.431 -65.453 1.00 63.78 657 THR A O 1
ATOM 4951 N N . GLU A 1 658 ? 38.472 -16.137 -64.809 1.00 55.34 658 GLU A N 1
ATOM 4952 C CA . GLU A 1 658 ? 39.434 -16.801 -65.690 1.00 55.34 658 GLU A CA 1
ATOM 4953 C C . GLU A 1 658 ? 39.762 -18.153 -65.049 1.00 55.34 658 GLU A C 1
ATOM 4955 O O . GLU A 1 658 ? 40.560 -18.269 -64.121 1.00 55.34 658 GLU A O 1
ATOM 4960 N N . THR A 1 659 ? 39.072 -19.192 -65.515 1.00 44.00 659 THR A N 1
ATOM 4961 C CA . THR A 1 659 ? 39.449 -20.584 -65.290 1.00 44.00 659 THR A CA 1
ATOM 4962 C C . THR A 1 659 ? 40.719 -20.834 -66.093 1.00 44.00 659 THR A C 1
ATOM 4964 O O . THR A 1 659 ? 40.682 -21.334 -67.214 1.00 44.00 659 THR A O 1
ATOM 4967 N N . HIS A 1 660 ? 41.865 -20.449 -65.534 1.00 37.19 660 HIS A N 1
ATOM 4968 C CA . HIS A 1 660 ? 43.136 -20.996 -65.982 1.00 37.19 660 HIS A CA 1
ATOM 4969 C C . HIS A 1 660 ? 43.146 -22.489 -65.625 1.00 37.19 660 HIS A C 1
ATOM 4971 O O . HIS A 1 660 ? 43.257 -22.857 -64.456 1.00 37.19 660 HIS A O 1
ATOM 4977 N N . ARG A 1 661 ? 42.932 -23.329 -66.642 1.00 31.14 661 ARG A N 1
ATOM 4978 C CA . ARG A 1 661 ? 43.452 -24.699 -66.663 1.00 31.14 661 ARG A CA 1
ATOM 4979 C C . ARG A 1 661 ? 44.968 -24.671 -66.762 1.00 31.14 661 ARG A C 1
ATOM 4981 O O . ARG A 1 661 ? 45.474 -23.778 -67.482 1.00 31.14 661 ARG A O 1
#

Solvent-accessible surface area (backbone atoms only — not comparable to full-atom values): 35492 Å² total; per-residue (Å²): 114,74,30,87,65,97,54,75,82,68,60,70,69,54,50,53,52,51,23,53,50,53,32,51,53,51,53,51,51,51,53,54,36,47,75,74,38,30,44,60,40,33,28,36,38,32,45,32,40,23,29,70,89,68,53,64,68,40,63,46,58,63,27,56,42,47,42,69,43,67,69,51,73,62,52,45,73,26,47,54,34,71,53,96,90,22,38,60,48,66,45,92,66,85,86,82,77,58,66,47,64,56,69,48,64,46,88,71,45,57,57,77,89,47,56,85,48,49,41,31,48,32,33,31,31,32,60,68,34,67,67,40,43,50,87,41,64,39,69,46,61,50,73,47,74,81,68,77,79,42,46,35,38,36,38,24,45,27,74,50,60,67,66,62,37,49,50,52,41,71,70,36,55,30,37,38,50,44,54,28,58,52,52,75,41,25,46,69,38,36,86,55,50,80,54,60,45,81,44,92,70,51,75,44,69,99,41,62,22,32,33,47,44,66,41,84,85,52,91,51,68,45,48,42,65,55,45,22,56,29,32,52,60,38,18,40,44,80,47,53,69,34,77,47,80,61,91,64,19,46,38,31,28,10,40,28,30,36,43,36,62,54,47,72,66,71,69,40,52,30,73,65,44,41,66,51,50,22,38,38,37,41,43,33,35,28,62,49,101,91,43,82,42,45,27,39,44,74,49,77,39,74,39,33,66,47,24,31,38,22,35,44,64,43,46,39,36,52,24,47,30,41,32,45,34,43,38,40,89,95,44,34,27,30,44,78,42,71,32,42,63,38,74,70,43,29,18,9,35,38,66,40,98,75,46,44,66,47,66,60,40,86,42,79,80,82,87,84,70,88,60,41,38,72,45,84,30,35,20,30,39,36,29,27,30,61,91,39,74,89,41,74,73,42,79,46,74,61,47,95,40,44,41,76,44,69,45,54,44,88,49,71,39,96,52,102,81,34,38,40,50,35,38,37,43,33,19,81,70,14,28,28,35,28,24,17,45,95,86,66,53,73,55,73,59,38,83,66,43,72,63,29,63,22,92,68,45,68,61,43,52,48,94,67,25,38,40,36,45,30,64,78,30,22,32,30,39,34,50,89,87,45,77,44,78,62,37,79,76,44,73,59,50,34,62,31,44,29,77,78,80,57,31,42,39,30,33,28,85,89,21,33,35,39,36,28,67,71,83,73,54,76,50,75,47,95,50,69,37,69,46,67,46,62,77,92,83,52,25,36,36,31,32,81,87,70,51,76,43,56,65,60,65,77,72,86,48,74,41,80,46,78,49,70,52,71,78,42,69,73,42,97,87,52,63,37,28,51,40,32,39,32,39,38,43,37,32,65,63,26,44,33,36,46,34,37,27,37,28,82,82,80,65,100,70,56,48,78,48,43,76,46,81,44,78,38,72,33,91,56,65,51,72,42,80,38,70,56,72,65,25,30,25,38,32,48,34,40,39,39,38,38,33,61,86,52,45,78,57,80,61,52,77,42,65,52,81,78,79,79,124